Protein AF-0000000074148651 (afdb_homodimer)

pLDDT: mean 92.94, std 10.71, range [29.89, 98.75]

Foldseek 3Di:
DPPPPFDFFKWWFQFWADDPRRTQAGGETDTFTWLFEEEEDEDPSLCLVVVLCCQVVVDPTPDTDMDGDPPAFEFEQAPDQDFDQQDFLLVRLVVLCVVLVHDQDPVVLCVLCVLLPCNVRRRDGNVVDDPQSSLSSSVSSRPRVVGQEYEYEASCPPPDPSSLVSVLVVLVVSSVVTHTYYYYHPDQVSCLSRGQWYWYGGSNYTDDTGGSVVVCVPPVGVVRVRCVRPVVD/DPPPPFDFFKWWFQFWADDPRRTQAGGETDTFTWLFEEEEDEDPSLCLVVVLCCQVVVDPTPDTDMDGDPPAFEFEQAPDQDFDQQDFLLVRLVVLCVVVVHDQDPVVLCVLCVLLPCNVRRRDGNVVDDPQSSLSSSVSSRPRVVGQEYEYEASCPPPDPSSLVSVLVVLVVSSVVTHTYYYYHPDQVSCLSRGQWYWYGGSNYTDDTGGSVVVCVPPVGVVRVRCVRPVVD

Nearest PDB structures (foldseek):
  6xji-assembly1_D  TM=9.523E-01  e=3.679E-20  Staphylococcus aureus
  7dd0-assembly2_D  TM=8.534E-01  e=1.599E-22  Bacillus subtilis subsp. subtilis str. 168
  7dd0-assembly1_C  TM=8.605E-01  e=1.066E-21  Bacillus subtilis subsp. subtilis str. 168
  7dd0-assembly1_A  TM=8.524E-01  e=2.006E-21  Bacillus subtilis subsp. subtilis str. 168
  7dd0-assembly2_B  TM=8.381E-01  e=1.338E-20  Bacillus subtilis subsp. subtilis str. 168

Solvent-accessible surface area (backbone atoms only — not comparable to full-atom values): 24996 Å² total; per-residue (Å²): 132,78,77,75,76,74,51,64,43,30,42,35,42,45,30,21,30,63,57,97,86,40,75,40,31,55,53,33,66,53,70,43,43,59,46,36,33,35,32,50,37,56,52,85,85,15,32,64,68,57,49,54,31,41,75,71,58,77,34,80,71,68,41,61,45,77,48,64,47,86,87,66,40,73,26,64,31,61,71,65,77,87,70,59,39,89,34,23,41,53,51,45,49,50,53,52,30,59,74,66,71,41,85,52,62,63,70,57,52,53,52,52,28,49,58,60,68,42,54,86,49,26,80,37,44,39,69,76,47,52,73,46,53,45,40,52,48,44,52,53,58,33,48,52,73,65,36,50,30,41,37,30,34,39,70,56,66,81,31,33,62,64,54,37,51,36,48,52,50,49,52,51,51,44,29,73,72,51,27,15,34,39,35,34,58,63,49,48,71,60,44,64,75,62,35,50,28,39,34,33,28,47,80,15,30,74,77,43,77,45,45,39,70,63,48,52,70,76,24,93,41,61,61,54,46,47,45,56,68,61,64,73,104,132,78,77,77,74,73,52,64,44,29,43,36,40,44,29,22,32,63,56,96,87,40,74,41,32,56,55,33,66,54,70,43,43,59,50,34,32,34,31,49,38,57,52,84,84,15,31,65,70,58,50,55,30,40,75,71,57,80,35,79,71,67,40,60,46,78,46,65,47,85,87,67,40,73,27,64,32,59,70,66,75,87,70,60,40,89,34,22,41,53,52,43,48,50,50,51,30,62,74,68,71,38,85,50,61,65,69,58,50,53,54,50,28,49,61,61,70,42,53,86,49,27,80,36,46,40,67,76,46,54,72,45,53,44,40,51,48,44,52,53,57,33,48,48,72,66,36,51,32,40,38,31,34,38,70,57,64,83,32,32,62,65,54,37,49,35,47,50,49,48,53,51,52,44,31,75,72,52,26,16,34,40,35,33,59,61,50,48,71,60,46,63,75,64,35,49,28,39,34,33,28,48,81,13,30,73,78,44,78,44,44,39,70,63,49,52,72,78,26,94,42,61,59,55,45,46,44,55,68,63,62,73,105

Organism: Dictyoglomus thermophilum (strain ATCC 35947 / DSM 3960 / H-6-12) (NCBI:txid309799)

Radius of gyration: 23.56 Å; Cα contacts (8 Å, |Δi|>4): 870; chains: 2; bounding box: 52×73×62 Å

Sequence (466 aa):
MEKRISEKLISIRNLSKEINGKKILKNISFDIVRGEITALLGPNGAGKTTILRCLTGIFNVTSGNIEKVNNLIISVMLEKDLLWEKYSGWENIKIYAELLGRGVEKNDIEVYAEKLGILDFLSQKVYTYSKGTKRKLSFLLALLKNPDLLVLDEPMSGLDPISRKNMRELILDLNQKGKSVILTSHDLGELEKLAHRVILIKEGKILVDDMKSEILGKYRDLEELFLDVIGGGMEKRISEKLISIRNLSKEINGKKILKNISFDIVRGEITALLGPNGAGKTTILRCLTGIFNVTSGNIEKVNNLIISVMLEKDLLWEKYSGWENIKIYAELLGRGVEKNDIEVYAEKLGILDFLSQKVYTYSKGTKRKLSFLLALLKNPDLLVLDEPMSGLDPISRKNMRELILDLNQKGKSVILTSHDLGELEKLAHRVILIKEGKILVDDMKSEILGKYRDLEELFLDVIGGG

InterPro domains:
  IPR003439 ABC transporter-like, ATP-binding domain [PF00005] (25-156)
  IPR003439 ABC transporter-like, ATP-binding domain [PS50893] (10-228)
  IPR003593 AAA+ ATPase domain [SM00382] (34-212)
  IPR027417 P-loop containing nucleoside triphosphate hydrolase [G3DSA:3.40.50.300] (2-228)
  IPR027417 P-loop containing nucleoside triphosphate hydrolase [SSF52540] (9-219)
  IPR050763 ABC transporter ATP-binding component [PTHR42711] (7-223)

Secondary structure (DSSP, 8-state):
-------EEEEEEEEEEEETTEEEEEEEEEEEETT-EEEEE--TTSSHHHHHHHHHTSS--SEEEEEE-TT--EEEE-SS----TTSBHHHHHHHHHHHHT----HHHHHHHHHHHT-GGGTTSBGGGS-HHHHHHHHHHHHHTT--SEEEEESTTTT--HHHHHHHHHHHHHHHHTT-EEEEE-S-HHHHHHH-SEEEEEETTEEEEEEEHHHHHTTSSSHHHHHIIIIIT-/-------EEEEEEEEEEEETTEEEEEEEEEEEETT-EEEEE--TTSSHHHHHHHHHTSS--SEEEEEE-TT--EEEE-SS----TTSBHHHHHHHHHHHHT----HHHHHHHHHHHT-GGGTTSBGGGS-HHHHHHHHHHHHHTT--SEEEEESTTTT--HHHHHHHHHHHHHHHHTT-EEEEE-S-HHHHHHH-SEEEEEETTEEEEEEEHHHHHTTSSSHHHHHIIIIIT-

Structure (mmCIF, N/CA/C/O backbone):
data_AF-0000000074148651-model_v1
#
loop_
_entity.id
_entity.type
_entity.pdbx_description
1 polymer 'ABC transporter ATP-binding protein'
#
loop_
_atom_site.group_PDB
_atom_site.id
_atom_site.type_symbol
_atom_site.label_atom_id
_atom_site.label_alt_id
_atom_site.label_comp_id
_atom_site.label_asym_id
_atom_site.label_entity_id
_atom_site.label_seq_id
_atom_site.pdbx_P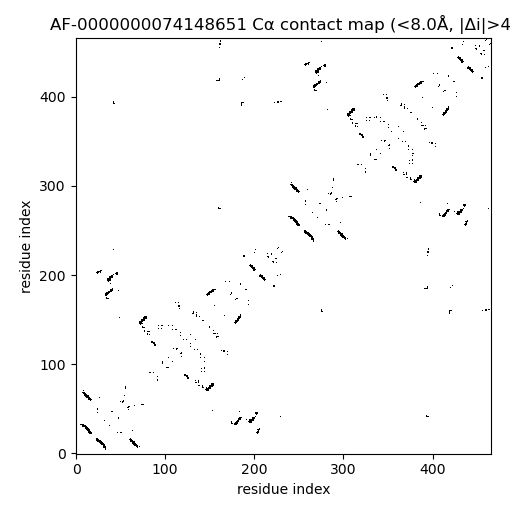DB_ins_code
_atom_site.Cartn_x
_atom_site.Cartn_y
_atom_site.Cartn_z
_atom_site.occupancy
_atom_site.B_iso_or_equiv
_atom_site.auth_seq_id
_atom_site.auth_comp_id
_atom_site.auth_asym_id
_atom_site.auth_atom_id
_atom_site.pdbx_PDB_model_num
ATOM 1 N N . MET A 1 1 ? 2.977 18.156 39.125 1 30.31 1 MET A N 1
ATOM 2 C CA . MET A 1 1 ? 3.229 17.734 37.75 1 30.31 1 MET A CA 1
ATOM 3 C C . MET A 1 1 ? 2.143 18.25 36.812 1 30.31 1 MET A C 1
ATOM 5 O O . MET A 1 1 ? 0.977 17.875 36.938 1 30.31 1 MET A O 1
ATOM 9 N N . GLU A 1 2 ? 2.117 19.531 36.469 1 29.89 2 GLU A N 1
ATOM 10 C CA . GLU A 1 2 ? 1.084 20.297 35.781 1 29.89 2 GLU A CA 1
ATOM 11 C C . GLU A 1 2 ? 0.628 19.594 34.5 1 29.89 2 GLU A C 1
ATOM 13 O O . GLU A 1 2 ? 1.453 19.109 33.719 1 29.89 2 GLU A O 1
ATOM 18 N N . LYS A 1 3 ? -0.386 19.031 34.531 1 42.91 3 LYS A N 1
ATOM 19 C CA . LYS A 1 3 ? -1.073 18.438 33.375 1 42.91 3 LYS A CA 1
ATOM 20 C C . LYS A 1 3 ? -0.932 19.297 32.125 1 42.91 3 LYS A C 1
ATOM 22 O O . LYS A 1 3 ? -1.469 20.406 32.062 1 42.91 3 LYS A O 1
ATOM 27 N N . ARG A 1 4 ? 0.252 19.531 31.469 1 44.66 4 ARG A N 1
ATOM 28 C CA . ARG A 1 4 ? 0.469 20.359 30.281 1 44.66 4 ARG A CA 1
ATOM 29 C C . ARG A 1 4 ? -0.736 20.312 29.359 1 44.66 4 ARG A C 1
ATOM 31 O O . ARG A 1 4 ? -1.099 19.25 28.844 1 44.66 4 ARG A O 1
ATOM 38 N N . ILE A 1 5 ? -1.668 21.109 29.516 1 55.66 5 ILE A N 1
ATOM 39 C CA . ILE A 1 5 ? -2.861 21.281 28.703 1 55.66 5 ILE A CA 1
ATOM 40 C C . ILE A 1 5 ? -2.469 21.344 27.234 1 55.66 5 ILE A C 1
ATOM 42 O O . ILE A 1 5 ? -1.741 22.25 26.812 1 55.66 5 ILE A O 1
ATOM 46 N N . SER A 1 6 ? -2.49 20.203 26.438 1 76.88 6 SER A N 1
ATOM 47 C CA . SER A 1 6 ? -2.098 20.141 25.031 1 76.88 6 SER A CA 1
ATOM 48 C C . SER A 1 6 ? -2.893 21.125 24.188 1 76.88 6 SER A C 1
ATOM 50 O O . SER A 1 6 ? -4.109 21.25 24.344 1 76.88 6 SER A O 1
ATOM 52 N N . GLU A 1 7 ? -2.344 22.188 23.656 1 92.06 7 GLU A N 1
ATOM 53 C CA . GLU A 1 7 ? -2.932 23.203 22.781 1 92.06 7 GLU A CA 1
ATOM 54 C C . GLU A 1 7 ? -3.643 22.578 21.594 1 92.06 7 GLU A C 1
ATOM 56 O O . GLU A 1 7 ? -3.086 21.703 20.922 1 92.06 7 GLU A O 1
ATOM 61 N N . LYS A 1 8 ? -4.918 22.984 21.484 1 96.5 8 LYS A N 1
ATOM 62 C CA . LYS A 1 8 ? -5.68 22.547 20.328 1 96.5 8 LYS A CA 1
ATOM 63 C C . LYS A 1 8 ? -5.402 23.438 19.125 1 96.5 8 LYS A C 1
ATOM 65 O O . LYS A 1 8 ? -5.637 24.656 19.172 1 96.5 8 LYS A O 1
ATOM 70 N N . LEU A 1 9 ? -4.914 22.844 18.078 1 97.5 9 LEU A N 1
ATOM 71 C CA . LEU A 1 9 ? -4.676 23.594 16.844 1 97.5 9 LEU A CA 1
ATOM 72 C C . LEU A 1 9 ? -5.973 23.797 16.078 1 97.5 9 LEU A C 1
ATOM 74 O O . LEU A 1 9 ? -6.191 24.859 15.492 1 97.5 9 LEU A O 1
ATOM 78 N N . ILE A 1 10 ? -6.734 22.797 16.031 1 97.62 10 ILE A N 1
ATOM 79 C CA . ILE A 1 10 ? -8.016 22.812 15.328 1 97.62 10 ILE A CA 1
ATOM 80 C C . ILE A 1 10 ? -9.078 22.125 16.172 1 97.62 10 ILE A C 1
ATOM 82 O O . ILE A 1 10 ? -8.828 21.062 16.75 1 97.62 10 ILE A O 1
ATOM 86 N N . SER A 1 11 ? -10.219 22.75 16.266 1 97.88 11 SER A N 1
ATOM 87 C CA . SER A 1 11 ? -11.391 22.156 16.922 1 97.88 11 SER A CA 1
ATOM 88 C C . SER A 1 11 ? -12.523 21.953 15.922 1 97.88 11 SER A C 1
ATOM 90 O O . SER A 1 11 ? -12.992 22.906 15.297 1 97.88 11 SER A O 1
ATOM 92 N N . ILE A 1 12 ? -12.867 20.703 15.719 1 97.44 12 ILE A N 1
ATOM 93 C CA . ILE A 1 12 ? -13.977 20.344 14.844 1 97.44 12 ILE A CA 1
ATOM 94 C C . ILE A 1 12 ? -15.203 20 15.688 1 97.44 12 ILE A C 1
ATOM 96 O O . ILE A 1 12 ? -15.133 19.141 16.562 1 97.44 12 ILE A O 1
ATOM 100 N N . ARG A 1 13 ? -16.297 20.688 15.391 1 97.81 13 ARG A N 1
ATOM 101 C CA . ARG A 1 13 ? -17.516 20.484 16.188 1 97.81 13 ARG A CA 1
ATOM 102 C C . ARG A 1 13 ? -18.719 20.219 15.289 1 97.81 13 ARG A C 1
ATOM 104 O O . ARG A 1 13 ? -19.094 21.062 14.477 1 97.81 13 ARG A O 1
ATOM 111 N N . ASN A 1 14 ? -19.281 19 15.477 1 97.88 14 ASN A N 1
ATOM 112 C CA . ASN A 1 14 ? -20.516 18.578 14.82 1 97.88 14 ASN A CA 1
ATOM 113 C C . ASN A 1 14 ? -20.453 18.797 13.305 1 97.88 14 ASN A C 1
ATOM 115 O O . ASN A 1 14 ? -21.375 19.344 12.703 1 97.88 14 ASN A O 1
ATOM 119 N N . LEU A 1 15 ? -19.391 18.406 12.766 1 97.25 15 LEU A N 1
ATOM 120 C CA . LEU A 1 15 ? -19.125 18.625 11.344 1 97.25 15 LEU A CA 1
ATOM 121 C C . LEU A 1 15 ? -19.922 17.625 10.492 1 97.25 15 LEU A C 1
ATOM 123 O O . LEU A 1 15 ? -19.859 16.422 10.734 1 97.25 15 LEU A O 1
ATOM 127 N N . SER A 1 16 ? -20.625 18.156 9.594 1 97.69 16 SER A N 1
ATOM 128 C CA . SER A 1 16 ? -21.328 17.344 8.602 1 97.69 16 SER A CA 1
ATOM 129 C C . SER A 1 16 ? -21 17.797 7.18 1 97.69 16 SER A C 1
ATOM 131 O O . SER A 1 16 ? -20.797 18.984 6.938 1 97.69 16 SER A O 1
ATOM 133 N N . LYS A 1 17 ? -20.844 16.922 6.316 1 97 17 LYS A N 1
ATOM 134 C CA . LYS A 1 17 ? -20.578 17.219 4.91 1 97 17 LYS A CA 1
ATOM 135 C C . LYS A 1 17 ? -21.438 16.344 3.996 1 97 17 LYS A C 1
ATOM 137 O O . LYS A 1 17 ? -21.438 15.109 4.137 1 97 17 LYS A O 1
ATOM 142 N N . GLU A 1 18 ? -22.156 16.938 3.166 1 95.94 18 GLU A N 1
ATOM 143 C CA . GLU A 1 18 ? -22.953 16.266 2.143 1 95.94 18 GLU A CA 1
ATOM 144 C C . GLU A 1 18 ? -22.406 16.547 0.745 1 95.94 18 GLU A C 1
ATOM 146 O O . GLU A 1 18 ? -22.047 17.688 0.437 1 95.94 18 GLU A O 1
ATOM 151 N N . ILE A 1 19 ? -22.281 15.531 -0.058 1 92 19 ILE A N 1
ATOM 152 C CA . ILE A 1 19 ? -21.859 15.68 -1.447 1 92 19 ILE A CA 1
ATOM 153 C C . ILE A 1 19 ? -22.875 15.008 -2.367 1 92 19 ILE A C 1
ATOM 155 O O . ILE A 1 19 ? -23.125 13.805 -2.26 1 92 19 ILE A O 1
ATOM 159 N N . ASN A 1 20 ? -23.391 15.742 -3.297 1 91.56 20 ASN A N 1
ATOM 160 C CA . ASN A 1 20 ? -24.391 15.242 -4.242 1 91.56 20 ASN A CA 1
ATOM 161 C C . ASN A 1 20 ? -25.516 14.5 -3.535 1 91.56 20 ASN A C 1
ATOM 163 O O . ASN A 1 20 ? -25.875 13.383 -3.92 1 91.56 20 ASN A O 1
ATOM 167 N N . GLY A 1 21 ? -25.906 15 -2.41 1 91.12 21 GLY A N 1
ATOM 168 C CA . GLY A 1 21 ? -27.062 14.477 -1.694 1 91.12 21 GLY A CA 1
ATOM 169 C C . GLY A 1 21 ? -26.703 13.344 -0.746 1 91.12 21 GLY A C 1
ATOM 170 O O . GLY A 1 21 ? -27.547 12.859 -0 1 91.12 21 GLY A O 1
ATOM 171 N N . LYS A 1 22 ? -25.562 12.914 -0.734 1 93.06 22 LYS A N 1
ATOM 172 C CA . LYS A 1 22 ? -25.125 11.836 0.145 1 93.06 22 LYS A CA 1
ATOM 173 C C . LYS A 1 22 ? -24.359 12.375 1.342 1 93.06 22 LYS A C 1
ATOM 175 O O . LYS A 1 22 ? -23.422 13.164 1.179 1 93.06 22 LYS A O 1
ATOM 180 N N . LYS A 1 23 ? -24.797 12.016 2.502 1 95.75 23 LYS A N 1
ATOM 181 C CA . LYS A 1 23 ? -24.094 12.438 3.717 1 95.75 23 LYS A CA 1
ATOM 182 C C . LYS A 1 23 ? -22.812 11.648 3.912 1 95.75 23 LYS A C 1
ATOM 184 O O . LYS A 1 23 ? -22.844 10.469 4.254 1 95.75 23 LYS A O 1
ATOM 189 N N . ILE A 1 24 ? -21.703 12.328 3.787 1 96.62 24 ILE A N 1
ATOM 190 C CA . ILE A 1 24 ? -20.406 11.688 3.854 1 96.62 24 ILE A CA 1
ATOM 191 C C . ILE A 1 24 ? -19.859 11.758 5.281 1 96.62 24 ILE A C 1
ATOM 193 O O . ILE A 1 24 ? -19.312 10.789 5.793 1 96.62 24 ILE A O 1
ATOM 197 N N . LEU A 1 25 ? -19.953 12.875 5.867 1 98.06 25 LEU A N 1
ATOM 198 C CA . LEU A 1 25 ? -19.609 13.07 7.27 1 98.06 25 LEU A CA 1
ATOM 199 C C . LEU A 1 25 ? -20.859 13.375 8.094 1 98.06 25 LEU A C 1
ATOM 201 O O . LEU A 1 25 ? -21.703 14.164 7.676 1 98.06 25 LEU A O 1
ATOM 205 N N . LYS A 1 26 ? -21 12.719 9.18 1 98.06 26 LYS A N 1
ATOM 206 C CA . LYS A 1 26 ? -22.219 12.789 9.977 1 98.06 26 LYS A CA 1
ATOM 207 C C . LYS A 1 26 ? -21.922 13.266 11.398 1 98.06 26 LYS A C 1
ATOM 209 O O . LYS A 1 26 ? -21.812 12.461 12.32 1 98.06 26 LYS A O 1
ATOM 214 N N . ASN A 1 27 ? -21.875 14.555 11.586 1 97.44 27 ASN A N 1
ATOM 215 C CA . ASN A 1 27 ? -21.828 15.188 12.898 1 97.44 27 ASN A CA 1
ATOM 216 C C . ASN A 1 27 ? -20.594 14.75 13.68 1 97.44 27 ASN A C 1
ATOM 218 O O . ASN A 1 27 ? -20.703 14.328 14.836 1 97.44 27 ASN A O 1
ATOM 222 N N . ILE A 1 28 ? -19.484 14.844 13.047 1 97.88 28 ILE A N 1
ATOM 223 C CA . ILE A 1 28 ? -18.281 14.367 13.719 1 97.88 28 ILE A CA 1
ATOM 224 C C . ILE A 1 28 ? -17.609 15.516 14.477 1 97.88 28 ILE A C 1
ATOM 226 O O . ILE A 1 28 ? -17.703 16.672 14.062 1 97.88 28 ILE A O 1
ATOM 230 N N . SER A 1 29 ? -17.016 15.172 15.633 1 98.38 29 SER A N 1
ATOM 231 C CA . SER A 1 29 ? -16.312 16.141 16.469 1 98.38 29 SER A CA 1
ATOM 232 C C . SER A 1 29 ? -14.992 15.555 16.984 1 98.38 29 SER A C 1
ATOM 234 O O . SER A 1 29 ? -14.945 14.422 17.453 1 98.38 29 SER A O 1
ATOM 236 N N . PHE A 1 30 ? -13.93 16.25 16.828 1 97.88 30 PHE A N 1
ATOM 237 C CA . PHE A 1 30 ? -12.633 15.922 17.422 1 97.88 30 PHE A CA 1
ATOM 238 C C . PHE A 1 30 ? -11.68 17.109 17.312 1 97.88 30 PHE A C 1
ATOM 240 O O . PHE A 1 30 ? -11.992 18.109 16.672 1 97.88 30 PHE A O 1
ATOM 247 N N . ASP A 1 31 ? -10.562 17 17.969 1 98 31 ASP A N 1
ATOM 248 C CA . ASP A 1 31 ? -9.555 18.062 17.969 1 98 31 ASP A CA 1
ATOM 249 C C . ASP A 1 31 ? -8.25 17.578 17.344 1 98 31 ASP A C 1
ATOM 251 O O . ASP A 1 31 ? -7.969 16.375 17.344 1 98 31 ASP A O 1
ATOM 255 N N . ILE A 1 32 ? -7.574 18.469 16.766 1 98 32 ILE A N 1
ATOM 256 C CA . ILE A 1 32 ? -6.172 18.266 16.422 1 98 32 ILE A CA 1
ATOM 257 C C . ILE A 1 32 ? -5.289 19 17.438 1 98 32 ILE A C 1
ATOM 259 O O . ILE A 1 32 ? -5.395 20.219 17.578 1 98 32 ILE A O 1
ATOM 263 N N . VAL A 1 33 ? -4.422 18.281 18.031 1 97.69 33 VAL A N 1
ATOM 264 C CA . VAL A 1 33 ? -3.646 18.812 19.141 1 97.69 33 VAL A CA 1
ATOM 265 C C . VAL A 1 33 ? -2.213 19.078 18.688 1 97.69 33 VAL A C 1
ATOM 267 O O . VAL A 1 33 ? -1.64 18.297 17.922 1 97.69 33 VAL A O 1
ATOM 270 N N . ARG A 1 34 ? -1.642 20.172 19.172 1 97.56 34 ARG A N 1
ATOM 271 C CA . ARG A 1 34 ? -0.277 20.547 18.828 1 97.56 34 ARG A CA 1
ATOM 272 C C . ARG A 1 34 ? 0.717 19.469 19.234 1 97.56 34 ARG A C 1
ATOM 274 O O . ARG A 1 34 ? 0.649 18.938 20.344 1 97.56 34 ARG A O 1
ATOM 281 N N . GLY A 1 35 ? 1.565 19.156 18.297 1 97.75 35 GLY A N 1
ATOM 282 C CA . GLY A 1 35 ? 2.658 18.234 18.594 1 97.75 35 GLY A CA 1
ATOM 283 C C . GLY A 1 35 ? 2.234 16.781 18.578 1 97.75 35 GLY A C 1
ATOM 284 O O . GLY A 1 35 ? 3.004 15.898 18.969 1 97.75 35 GLY A O 1
ATOM 285 N N . GLU A 1 36 ? 1.075 16.516 18.109 1 98.12 36 GLU A N 1
ATOM 286 C CA . GLU A 1 36 ? 0.545 15.148 18.094 1 98.12 36 GLU A CA 1
ATOM 287 C C . GLU A 1 36 ? 0.505 14.586 16.672 1 98.12 36 GLU A C 1
ATOM 289 O O . GLU A 1 36 ? 0.212 15.312 15.719 1 98.12 36 GLU A O 1
ATOM 294 N N . ILE A 1 37 ? 0.885 13.352 16.562 1 98.75 37 ILE A N 1
ATOM 295 C CA . ILE A 1 37 ? 0.645 12.625 15.32 1 98.75 37 ILE A CA 1
ATOM 296 C C . ILE A 1 37 ? -0.642 11.805 15.445 1 98.75 37 ILE A C 1
ATOM 298 O O . ILE A 1 37 ? -0.703 10.844 16.219 1 98.75 37 ILE A O 1
ATOM 302 N N . THR A 1 38 ? -1.627 12.203 14.672 1 98.69 38 THR A N 1
ATOM 303 C CA . THR A 1 38 ? -2.936 11.562 14.703 1 98.69 38 THR A CA 1
ATOM 304 C C . THR A 1 38 ? -3.162 10.742 13.438 1 98.69 38 THR A C 1
ATOM 306 O O . THR A 1 38 ? -3.01 11.25 12.328 1 98.69 38 THR A O 1
ATOM 309 N N . ALA A 1 39 ? -3.492 9.461 13.602 1 98.56 39 ALA A N 1
ATOM 310 C CA . ALA A 1 39 ? -3.861 8.602 12.484 1 98.56 39 ALA A CA 1
ATOM 311 C C . ALA A 1 39 ? -5.375 8.562 12.289 1 98.56 39 ALA A C 1
ATOM 313 O O . ALA A 1 39 ? -6.117 8.32 13.242 1 98.56 39 ALA A O 1
ATOM 314 N N . LEU A 1 40 ? -5.773 8.883 11.148 1 97.88 40 LEU A N 1
ATOM 315 C CA . LEU A 1 40 ? -7.172 8.742 10.758 1 97.88 40 LEU A CA 1
ATOM 316 C C . LEU A 1 40 ? -7.387 7.449 9.969 1 97.88 40 LEU A C 1
ATOM 318 O O . LEU A 1 40 ? -6.922 7.324 8.836 1 97.88 40 LEU A O 1
ATOM 322 N N . LEU A 1 41 ? -8.141 6.531 10.609 1 96.56 41 LEU A N 1
ATOM 323 C CA . LEU A 1 41 ? -8.344 5.199 10.055 1 96.56 41 LEU A CA 1
ATOM 324 C C . LEU A 1 41 ? -9.797 5.004 9.641 1 96.56 41 LEU A C 1
ATOM 326 O O . LEU A 1 41 ? -10.695 5.668 10.164 1 96.56 41 LEU A O 1
ATOM 330 N N . GLY A 1 42 ? -10 4.059 8.812 1 95.56 42 GLY A N 1
ATOM 331 C CA . GLY A 1 42 ? -11.328 3.689 8.352 1 95.56 42 GLY A CA 1
ATOM 332 C C . GLY A 1 42 ? -11.32 2.975 7.016 1 95.56 42 GLY A C 1
ATOM 333 O O . GLY A 1 42 ? -10.328 3.027 6.281 1 95.56 42 GLY A O 1
ATOM 334 N N . PRO A 1 43 ? -12.398 2.305 6.715 1 94 43 PRO A N 1
ATOM 335 C CA . PRO A 1 43 ? -12.484 1.657 5.402 1 94 43 PRO A CA 1
ATOM 336 C C . PRO A 1 43 ? -12.562 2.66 4.254 1 94 43 PRO A C 1
ATOM 338 O O . PRO A 1 43 ? -12.648 3.867 4.488 1 94 43 PRO A O 1
ATOM 341 N N . ASN A 1 44 ? -12.414 2.113 3.068 1 89.19 44 ASN A N 1
ATOM 342 C CA . ASN A 1 44 ? -12.602 2.965 1.898 1 89.19 44 ASN A CA 1
ATOM 343 C C . ASN A 1 44 ? -13.984 3.598 1.879 1 89.19 44 ASN A C 1
ATOM 345 O O . ASN A 1 44 ? -14.984 2.932 2.164 1 89.19 44 ASN A O 1
ATOM 349 N N . GLY A 1 45 ? -14.016 4.848 1.666 1 89.81 45 GLY A N 1
ATOM 350 C CA . GLY A 1 45 ? -15.289 5.547 1.587 1 89.81 45 GLY A CA 1
ATOM 351 C C . GLY A 1 45 ? -15.805 6.008 2.938 1 89.81 45 GLY A C 1
ATOM 352 O O . GLY A 1 45 ? -16.891 6.57 3.035 1 89.81 45 GLY A O 1
ATOM 353 N N . ALA A 1 46 ? -14.992 5.906 3.924 1 94.19 46 ALA A N 1
ATOM 354 C CA . ALA A 1 46 ? -15.453 6.203 5.277 1 94.19 46 ALA A CA 1
ATOM 355 C C . ALA A 1 46 ? -15.523 7.707 5.516 1 94.19 46 ALA A C 1
ATOM 357 O O . ALA A 1 46 ? -16.125 8.156 6.492 1 94.19 46 ALA A O 1
ATOM 358 N N . GLY A 1 47 ? -14.867 8.484 4.68 1 94.88 47 GLY A N 1
ATOM 359 C CA . GLY A 1 47 ? -14.883 9.93 4.828 1 94.88 47 GLY A CA 1
ATOM 360 C C . GLY A 1 47 ? -13.523 10.508 5.184 1 94.88 47 GLY A C 1
ATOM 361 O O . GLY A 1 47 ? -13.398 11.703 5.449 1 94.88 47 GLY A O 1
ATOM 362 N N . LYS A 1 48 ? -12.492 9.727 5.203 1 95.69 48 LYS A N 1
ATOM 363 C CA . LYS A 1 48 ? -11.156 10.164 5.613 1 95.69 48 LYS A CA 1
ATOM 364 C C . LYS A 1 48 ? -10.68 11.344 4.773 1 95.69 48 LYS A C 1
ATOM 366 O O . LYS A 1 48 ? -10.336 12.391 5.312 1 95.69 48 LYS A O 1
ATOM 371 N N . THR A 1 49 ? -10.703 11.164 3.436 1 93.31 49 THR A N 1
ATOM 372 C CA . THR A 1 49 ? -10.258 12.203 2.508 1 93.31 49 THR A CA 1
ATOM 373 C C . THR A 1 49 ? -11.133 13.445 2.623 1 93.31 49 THR A C 1
ATOM 375 O O . THR A 1 49 ? -10.633 14.5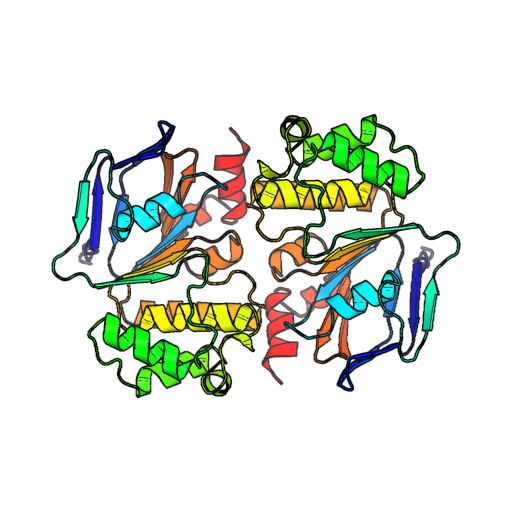7 2.547 1 93.31 49 THR A O 1
ATOM 378 N N . THR A 1 50 ? -12.406 13.227 2.836 1 94.88 50 THR A N 1
ATOM 379 C CA . THR A 1 50 ? -13.336 14.344 2.994 1 94.88 50 THR A CA 1
ATOM 380 C C . THR A 1 50 ? -12.992 15.156 4.238 1 94.88 50 THR A C 1
ATOM 382 O O . THR A 1 50 ? -13 16.391 4.203 1 94.88 50 THR A O 1
ATOM 385 N N . ILE A 1 51 ? -12.672 14.453 5.293 1 96.62 51 ILE A N 1
ATOM 386 C CA . ILE A 1 51 ? -12.273 15.133 6.516 1 96.62 51 ILE A CA 1
ATOM 387 C C . ILE A 1 51 ? -11.031 15.992 6.246 1 96.62 51 ILE A C 1
ATOM 389 O O . ILE A 1 51 ? -11 17.172 6.594 1 96.62 51 ILE A O 1
ATOM 393 N N . LEU A 1 52 ? -10.039 15.391 5.594 1 95.81 52 LEU A N 1
ATOM 394 C CA . LEU A 1 52 ? -8.781 16.094 5.336 1 95.81 52 LEU A CA 1
ATOM 395 C C . LEU A 1 52 ? -9.008 17.312 4.449 1 95.81 52 LEU A C 1
ATOM 397 O O . LEU A 1 52 ? -8.422 18.375 4.68 1 95.81 52 LEU A O 1
ATOM 401 N N . ARG A 1 53 ? -9.898 17.188 3.566 1 93.44 53 ARG A N 1
ATOM 402 C CA . ARG A 1 53 ? -10.18 18.297 2.652 1 93.44 53 ARG A CA 1
ATOM 403 C C . ARG A 1 53 ? -10.969 19.391 3.352 1 93.44 53 ARG A C 1
ATOM 405 O O . ARG A 1 53 ? -10.781 20.578 3.062 1 93.44 53 ARG A O 1
ATOM 412 N N . CYS A 1 54 ? -11.812 19.047 4.242 1 94.5 54 CYS A N 1
ATOM 413 C CA . CYS A 1 54 ? -12.516 20.047 5.035 1 94.5 54 CYS A CA 1
ATOM 414 C C . CYS A 1 54 ? -11.555 20.797 5.949 1 94.5 54 CYS A C 1
ATOM 416 O O . CYS A 1 54 ? -11.633 22.016 6.066 1 94.5 54 CYS A O 1
ATOM 418 N N . LEU A 1 55 ? -10.625 20.047 6.52 1 93.69 55 LEU A N 1
ATOM 419 C CA . LEU A 1 55 ? -9.648 20.609 7.438 1 93.69 55 LEU A CA 1
ATOM 420 C C . LEU A 1 55 ? -8.789 21.656 6.73 1 93.69 55 LEU A C 1
ATOM 422 O O . LEU A 1 55 ? -8.391 22.656 7.34 1 93.69 55 LEU A O 1
ATOM 426 N N . THR A 1 56 ? -8.57 21.422 5.477 1 90.81 56 THR A N 1
ATOM 427 C CA . THR A 1 56 ? -7.645 22.281 4.738 1 90.81 56 THR A CA 1
ATOM 428 C C . THR A 1 56 ? -8.398 23.391 4.012 1 90.81 56 THR A C 1
ATOM 430 O O . THR A 1 56 ? -7.781 24.281 3.418 1 90.81 56 THR A O 1
ATOM 433 N N . GLY A 1 57 ? -9.711 23.297 4.012 1 89.56 57 GLY A N 1
ATOM 434 C CA . GLY A 1 57 ? -10.539 24.297 3.363 1 89.56 57 GLY A CA 1
ATOM 435 C C . GLY A 1 57 ? -10.781 24.016 1.893 1 89.56 57 GLY A C 1
ATOM 436 O O . GLY A 1 57 ? -11.414 24.812 1.197 1 89.56 57 GLY A O 1
ATOM 437 N N . ILE A 1 58 ? -10.297 22.969 1.423 1 86.62 58 ILE A N 1
ATOM 438 C CA . ILE A 1 58 ? -10.547 22.562 0.043 1 86.62 58 ILE A CA 1
ATOM 439 C C . ILE A 1 58 ? -12.039 22.297 -0.155 1 86.62 58 ILE A C 1
ATOM 441 O O . ILE A 1 58 ? -12.609 22.656 -1.188 1 86.62 58 ILE A O 1
ATOM 445 N N . PHE A 1 59 ? -12.672 21.719 0.839 1 89.38 59 PHE A N 1
ATOM 446 C CA . PHE A 1 59 ? -14.117 21.531 0.848 1 89.38 59 PHE A CA 1
ATOM 447 C C . PHE A 1 59 ? -14.773 22.438 1.877 1 89.38 59 PHE A C 1
ATOM 449 O O . PHE A 1 59 ? -14.273 22.594 2.992 1 89.38 59 PHE A O 1
ATOM 456 N N . ASN A 1 60 ? -15.891 22.969 1.466 1 90.5 60 ASN A N 1
ATOM 457 C CA . ASN A 1 60 ? -16.75 23.641 2.443 1 90.5 60 ASN A CA 1
ATOM 458 C C . ASN A 1 60 ? -17.516 22.641 3.289 1 90.5 60 ASN A C 1
ATOM 460 O O . ASN A 1 60 ? -17.844 21.547 2.82 1 90.5 60 ASN A O 1
ATOM 464 N N . VAL A 1 61 ? -17.781 23.047 4.43 1 92.44 61 VAL A N 1
ATOM 465 C CA . VAL A 1 61 ? -18.578 22.203 5.312 1 92.44 61 VAL A CA 1
ATOM 466 C C . VAL A 1 61 ? -20.062 22.469 5.074 1 92.44 61 VAL A C 1
ATOM 468 O O . VAL A 1 61 ? -20.453 23.562 4.688 1 92.44 61 VAL A O 1
ATOM 471 N N . THR A 1 62 ? -20.828 21.422 5.23 1 94.5 62 THR A N 1
ATOM 472 C CA . THR A 1 62 ? -22.266 21.594 5.117 1 94.5 62 THR A CA 1
ATOM 473 C C . THR A 1 62 ? -22.859 22.156 6.41 1 94.5 62 THR A C 1
ATOM 475 O O . THR A 1 62 ? -23.656 23.094 6.379 1 94.5 62 THR A O 1
ATOM 478 N N . SER A 1 63 ? -22.5 21.578 7.508 1 95.81 63 SER A N 1
ATOM 479 C CA . SER A 1 63 ? -22.859 22.094 8.82 1 95.81 63 SER A CA 1
ATOM 480 C C . SER A 1 63 ? -21.781 21.766 9.859 1 95.81 63 SER A C 1
ATOM 482 O O . SER A 1 63 ? -20.906 20.938 9.617 1 95.81 63 SER A O 1
ATOM 484 N N . GLY A 1 64 ? -21.844 22.469 10.93 1 96.56 64 GLY A N 1
ATOM 485 C CA . GLY A 1 64 ? -20.812 22.344 11.945 1 96.56 64 GLY A CA 1
ATOM 486 C C . GLY A 1 64 ? -19.75 23.422 11.844 1 96.56 64 GLY A C 1
ATOM 487 O O . GLY A 1 64 ? -19.922 24.422 11.133 1 96.56 64 GLY A O 1
ATOM 488 N N . ASN A 1 65 ? -18.703 23.266 12.688 1 96 65 ASN A N 1
ATOM 489 C CA . ASN A 1 65 ? -17.703 24.328 12.758 1 96 65 ASN A CA 1
ATOM 490 C C . ASN A 1 65 ? -16.297 23.766 12.859 1 96 65 ASN A C 1
ATOM 492 O O . ASN A 1 65 ? -16.078 22.734 13.508 1 96 65 ASN A O 1
ATOM 496 N N . ILE A 1 66 ? -15.43 24.391 12.172 1 96.75 66 ILE A N 1
ATOM 497 C CA . ILE A 1 66 ? -14 24.141 12.297 1 96.75 66 ILE A CA 1
ATOM 498 C C . ILE A 1 66 ? -13.289 25.406 12.773 1 96.75 66 ILE A C 1
ATOM 500 O O . ILE A 1 66 ? -13.273 26.406 12.062 1 96.75 66 ILE A O 1
ATOM 504 N N . GLU A 1 67 ? -12.766 25.344 13.969 1 96.88 67 GLU A N 1
ATOM 505 C CA . GLU A 1 67 ? -12.023 26.453 14.531 1 96.88 67 GLU A CA 1
ATOM 506 C C . GLU A 1 67 ? -10.516 26.188 14.508 1 96.88 67 GLU A C 1
ATOM 508 O O . GLU A 1 67 ? -10.055 25.172 15.008 1 96.88 67 GLU A O 1
ATOM 513 N N . LYS A 1 68 ? -9.812 27.109 13.992 1 96.88 68 LYS A N 1
ATOM 514 C CA . LYS A 1 68 ? -8.359 27 13.914 1 96.88 68 LYS A CA 1
ATOM 515 C C . LYS A 1 68 ? -7.68 28.094 14.727 1 96.88 68 LYS A C 1
ATOM 517 O O . LYS A 1 68 ? -8.211 29.203 14.836 1 96.88 68 LYS A O 1
ATOM 522 N N . VAL A 1 69 ? -6.578 27.766 15.25 1 96.19 69 VAL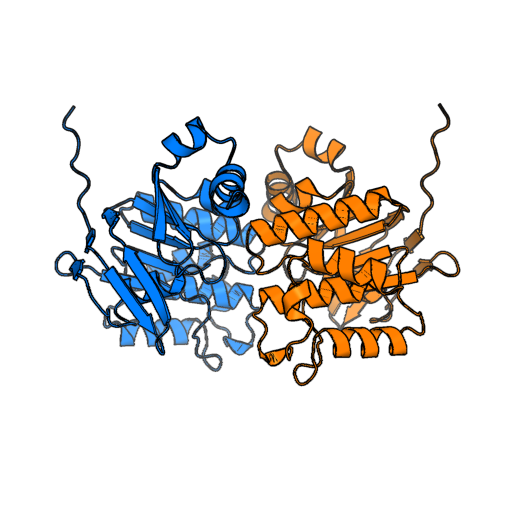 A N 1
ATOM 523 C CA . VAL A 1 69 ? -5.801 28.812 15.906 1 96.19 69 VAL A CA 1
ATOM 524 C C . VAL A 1 69 ? -5.363 29.859 14.883 1 96.19 69 VAL A C 1
ATOM 526 O O . VAL A 1 69 ? -5.227 29.547 13.695 1 96.19 69 VAL A O 1
ATOM 529 N N . ASN A 1 70 ? -5.113 31.047 15.344 1 94.88 70 ASN A N 1
ATOM 530 C CA . ASN A 1 70 ? -4.711 32.125 14.461 1 94.88 70 ASN A CA 1
ATOM 531 C C . ASN A 1 70 ? -3.367 31.859 13.797 1 94.88 70 ASN A C 1
ATOM 533 O O . ASN A 1 70 ? -2.455 31.328 14.438 1 94.88 70 ASN A O 1
ATOM 537 N N . ASN A 1 71 ? -3.273 32.125 12.578 1 93.38 71 ASN A N 1
ATOM 538 C CA . ASN A 1 71 ? -2.045 32.062 11.789 1 93.38 71 ASN A CA 1
ATOM 539 C C . ASN A 1 71 ? -1.515 30.656 11.68 1 93.38 71 ASN A C 1
ATOM 541 O O . ASN A 1 71 ? -0.308 30.438 11.539 1 93.38 71 ASN A O 1
ATOM 545 N N . LEU A 1 72 ? -2.412 29.734 11.867 1 95.25 72 LEU A N 1
ATOM 546 C CA . LEU A 1 72 ? -2.014 28.344 11.711 1 95.25 72 LEU A CA 1
ATOM 547 C C . LEU A 1 72 ? -1.577 28.062 10.281 1 95.25 72 LEU A C 1
ATOM 549 O O . LEU A 1 72 ? -2.33 28.312 9.336 1 95.25 72 LEU A O 1
ATOM 553 N N . ILE A 1 73 ? -0.356 27.578 10.102 1 92.94 73 ILE A N 1
ATOM 554 C CA . ILE A 1 73 ? 0.13 27.188 8.781 1 92.94 73 ILE A CA 1
ATOM 555 C C . ILE A 1 73 ? -0.091 25.688 8.57 1 92.94 73 ILE A C 1
ATOM 557 O O . ILE A 1 73 ? 0.484 24.859 9.289 1 92.94 73 ILE A O 1
ATOM 561 N N . ILE A 1 74 ? -0.942 25.391 7.574 1 95 74 ILE A N 1
ATOM 562 C CA . ILE A 1 74 ? -1.272 24 7.262 1 95 74 ILE A CA 1
ATOM 563 C C . ILE A 1 74 ? -0.721 23.641 5.887 1 95 74 ILE A C 1
ATOM 565 O O . ILE A 1 74 ? -0.806 24.438 4.945 1 95 74 ILE A O 1
ATOM 569 N N . SER A 1 75 ? -0.093 22.5 5.789 1 94.38 75 SER A N 1
ATOM 570 C CA . SER A 1 75 ? 0.285 21.938 4.496 1 94.38 75 SER A CA 1
ATOM 571 C C . SER A 1 75 ? -0.389 20.578 4.262 1 94.38 75 SER A C 1
ATOM 573 O O . SER A 1 75 ? -0.645 19.844 5.207 1 94.38 75 SER A O 1
ATOM 575 N N . VAL A 1 76 ? -0.6 20.359 2.943 1 94.75 76 VAL A N 1
ATOM 576 C CA . VAL A 1 76 ? -1.354 19.156 2.592 1 94.75 76 VAL A CA 1
ATOM 577 C C . VAL A 1 76 ? -0.602 18.375 1.521 1 94.75 76 VAL A C 1
ATOM 579 O O . VAL A 1 76 ? -0.034 18.953 0.595 1 94.75 76 VAL A O 1
ATOM 582 N N . MET A 1 77 ? -0.526 17.109 1.77 1 96.06 77 MET A N 1
ATOM 583 C CA . MET A 1 77 ? -0.14 16.172 0.731 1 96.06 77 MET A CA 1
ATOM 584 C C . MET A 1 77 ? -1.303 15.242 0.375 1 96.06 77 MET A C 1
ATOM 586 O O . MET A 1 77 ? -1.756 14.461 1.209 1 96.06 77 MET A O 1
ATOM 590 N N . LEU A 1 78 ? -1.717 15.305 -0.849 1 94.12 78 LEU A N 1
ATOM 591 C CA . LEU A 1 78 ? -2.854 14.516 -1.313 1 94.12 78 LEU A CA 1
ATOM 592 C C . LEU A 1 78 ? -2.41 13.125 -1.749 1 94.12 78 LEU A C 1
ATOM 594 O O . LEU A 1 78 ? -1.213 12.867 -1.907 1 94.12 78 LEU A O 1
ATOM 598 N N . GLU A 1 79 ? -3.369 12.32 -1.869 1 92.25 79 GLU A N 1
ATOM 599 C CA . GLU A 1 79 ? -3.066 10.992 -2.391 1 92.25 79 GLU A CA 1
ATOM 600 C C . GLU A 1 79 ? -2.508 11.07 -3.809 1 92.25 79 GLU A C 1
ATOM 602 O O . GLU A 1 79 ? -1.578 10.336 -4.156 1 92.25 79 GLU A O 1
ATOM 607 N N . LYS A 1 80 ? -3.072 11.938 -4.559 1 91.25 80 LYS A N 1
ATOM 608 C CA . LYS A 1 80 ? -2.568 12.148 -5.914 1 91.25 80 LYS A CA 1
ATOM 609 C C . LYS A 1 80 ? -1.41 13.141 -5.918 1 91.25 80 LYS A C 1
ATOM 611 O O . LYS A 1 80 ? -1.479 14.188 -5.266 1 91.25 80 LYS A O 1
ATOM 616 N N . ASP A 1 81 ? -0.44 12.797 -6.66 1 95.12 81 ASP A N 1
ATOM 617 C CA . ASP A 1 81 ? 0.693 13.711 -6.805 1 95.12 81 ASP A CA 1
ATOM 618 C C . ASP A 1 81 ? 0.404 14.789 -7.848 1 95.12 81 ASP A C 1
ATOM 620 O O . ASP A 1 81 ? 0.114 14.477 -9 1 95.12 81 ASP A O 1
ATOM 624 N N . LEU A 1 82 ? 0.425 16 -7.422 1 93.69 82 LEU A N 1
ATOM 625 C CA . LEU A 1 82 ? 0.218 17.125 -8.32 1 93.69 82 LEU A CA 1
ATOM 626 C C . LEU A 1 82 ? 1.538 17.828 -8.633 1 93.69 82 LEU A C 1
ATOM 628 O O . LEU A 1 82 ? 1.95 18.734 -7.91 1 93.69 82 LEU A O 1
ATOM 632 N N . LEU A 1 83 ? 2.145 17.422 -9.672 1 97.62 83 LEU A N 1
ATOM 633 C CA . LEU A 1 83 ? 3.482 17.891 -10.023 1 97.62 83 LEU A CA 1
ATOM 634 C C . LEU A 1 83 ? 3.525 18.391 -11.461 1 97.62 83 LEU A C 1
ATOM 636 O O . LEU A 1 83 ? 2.777 17.906 -12.312 1 97.62 83 LEU A O 1
ATOM 640 N N . TRP A 1 84 ? 4.34 19.359 -11.711 1 97.44 84 TRP A N 1
ATOM 641 C CA . TRP A 1 84 ? 4.637 19.797 -13.07 1 97.44 84 TRP A CA 1
ATOM 642 C C . TRP A 1 84 ? 5.656 18.875 -13.727 1 97.44 84 TRP A C 1
ATOM 644 O O . TRP A 1 84 ? 6.863 19.078 -13.602 1 97.44 84 TRP A O 1
ATOM 654 N N . GLU A 1 85 ? 5.199 18.031 -14.492 1 97.5 85 GLU A N 1
ATOM 655 C CA . GLU A 1 85 ? 6 16.906 -14.945 1 97.5 85 GLU A CA 1
ATOM 656 C C . GLU A 1 85 ? 7.059 17.344 -15.953 1 97.5 85 GLU A C 1
ATOM 658 O O . GLU A 1 85 ? 8.102 16.703 -16.078 1 97.5 85 GLU A O 1
ATOM 663 N N . LYS A 1 86 ? 6.824 18.406 -16.656 1 97.81 86 LYS A N 1
ATOM 664 C CA . LYS A 1 86 ? 7.766 18.891 -17.672 1 97.81 86 LYS A CA 1
ATOM 665 C C . LYS A 1 86 ? 8.898 19.672 -17.016 1 97.81 86 LYS A C 1
ATOM 667 O O . LYS A 1 86 ? 9.883 20.016 -17.688 1 97.81 86 LYS A O 1
ATOM 672 N N . TYR A 1 87 ? 8.742 20.016 -15.75 1 98.19 87 TYR A N 1
ATOM 673 C CA . TYR A 1 87 ? 9.75 20.75 -15 1 98.19 87 TYR A CA 1
ATOM 674 C C . TYR A 1 87 ? 10.547 19.812 -14.094 1 98.19 87 TYR A C 1
ATOM 676 O O . TYR A 1 87 ? 10.094 18.719 -13.781 1 98.19 87 TYR A O 1
ATOM 684 N N . SER A 1 88 ? 11.703 20.25 -13.711 1 98.38 88 SER A N 1
ATOM 685 C CA . SER A 1 88 ? 12.531 19.484 -12.789 1 98.38 88 SER A CA 1
ATOM 686 C C . SER A 1 88 ? 11.984 19.562 -11.359 1 98.38 88 SER A C 1
ATOM 688 O O . SER A 1 88 ? 11.078 20.344 -11.078 1 98.38 88 SER A O 1
ATOM 690 N N . GLY A 1 89 ? 12.57 18.703 -10.516 1 97.56 89 GLY A N 1
ATOM 691 C CA . GLY A 1 89 ? 12.234 18.781 -9.102 1 97.56 89 GLY A CA 1
ATOM 692 C C . GLY A 1 89 ? 12.5 20.156 -8.516 1 97.56 89 GLY A C 1
ATOM 693 O O . GLY A 1 89 ? 11.656 20.719 -7.816 1 97.56 89 GLY A O 1
ATOM 694 N N . TRP A 1 90 ? 13.648 20.703 -8.859 1 96.31 90 TRP A N 1
ATOM 695 C CA . TRP A 1 90 ? 14.008 22.031 -8.375 1 96.31 90 TRP A CA 1
ATOM 696 C C . TRP A 1 90 ? 13.016 23.078 -8.875 1 96.31 90 TRP A C 1
ATOM 698 O O . TRP A 1 90 ? 12.648 23.984 -8.141 1 96.31 90 TRP A O 1
ATOM 708 N N . GLU A 1 91 ? 12.617 22.922 -10.086 1 96.94 91 GLU A N 1
ATOM 709 C CA . GLU A 1 91 ? 11.656 23.875 -10.648 1 96.94 91 GLU A CA 1
ATOM 710 C C . GLU A 1 91 ? 10.297 23.734 -9.961 1 96.94 91 GLU A C 1
ATOM 712 O O . GLU A 1 91 ? 9.633 24.75 -9.703 1 96.94 91 GLU A O 1
ATOM 717 N N . ASN A 1 92 ? 9.898 22.547 -9.711 1 97 92 ASN A N 1
ATOM 718 C CA . ASN A 1 92 ? 8.68 22.344 -8.93 1 97 92 ASN A CA 1
ATOM 719 C C . ASN A 1 92 ? 8.766 23.016 -7.562 1 97 92 ASN A C 1
ATOM 721 O O . ASN A 1 92 ? 7.832 23.688 -7.137 1 97 92 ASN A O 1
ATOM 725 N N . ILE A 1 93 ? 9.875 22.797 -6.922 1 95 93 ILE A N 1
ATOM 726 C CA . ILE A 1 93 ? 10.109 23.375 -5.602 1 95 93 ILE A CA 1
ATOM 727 C C . ILE A 1 93 ? 10.016 24.906 -5.688 1 95 93 ILE A C 1
ATOM 729 O O . ILE A 1 93 ? 9.367 25.531 -4.852 1 95 93 ILE A O 1
ATOM 733 N N . LYS A 1 94 ? 10.609 25.438 -6.664 1 92.62 94 LYS A N 1
ATOM 734 C CA . LYS A 1 94 ? 10.586 26.891 -6.852 1 92.62 94 LYS A CA 1
ATOM 735 C C . LYS A 1 94 ? 9.164 27.391 -7.078 1 92.62 94 LYS A C 1
ATOM 737 O O . LYS A 1 94 ? 8.75 28.375 -6.473 1 92.62 94 LYS A O 1
ATOM 742 N N . ILE A 1 95 ? 8.477 26.719 -7.93 1 93.25 95 ILE A N 1
ATOM 743 C CA . ILE A 1 95 ? 7.105 27.109 -8.25 1 93.25 95 ILE A CA 1
ATOM 744 C C . ILE A 1 95 ? 6.25 27.078 -6.984 1 93.25 95 ILE A C 1
ATOM 746 O O . ILE A 1 95 ? 5.539 28.031 -6.676 1 93.25 95 ILE A O 1
ATOM 750 N N . TYR A 1 96 ? 6.367 26.031 -6.246 1 91.06 96 TYR A N 1
ATOM 751 C CA . TYR A 1 96 ? 5.598 25.891 -5.016 1 91.06 96 TYR A CA 1
ATOM 752 C C . TYR A 1 96 ? 5.988 26.953 -3.998 1 91.06 96 TYR A C 1
ATOM 754 O O . TYR A 1 96 ? 5.121 27.531 -3.34 1 91.06 96 TYR A O 1
ATOM 762 N N . ALA A 1 97 ? 7.258 27.156 -3.871 1 88.44 97 ALA A N 1
ATOM 763 C CA . ALA A 1 97 ? 7.734 28.172 -2.934 1 88.44 97 ALA A CA 1
ATOM 764 C C . ALA A 1 97 ? 7.176 29.547 -3.279 1 88.44 97 ALA A C 1
ATOM 766 O O . ALA A 1 97 ? 6.777 30.297 -2.391 1 88.44 97 ALA A O 1
ATOM 767 N N . GLU A 1 98 ? 7.176 29.859 -4.492 1 87.31 98 GLU A N 1
ATOM 768 C CA . GLU A 1 98 ? 6.652 31.141 -4.949 1 87.31 98 GLU A CA 1
ATOM 769 C C . GLU A 1 98 ? 5.156 31.25 -4.672 1 87.31 98 GLU A C 1
ATOM 771 O O . GLU A 1 98 ? 4.688 32.312 -4.215 1 87.31 98 GLU A O 1
ATOM 776 N N . LEU A 1 99 ? 4.48 30.203 -4.945 1 84.88 99 LEU A N 1
ATOM 777 C CA . LEU A 1 99 ? 3.037 30.188 -4.734 1 84.88 99 LEU A CA 1
ATOM 778 C C . LEU A 1 99 ? 2.701 30.359 -3.256 1 84.88 99 LEU A C 1
ATOM 780 O O . LEU A 1 99 ? 1.686 30.953 -2.908 1 84.88 99 LEU A O 1
ATOM 784 N N . LEU A 1 100 ? 3.561 29.859 -2.467 1 81.25 100 LEU A N 1
ATOM 785 C CA . LEU A 1 100 ? 3.305 29.844 -1.03 1 81.25 100 LEU A CA 1
ATOM 786 C C . LEU A 1 100 ? 3.82 31.125 -0.381 1 81.25 100 LEU A C 1
ATOM 788 O O . LEU A 1 100 ? 3.473 31.438 0.763 1 81.25 100 LEU A O 1
ATOM 792 N N . GLY A 1 101 ? 4.551 31.984 -1.127 1 72.62 101 GLY A N 1
ATOM 793 C CA . GLY A 1 101 ? 5.055 33.25 -0.631 1 72.62 101 GLY A CA 1
ATOM 794 C C . GLY A 1 101 ? 6.18 33.094 0.374 1 72.62 101 GLY A C 1
ATOM 795 O O . GLY A 1 101 ? 6.379 33.969 1.227 1 72.62 101 GLY A O 1
ATOM 796 N N . ARG A 1 102 ? 6.59 32.031 0.708 1 64.88 102 ARG A N 1
ATOM 797 C CA . ARG A 1 102 ? 7.676 31.891 1.675 1 64.88 102 ARG A CA 1
ATOM 798 C C . ARG A 1 102 ? 8.93 31.344 1.013 1 64.88 102 ARG A C 1
ATOM 800 O O . ARG A 1 102 ? 8.852 30.516 0.099 1 64.88 102 ARG A O 1
ATOM 807 N N . GLY A 1 103 ? 10.055 32.125 1.253 1 57.78 103 GLY A N 1
ATOM 808 C CA . GLY A 1 103 ? 11.367 31.672 0.808 1 57.78 103 GLY A CA 1
ATOM 809 C C . GLY A 1 103 ? 11.859 30.438 1.539 1 57.78 103 GLY A C 1
ATOM 810 O O . GLY A 1 103 ? 11.68 30.312 2.754 1 57.78 103 GLY A O 1
ATOM 811 N N . VAL A 1 104 ? 11.602 29.266 0.995 1 58.44 104 VAL A N 1
ATOM 812 C CA . VAL A 1 104 ? 12.148 28.078 1.643 1 58.44 104 VAL A CA 1
ATOM 813 C C . VAL A 1 104 ? 13.672 28.203 1.742 1 58.44 104 VAL A C 1
ATOM 815 O O . VAL A 1 104 ? 14.328 28.625 0.79 1 58.44 104 VAL A O 1
ATOM 818 N N . GLU A 1 105 ? 14.141 28.125 3.074 1 66 105 GLU A N 1
ATOM 819 C CA . GLU A 1 105 ? 15.594 28.062 3.174 1 66 105 GLU A CA 1
ATOM 820 C C . GLU A 1 105 ? 16.141 26.859 2.426 1 66 105 GLU A C 1
ATOM 822 O O . GLU A 1 105 ? 15.75 25.719 2.695 1 66 105 GLU A O 1
ATOM 827 N N . LYS A 1 106 ? 16.906 27.078 1.452 1 66.06 106 LYS A N 1
ATOM 828 C CA . LYS A 1 106 ? 17.5 26.062 0.593 1 66.06 106 LYS A CA 1
ATOM 829 C C . LYS A 1 106 ? 18.141 24.953 1.421 1 66.06 106 LYS A C 1
ATOM 831 O O . LYS A 1 106 ? 18 23.766 1.086 1 66.06 106 LYS A O 1
ATOM 836 N N . ASN A 1 107 ? 18.734 25.281 2.5 1 73.19 107 ASN A N 1
ATOM 837 C CA . ASN A 1 107 ? 19.469 24.297 3.295 1 73.19 107 ASN A CA 1
ATOM 838 C C . ASN A 1 107 ? 18.516 23.25 3.881 1 73.19 107 ASN A C 1
ATOM 840 O O . ASN A 1 107 ? 18.828 22.062 3.871 1 73.19 107 ASN A O 1
ATOM 844 N N . ASP A 1 108 ? 17.359 23.547 4.168 1 86.12 108 ASP A N 1
ATOM 845 C CA . ASP A 1 108 ? 16.422 22.594 4.746 1 86.12 108 ASP A CA 1
ATOM 846 C C . ASP A 1 108 ? 15.875 21.656 3.678 1 86.12 108 ASP A C 1
ATOM 848 O O . ASP A 1 108 ? 15.727 20.453 3.922 1 86.12 108 ASP A O 1
ATOM 852 N N . ILE A 1 109 ? 15.812 22.219 2.506 1 89 109 ILE A N 1
ATOM 853 C CA . ILE A 1 109 ? 15.258 21.422 1.409 1 89 109 ILE A CA 1
ATOM 854 C C . ILE A 1 109 ? 16.234 20.312 1.043 1 89 109 ILE A C 1
ATOM 856 O O . ILE A 1 109 ? 15.82 19.156 0.838 1 89 109 ILE A O 1
ATOM 860 N N . GLU A 1 110 ? 17.469 20.656 0.976 1 93.12 110 GLU A N 1
ATOM 861 C CA . GLU A 1 110 ? 18.484 19.656 0.622 1 93.1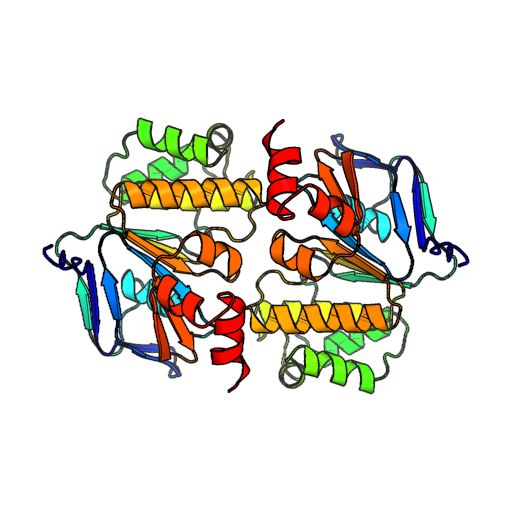2 110 GLU A CA 1
ATOM 862 C C . GLU A 1 110 ? 18.578 18.578 1.688 1 93.12 110 GLU A C 1
ATOM 864 O O . GLU A 1 110 ? 18.734 17.391 1.365 1 93.12 110 GLU A O 1
ATOM 869 N N . VAL A 1 111 ? 18.484 18.984 2.873 1 93.94 111 VAL A N 1
ATOM 870 C CA . VAL A 1 111 ? 18.547 18.031 3.979 1 93.94 111 VAL A CA 1
ATOM 871 C C . VAL A 1 111 ? 17.375 17.047 3.881 1 93.94 111 VAL A C 1
ATOM 873 O O . VAL A 1 111 ? 17.562 15.836 3.975 1 93.94 111 VAL A O 1
ATOM 876 N N . TYR A 1 112 ? 16.188 17.578 3.662 1 94.81 112 TYR A N 1
ATOM 877 C CA . TYR A 1 112 ? 15.008 16.719 3.541 1 94.81 112 TYR A CA 1
ATOM 878 C C . TYR A 1 112 ? 15.109 15.836 2.311 1 94.81 112 TYR A C 1
ATOM 880 O O . TYR A 1 112 ? 14.781 14.648 2.367 1 94.81 112 TYR A O 1
ATOM 888 N N . ALA A 1 113 ? 15.578 16.438 1.211 1 96.75 113 ALA A N 1
ATOM 889 C CA . ALA A 1 113 ? 15.727 15.68 -0.029 1 96.75 113 ALA A CA 1
ATOM 890 C C . ALA A 1 113 ? 16.719 14.531 0.143 1 96.75 113 ALA A C 1
ATOM 892 O O . ALA A 1 113 ? 16.516 13.445 -0.394 1 96.75 113 ALA A O 1
ATOM 893 N N . GLU A 1 114 ? 17.734 14.805 0.83 1 96.62 114 GLU A N 1
ATOM 894 C CA . GLU A 1 114 ? 18.734 13.773 1.105 1 96.62 114 GLU A CA 1
ATOM 895 C C . GLU A 1 114 ? 18.141 12.648 1.958 1 96.62 114 GLU A C 1
ATOM 897 O O . GLU A 1 114 ? 18.359 11.469 1.672 1 96.62 114 GLU A O 1
ATOM 902 N N . LYS A 1 115 ? 17.438 13 2.965 1 95.81 115 LYS A N 1
ATOM 903 C CA . LYS A 1 115 ? 16.812 12.008 3.834 1 95.81 115 LYS A CA 1
ATOM 904 C C . LYS A 1 115 ? 15.82 11.148 3.055 1 95.81 115 LYS A C 1
ATOM 906 O O . LYS A 1 115 ? 15.695 9.945 3.312 1 95.81 115 LYS A O 1
ATOM 911 N N . LEU A 1 116 ? 15.195 11.789 2.104 1 96.94 116 LEU A N 1
ATOM 912 C CA . LEU A 1 116 ? 14.203 11.086 1.301 1 96.94 116 LEU A CA 1
ATOM 913 C C . LEU A 1 116 ? 14.867 10.336 0.15 1 96.94 116 LEU A C 1
ATOM 915 O O . LEU A 1 116 ? 14.211 9.578 -0.564 1 96.94 116 LEU A O 1
ATOM 919 N N . GLY A 1 117 ? 16.109 10.594 -0.13 1 95.19 117 GLY A N 1
ATOM 920 C CA . GLY A 1 117 ? 16.875 9.906 -1.17 1 95.19 117 GLY A CA 1
ATOM 921 C C . GLY A 1 117 ? 16.547 10.414 -2.564 1 95.19 117 GLY A C 1
ATOM 922 O O . GLY A 1 117 ? 16.562 9.641 -3.527 1 95.19 117 GLY A O 1
ATOM 923 N N . ILE A 1 118 ? 16.219 11.703 -2.668 1 96.94 118 ILE A N 1
ATOM 924 C CA . ILE A 1 118 ? 15.82 12.148 -4 1 96.94 118 ILE A CA 1
ATOM 925 C C . ILE A 1 118 ? 16.641 13.375 -4.402 1 96.94 118 ILE A C 1
ATOM 927 O O . ILE A 1 118 ? 16.344 14.016 -5.414 1 96.94 118 ILE A O 1
ATOM 931 N N . LEU A 1 119 ? 17.672 13.695 -3.641 1 96.69 119 LEU A N 1
ATOM 932 C CA . LEU A 1 119 ? 18.469 14.883 -3.914 1 96.69 119 LEU A CA 1
ATOM 933 C C . LEU A 1 119 ? 19.016 14.859 -5.336 1 96.69 119 LEU A C 1
ATOM 935 O O . LEU A 1 119 ? 18.891 15.844 -6.074 1 96.69 119 LEU A O 1
ATOM 939 N N . ASP A 1 120 ? 19.5 13.727 -5.77 1 95.94 120 ASP A N 1
ATOM 940 C CA . ASP A 1 120 ? 20.141 13.594 -7.078 1 95.94 120 ASP A CA 1
ATOM 941 C C . ASP A 1 120 ? 19.094 13.672 -8.195 1 95.94 120 ASP A C 1
ATOM 943 O O . ASP A 1 120 ? 19.453 13.891 -9.359 1 95.94 120 ASP A O 1
ATOM 947 N N . PHE A 1 121 ? 17.875 13.531 -7.836 1 96.88 121 PHE A N 1
ATOM 948 C CA . PHE A 1 121 ? 16.828 13.508 -8.844 1 96.88 121 PHE A CA 1
ATOM 949 C C . PHE A 1 121 ? 16.266 14.914 -9.078 1 96.88 121 PHE A C 1
ATOM 951 O O . PHE A 1 121 ? 15.602 15.156 -10.078 1 96.88 121 PHE A O 1
ATOM 958 N N . LEU A 1 122 ? 16.562 15.797 -8.234 1 97.31 122 LEU A N 1
ATOM 959 C CA . LEU A 1 122 ? 15.883 17.094 -8.234 1 97.31 122 LEU A CA 1
ATOM 960 C C . LEU A 1 122 ? 16.25 17.906 -9.477 1 97.31 122 LEU A C 1
ATOM 962 O O . LEU A 1 122 ? 15.539 18.828 -9.852 1 97.31 122 LEU A O 1
ATOM 966 N N . SER A 1 123 ? 17.312 17.547 -10.133 1 97.81 123 SER A N 1
ATOM 967 C CA . SER A 1 123 ? 17.734 18.266 -11.328 1 97.81 123 SER A CA 1
ATOM 968 C C . SER A 1 123 ? 17.094 17.688 -12.586 1 97.81 123 SER A C 1
ATOM 970 O O . SER A 1 123 ? 17.188 18.266 -13.664 1 97.81 123 SER A O 1
ATOM 972 N N . GLN A 1 124 ? 16.453 16.562 -12.477 1 98.12 124 GLN A N 1
ATOM 973 C CA . GLN A 1 124 ? 15.844 15.883 -13.609 1 98.12 124 GLN A CA 1
ATOM 974 C C . GLN A 1 124 ? 14.375 16.281 -13.773 1 98.12 124 GLN A C 1
ATOM 976 O O . GLN A 1 124 ? 13.75 16.75 -12.82 1 98.12 124 GLN A O 1
ATOM 981 N N . LYS A 1 125 ? 13.922 16.109 -14.992 1 98.5 125 LYS A N 1
ATOM 982 C CA . LYS A 1 125 ? 12.516 16.375 -15.242 1 98.5 125 LYS A CA 1
ATOM 983 C C . LYS A 1 125 ? 11.625 15.352 -14.547 1 98.5 125 LYS A C 1
ATOM 985 O O . LYS A 1 125 ? 11.945 14.164 -14.523 1 98.5 125 LYS A O 1
ATOM 990 N N . VAL A 1 126 ? 10.523 15.766 -14.016 1 98.31 126 VAL A N 1
ATOM 991 C CA . VAL A 1 126 ? 9.68 14.961 -13.133 1 98.31 126 VAL A CA 1
ATOM 992 C C . VAL A 1 126 ? 9.07 13.805 -13.922 1 98.31 126 VAL A C 1
ATOM 994 O O . VAL A 1 126 ? 8.852 12.719 -13.375 1 98.31 126 VAL A O 1
ATOM 997 N N . TYR A 1 127 ? 8.844 14.008 -15.195 1 97.31 127 TYR A N 1
ATOM 998 C CA . TYR A 1 127 ? 8.234 12.938 -15.969 1 97.31 127 TYR A CA 1
ATOM 999 C C . TYR A 1 127 ? 9.141 11.711 -16.016 1 97.31 127 TYR A C 1
ATOM 1001 O O . TYR A 1 127 ? 8.703 10.617 -16.359 1 97.31 127 TYR A O 1
ATOM 1009 N N . THR A 1 128 ? 10.414 11.883 -15.711 1 96.25 128 THR A N 1
ATOM 1010 C CA . THR A 1 128 ? 11.367 10.773 -15.719 1 96.25 128 THR A CA 1
ATOM 1011 C C . THR A 1 128 ? 11.352 10.047 -14.375 1 96.25 128 THR A C 1
ATOM 1013 O O . THR A 1 128 ? 11.977 9 -14.227 1 96.25 128 THR A O 1
ATOM 1016 N N . TYR A 1 129 ? 10.641 10.609 -13.359 1 96.62 129 TYR A N 1
ATOM 1017 C CA . TYR A 1 129 ? 10.617 10.047 -12.016 1 96.62 129 TYR A CA 1
ATOM 1018 C C . TYR A 1 129 ? 9.797 8.766 -11.977 1 96.62 129 TYR A C 1
ATOM 1020 O O . TYR A 1 129 ? 8.797 8.633 -12.68 1 96.62 129 TYR A O 1
ATOM 1028 N N . SER A 1 130 ? 10.266 7.852 -11.195 1 91.06 130 SER A N 1
ATOM 1029 C CA . SER A 1 130 ? 9.391 6.75 -10.82 1 91.06 130 SER A CA 1
ATOM 1030 C C . SER A 1 130 ? 8.211 7.246 -9.984 1 91.06 130 SER A C 1
ATOM 1032 O O . SER A 1 130 ? 8.211 8.383 -9.516 1 91.06 130 SER A O 1
ATOM 1034 N N . LYS A 1 131 ? 7.211 6.418 -9.789 1 90.5 131 LYS A N 1
ATOM 1035 C CA . LYS A 1 131 ? 6.07 6.738 -8.938 1 90.5 131 LYS A CA 1
ATOM 1036 C C . LYS A 1 131 ? 6.52 7.051 -7.512 1 90.5 131 LYS A C 1
ATOM 1038 O O . LYS A 1 131 ? 6.023 7.996 -6.895 1 90.5 131 LYS A O 1
ATOM 1043 N N . GLY A 1 132 ? 7.477 6.281 -7.016 1 94.62 132 GLY A N 1
ATOM 1044 C CA . GLY A 1 132 ? 7.988 6.508 -5.672 1 94.62 132 GLY A CA 1
ATOM 1045 C C . GLY A 1 132 ? 8.711 7.832 -5.527 1 94.62 132 GLY A C 1
ATOM 1046 O O . GLY A 1 132 ? 8.562 8.523 -4.516 1 94.62 132 GLY A O 1
ATOM 1047 N N . THR A 1 133 ? 9.453 8.156 -6.52 1 96.25 133 THR A N 1
ATOM 1048 C CA . THR A 1 133 ? 10.18 9.422 -6.492 1 96.25 133 THR A CA 1
ATOM 1049 C C . THR A 1 133 ? 9.219 10.602 -6.539 1 96.25 133 THR A C 1
ATOM 1051 O O . THR A 1 133 ? 9.414 11.602 -5.848 1 96.25 133 THR A O 1
ATOM 1054 N N . LYS A 1 134 ? 8.219 10.461 -7.359 1 97.62 134 LYS A N 1
ATOM 1055 C CA . LYS A 1 134 ? 7.191 11.5 -7.406 1 97.62 134 LYS A CA 1
ATOM 1056 C C . LYS A 1 134 ? 6.52 11.664 -6.047 1 97.62 134 LYS A C 1
ATOM 1058 O O . LYS A 1 134 ? 6.289 12.789 -5.594 1 97.62 134 LYS A O 1
ATOM 1063 N N . ARG A 1 135 ? 6.254 10.57 -5.426 1 97.69 135 ARG A N 1
ATOM 1064 C CA . ARG A 1 135 ? 5.633 10.586 -4.105 1 97.69 135 ARG A CA 1
ATOM 1065 C C . ARG A 1 135 ? 6.512 11.32 -3.096 1 97.69 135 ARG A C 1
ATOM 1067 O O . ARG A 1 135 ? 6.023 12.148 -2.326 1 97.69 135 ARG A O 1
ATOM 1074 N N . LYS A 1 136 ? 7.75 11.023 -3.109 1 98.12 136 LYS A N 1
ATOM 1075 C CA . LYS A 1 136 ? 8.711 11.656 -2.205 1 98.12 136 LYS A CA 1
ATOM 1076 C C . LYS A 1 136 ? 8.82 13.148 -2.48 1 98.12 136 LYS A C 1
ATOM 1078 O O . LYS A 1 136 ? 8.93 13.953 -1.55 1 98.12 136 LYS A O 1
ATOM 1083 N N . LEU A 1 137 ? 8.781 13.531 -3.73 1 98 137 LEU A N 1
ATOM 1084 C CA . LEU A 1 137 ? 8.797 14.945 -4.074 1 98 137 LEU A CA 1
ATOM 1085 C C . LEU A 1 137 ? 7.543 15.641 -3.547 1 98 137 LEU A C 1
ATOM 1087 O O . LEU A 1 137 ? 7.625 16.734 -2.988 1 98 137 LEU A O 1
ATOM 1091 N N . SER A 1 138 ? 6.438 15.031 -3.705 1 97.75 138 SER A N 1
ATOM 1092 C CA . SER A 1 138 ? 5.191 15.594 -3.191 1 97.75 138 SER A CA 1
ATOM 1093 C C . SER A 1 138 ? 5.281 15.852 -1.691 1 97.75 138 SER A C 1
ATOM 1095 O O . SER A 1 138 ? 4.824 16.891 -1.208 1 97.75 138 SER A O 1
ATOM 1097 N N . PHE A 1 139 ? 5.867 14.93 -1.013 1 97.88 139 PHE A N 1
ATOM 1098 C CA . PHE A 1 139 ? 6.059 15.086 0.425 1 97.88 139 PHE A CA 1
ATOM 1099 C C . PHE A 1 139 ? 6.988 16.266 0.722 1 97.88 139 PHE A C 1
ATOM 1101 O O . PHE A 1 139 ? 6.715 17.062 1.611 1 97.88 139 PHE A O 1
ATOM 1108 N N . LEU A 1 140 ? 8.047 16.281 -0.004 1 96.62 140 LEU A N 1
ATOM 1109 C CA . LEU A 1 140 ? 9 17.375 0.148 1 96.62 140 LEU A CA 1
ATOM 1110 C C . LEU A 1 140 ? 8.32 18.719 -0.044 1 96.62 140 LEU A C 1
ATOM 1112 O O . LEU A 1 140 ? 8.555 19.656 0.73 1 96.62 140 LEU A O 1
ATOM 1116 N N . LEU A 1 141 ? 7.496 18.828 -1.022 1 95.12 141 LEU A N 1
ATOM 1117 C CA . LEU A 1 141 ? 6.797 20.078 -1.323 1 95.12 141 LEU A CA 1
ATOM 1118 C C . LEU A 1 141 ? 5.891 20.484 -0.167 1 95.12 141 LEU A C 1
ATOM 1120 O O . LEU A 1 141 ? 5.723 21.672 0.109 1 95.12 141 LEU A O 1
ATOM 1124 N N . ALA A 1 142 ? 5.34 19.5 0.501 1 94.19 142 ALA A N 1
ATOM 1125 C CA . ALA A 1 142 ? 4.461 19.766 1.637 1 94.19 142 ALA A CA 1
ATOM 1126 C C . ALA A 1 142 ? 5.238 20.375 2.797 1 94.19 142 ALA A C 1
ATOM 1128 O O . ALA A 1 142 ? 4.648 20.984 3.697 1 94.19 142 ALA A O 1
ATOM 1129 N N . LEU A 1 143 ? 6.52 20.266 2.756 1 94 143 LEU A N 1
ATOM 1130 C CA . LEU A 1 143 ? 7.336 20.734 3.873 1 94 143 LEU A CA 1
ATOM 1131 C C . LEU A 1 143 ? 7.816 22.156 3.637 1 94 143 LEU A C 1
ATOM 1133 O O . LEU A 1 143 ? 8.328 22.812 4.555 1 94 143 LEU A O 1
ATOM 1137 N N . LEU A 1 144 ? 7.68 22.656 2.521 1 91.06 144 LEU A N 1
ATOM 1138 C CA . LEU A 1 144 ? 8.312 23.906 2.088 1 91.06 144 LEU A CA 1
ATOM 1139 C C . LEU A 1 144 ? 7.84 25.078 2.93 1 91.06 144 LEU A C 1
ATOM 1141 O O . LEU A 1 144 ? 8.602 26.016 3.191 1 91.06 144 LEU A O 1
ATOM 1145 N N . LYS A 1 145 ? 6.668 25.031 3.475 1 86.19 145 LYS A N 1
ATOM 1146 C CA . LYS A 1 145 ? 6.125 26.188 4.184 1 86.19 145 LYS A CA 1
ATOM 1147 C C . LYS A 1 145 ? 6.371 26.094 5.684 1 86.19 145 LYS A C 1
ATOM 1149 O O . LYS A 1 145 ? 5.828 26.875 6.465 1 86.19 145 LYS A O 1
ATOM 1154 N N . ASN A 1 146 ? 7.133 25.078 6 1 89.5 146 ASN A N 1
ATOM 1155 C CA . ASN A 1 146 ? 7.391 24.844 7.418 1 89.5 146 ASN A CA 1
ATOM 1156 C C . ASN A 1 146 ? 6.102 24.859 8.234 1 89.5 146 ASN A C 1
ATOM 1158 O O . ASN A 1 146 ? 5.953 25.641 9.172 1 89.5 146 ASN A O 1
ATOM 1162 N N . PRO A 1 147 ? 5.238 24.031 7.922 1 93.06 147 PRO A N 1
ATOM 1163 C CA . PRO A 1 147 ? 3.891 24.062 8.492 1 93.06 147 PRO A CA 1
ATOM 1164 C C . PRO A 1 147 ? 3.873 23.703 9.977 1 93.06 147 PRO A C 1
ATOM 1166 O O . PRO A 1 147 ? 4.77 23.016 10.469 1 93.06 147 PRO A O 1
ATOM 1169 N N . ASP A 1 148 ? 2.797 24.266 10.641 1 95.69 148 ASP A N 1
ATOM 1170 C CA . ASP A 1 148 ? 2.508 23.844 12.008 1 95.69 148 ASP A CA 1
ATOM 1171 C C . ASP A 1 148 ? 1.844 22.469 12.023 1 95.69 148 ASP A C 1
ATOM 1173 O O . ASP A 1 148 ? 2.066 21.672 12.945 1 95.69 148 ASP A O 1
ATOM 1177 N N . LEU A 1 149 ? 1.046 22.25 10.992 1 97.5 149 LEU A N 1
ATOM 1178 C CA . LEU A 1 149 ? 0.283 21.016 10.844 1 97.5 149 LEU A CA 1
ATOM 1179 C C . LEU A 1 149 ? 0.464 20.438 9.445 1 97.5 149 LEU A C 1
ATOM 1181 O O . LEU A 1 149 ? 0.217 21.109 8.445 1 97.5 149 LEU A O 1
ATOM 1185 N N . LEU A 1 150 ? 0.94 19.219 9.422 1 97.44 150 LEU A N 1
ATOM 1186 C CA . LEU A 1 150 ? 1.03 18.453 8.188 1 97.44 150 LEU A CA 1
ATOM 1187 C C . LEU A 1 150 ? -0.165 17.516 8.039 1 97.44 150 LEU A C 1
ATOM 1189 O O . LEU A 1 150 ? -0.425 16.688 8.922 1 97.44 150 LEU A O 1
ATOM 1193 N N . VAL A 1 151 ? -0.919 17.688 6.977 1 98.06 151 VAL A N 1
ATOM 1194 C CA . VAL A 1 151 ? -2.029 16.812 6.613 1 98.06 151 VAL A CA 1
ATOM 1195 C C . VAL A 1 151 ? -1.607 15.883 5.473 1 98.06 151 VAL A C 1
ATOM 1197 O O . VAL A 1 151 ? -1.402 16.328 4.344 1 98.06 151 VAL A O 1
ATOM 1200 N N . LEU A 1 152 ? -1.516 14.594 5.777 1 98.12 152 LEU A N 1
ATOM 1201 C CA . LEU A 1 152 ? -0.936 13.656 4.824 1 98.12 152 LEU A CA 1
ATOM 1202 C C . LEU A 1 152 ? -1.942 12.57 4.449 1 98.12 152 LEU A C 1
ATOM 1204 O O . LEU A 1 152 ? -2.344 11.773 5.297 1 98.12 152 LEU A O 1
ATOM 1208 N N . ASP A 1 153 ? -2.297 12.562 3.242 1 96.69 153 ASP A N 1
ATOM 1209 C CA . ASP A 1 153 ? -3.203 11.539 2.729 1 96.69 153 ASP A CA 1
ATOM 1210 C C . ASP A 1 153 ? -2.434 10.422 2.027 1 96.69 153 ASP A C 1
ATOM 1212 O O . ASP A 1 153 ? -2.025 10.578 0.873 1 96.69 153 ASP A O 1
ATOM 1216 N N . GLU A 1 154 ? -2.221 9.289 2.744 1 96.12 154 GLU A N 1
ATOM 1217 C CA . GLU A 1 154 ? -1.492 8.125 2.248 1 96.12 154 GLU A CA 1
ATOM 1218 C C . GLU A 1 154 ? -0.102 8.516 1.751 1 96.12 154 GLU A C 1
ATOM 1220 O O . GLU A 1 154 ? 0.272 8.195 0.622 1 96.12 154 GLU A O 1
ATOM 1225 N N . PRO A 1 155 ? 0.718 9.031 2.562 1 97.38 155 PRO A N 1
ATOM 1226 C CA . PRO A 1 155 ? 1.984 9.609 2.113 1 97.38 155 PRO A CA 1
ATOM 1227 C C . PRO A 1 155 ? 2.98 8.555 1.635 1 97.38 155 PRO A C 1
ATOM 1229 O O . PRO A 1 155 ? 3.871 8.859 0.835 1 97.38 155 PRO A O 1
ATOM 1232 N N . MET A 1 156 ? 2.797 7.359 2.088 1 95.88 156 MET A N 1
ATOM 1233 C CA . MET A 1 156 ? 3.84 6.379 1.807 1 95.88 156 MET A CA 1
ATOM 1234 C C . MET A 1 156 ? 3.35 5.336 0.805 1 95.88 156 MET A C 1
ATOM 1236 O O . MET A 1 156 ? 3.984 4.297 0.625 1 95.88 156 MET A O 1
ATOM 1240 N N . SER A 1 157 ? 2.275 5.617 0.228 1 91.94 157 SER A N 1
ATOM 1241 C CA . SER A 1 157 ? 1.717 4.703 -0.761 1 91.94 157 SER A CA 1
ATOM 1242 C C . SER A 1 157 ? 2.699 4.453 -1.899 1 91.94 157 SER A C 1
ATOM 1244 O O . SER A 1 157 ? 3.279 5.395 -2.445 1 91.94 157 SER A O 1
ATOM 1246 N N . GLY A 1 158 ? 2.943 3.146 -2.164 1 89.31 158 GLY A N 1
ATOM 1247 C CA . GLY A 1 158 ? 3.758 2.785 -3.312 1 89.31 158 GLY A CA 1
ATOM 1248 C C . GLY A 1 158 ? 5.246 2.811 -3.02 1 89.31 158 GLY A C 1
ATOM 1249 O O . GLY A 1 158 ? 6.059 2.471 -3.881 1 89.31 158 GLY A O 1
ATOM 1250 N N . LEU A 1 159 ? 5.602 3.182 -1.839 1 94.62 159 LEU A N 1
ATOM 1251 C CA . LEU A 1 159 ? 7.016 3.246 -1.494 1 94.62 159 LEU A CA 1
ATOM 1252 C C . LEU A 1 159 ? 7.535 1.876 -1.065 1 94.62 159 LEU A C 1
ATOM 1254 O O . LEU A 1 159 ? 6.832 1.131 -0.376 1 94.62 159 LEU A O 1
ATOM 1258 N N . ASP A 1 160 ? 8.805 1.628 -1.449 1 93.81 160 ASP A N 1
ATOM 1259 C CA . ASP A 1 160 ? 9.445 0.42 -0.944 1 93.81 160 ASP A CA 1
ATOM 1260 C C . ASP A 1 160 ? 9.805 0.565 0.534 1 93.81 160 ASP A C 1
ATOM 1262 O O . ASP A 1 160 ? 9.648 1.643 1.112 1 93.81 160 ASP A O 1
ATOM 1266 N N . PRO A 1 161 ? 10.273 -0.47 1.138 1 94 161 PRO A N 1
ATOM 1267 C CA . PRO A 1 161 ? 10.461 -0.478 2.59 1 94 161 PRO A CA 1
ATOM 1268 C C . PRO A 1 161 ? 11.508 0.53 3.059 1 94 161 PRO A C 1
ATOM 1270 O O . PRO A 1 161 ? 11.336 1.16 4.105 1 94 161 PRO A O 1
ATOM 1273 N N . ILE A 1 162 ? 12.523 0.697 2.311 1 94.38 162 ILE A N 1
ATOM 1274 C CA . ILE A 1 162 ? 13.562 1.648 2.697 1 94.38 162 ILE A CA 1
ATOM 1275 C C . ILE A 1 162 ? 13 3.068 2.643 1 94.38 162 ILE A C 1
ATOM 1277 O O . ILE A 1 162 ? 13.18 3.848 3.584 1 94.38 162 ILE A O 1
ATOM 1281 N N . SER A 1 163 ? 12.375 3.379 1.566 1 95.44 163 SER A N 1
ATOM 1282 C CA . SER A 1 163 ? 11.766 4.695 1.401 1 95.44 163 SER A CA 1
ATOM 1283 C C . SER A 1 163 ? 10.727 4.965 2.48 1 95.44 163 SER A C 1
ATOM 1285 O O . SER A 1 163 ? 10.625 6.082 2.992 1 95.44 163 SER A O 1
ATOM 1287 N N . ARG A 1 164 ? 9.984 3.943 2.781 1 95.94 164 ARG A N 1
ATOM 1288 C CA . ARG A 1 164 ? 8.992 4.066 3.842 1 95.94 164 ARG A CA 1
ATOM 1289 C C . ARG A 1 164 ? 9.648 4.398 5.176 1 95.94 164 ARG A C 1
ATOM 1291 O O . ARG A 1 164 ? 9.195 5.297 5.891 1 95.94 164 ARG A O 1
ATOM 1298 N N . LYS A 1 165 ? 10.648 3.705 5.477 1 95.69 165 LYS A N 1
ATOM 1299 C CA . LYS A 1 165 ? 11.375 3.957 6.719 1 95.69 165 LYS A CA 1
ATOM 1300 C C . LYS A 1 165 ? 11.922 5.383 6.754 1 95.69 165 LYS A C 1
ATOM 1302 O O . LYS A 1 165 ? 11.797 6.074 7.77 1 95.69 165 LYS A O 1
ATOM 1307 N N . ASN A 1 166 ? 12.516 5.77 5.684 1 96.62 166 ASN A N 1
ATOM 1308 C CA . ASN A 1 166 ? 13.094 7.105 5.613 1 96.62 166 ASN A CA 1
ATOM 1309 C C . ASN A 1 166 ? 12.031 8.188 5.809 1 96.62 166 ASN A C 1
ATOM 1311 O O . ASN A 1 166 ? 12.258 9.156 6.539 1 96.62 166 ASN A O 1
ATOM 1315 N N . MET A 1 167 ? 10.953 8.062 5.176 1 97.88 167 MET A N 1
ATOM 1316 C CA . MET A 1 167 ? 9.883 9.047 5.32 1 97.88 167 MET A CA 1
ATOM 1317 C C . MET A 1 167 ? 9.305 9.016 6.73 1 97.88 167 MET A C 1
ATOM 1319 O O . MET A 1 167 ? 9.031 10.07 7.316 1 97.88 167 MET A O 1
ATOM 1323 N N . ARG A 1 168 ? 9.102 7.828 7.242 1 97.69 168 ARG A N 1
ATOM 1324 C CA . ARG A 1 168 ? 8.641 7.676 8.617 1 97.69 168 ARG A CA 1
ATOM 1325 C C . ARG A 1 168 ? 9.562 8.414 9.586 1 97.69 168 ARG A C 1
ATOM 1327 O O . ARG A 1 168 ? 9.102 9.164 10.445 1 97.69 168 ARG A O 1
ATOM 1334 N N . GLU A 1 169 ? 10.812 8.227 9.406 1 97.81 169 GLU A N 1
ATOM 1335 C CA . GLU A 1 169 ? 11.797 8.867 10.266 1 97.81 169 GLU A CA 1
ATOM 1336 C C . GLU A 1 169 ? 11.75 10.383 10.125 1 97.81 169 GLU A C 1
ATOM 1338 O O . GLU A 1 169 ? 11.898 11.109 11.117 1 97.81 169 GLU A O 1
ATOM 1343 N N . LEU A 1 170 ? 11.586 10.781 8.969 1 97.69 170 LEU A N 1
ATOM 1344 C CA . LEU A 1 170 ? 11.492 12.227 8.758 1 97.69 170 LEU A CA 1
ATOM 1345 C C . LEU A 1 170 ? 10.25 12.789 9.438 1 97.69 170 LEU A C 1
ATOM 1347 O O . LEU A 1 170 ? 10.312 13.852 10.062 1 97.69 170 LEU A O 1
ATOM 1351 N N . ILE A 1 171 ? 9.164 12.125 9.344 1 98.44 171 ILE A N 1
ATOM 1352 C CA . ILE A 1 171 ? 7.938 12.555 10.008 1 98.44 171 ILE A CA 1
ATOM 1353 C C . ILE A 1 171 ? 8.164 12.625 11.516 1 98.44 171 ILE A C 1
ATOM 1355 O O . ILE A 1 171 ? 7.781 13.602 12.164 1 98.44 171 ILE A O 1
ATOM 1359 N N . LEU A 1 172 ? 8.812 11.656 12.047 1 98.5 172 LEU A N 1
ATOM 1360 C CA . LEU A 1 172 ? 9.094 11.609 13.477 1 98.5 172 LEU A CA 1
ATOM 1361 C C . LEU A 1 172 ? 10.023 12.75 13.883 1 98.5 172 LEU A C 1
ATOM 1363 O O . LEU A 1 172 ? 9.82 13.383 14.922 1 98.5 172 LEU A O 1
ATOM 1367 N N . ASP A 1 173 ? 10.992 12.945 13.055 1 97.38 173 ASP A N 1
ATOM 1368 C CA . ASP A 1 173 ? 11.914 14.047 13.305 1 97.38 173 ASP A CA 1
ATOM 1369 C C . ASP A 1 173 ? 11.18 15.391 13.336 1 97.38 173 ASP A C 1
ATOM 1371 O O . ASP A 1 173 ? 11.422 16.219 14.211 1 97.38 173 ASP A O 1
ATOM 1375 N N . LEU A 1 174 ? 10.367 15.602 12.398 1 96.88 174 LEU A N 1
ATOM 1376 C CA . LEU A 1 174 ? 9.586 16.828 12.32 1 96.88 174 LEU A CA 1
ATOM 1377 C C . LEU A 1 174 ? 8.688 16.969 13.547 1 96.88 174 LEU A C 1
ATOM 1379 O O . LEU A 1 174 ? 8.562 18.078 14.102 1 96.88 174 LEU A O 1
ATOM 1383 N N . ASN A 1 175 ? 8.102 15.914 13.938 1 98.19 175 ASN A N 1
ATOM 1384 C CA . ASN A 1 175 ? 7.273 15.93 15.133 1 98.19 175 ASN A CA 1
ATOM 1385 C C . ASN A 1 175 ? 8.086 16.281 16.375 1 98.19 175 ASN A C 1
ATOM 1387 O O . ASN A 1 175 ? 7.625 17.047 17.234 1 98.19 175 ASN A O 1
ATOM 1391 N N . GLN A 1 176 ? 9.211 15.727 16.469 1 97.56 176 GLN A N 1
ATOM 1392 C CA . GLN A 1 176 ? 10.094 16.016 17.594 1 97.56 176 GLN A CA 1
ATOM 1393 C C . GLN A 1 176 ? 10.453 17.5 17.625 1 97.56 176 GLN A C 1
ATOM 1395 O O . GLN A 1 176 ? 10.68 18.062 18.703 1 97.56 176 GLN A O 1
ATOM 1400 N N . LYS A 1 177 ? 10.406 18.047 16.469 1 95.62 177 LYS A N 1
ATOM 1401 C CA . LYS A 1 177 ? 10.695 19.469 16.375 1 95.62 177 LYS A CA 1
ATOM 1402 C C . LYS A 1 177 ? 9.438 20.312 16.609 1 95.62 177 LYS A C 1
ATOM 1404 O O . LYS A 1 177 ? 9.445 21.516 16.406 1 95.62 177 LYS A O 1
ATOM 1409 N N . GLY A 1 178 ? 8.359 19.688 16.922 1 96.06 178 GLY A N 1
ATOM 1410 C CA . GLY A 1 178 ? 7.172 20.406 17.359 1 96.06 178 GLY A CA 1
ATOM 1411 C C . GLY A 1 178 ? 6.051 20.391 16.328 1 96.06 178 GLY A C 1
ATOM 1412 O O . GLY A 1 178 ? 4.969 20.922 16.578 1 96.06 178 GLY A O 1
ATOM 1413 N N . LYS A 1 179 ? 6.254 19.797 15.203 1 97.19 179 LYS A N 1
ATOM 1414 C CA . LYS A 1 179 ? 5.234 19.781 14.156 1 97.19 179 LYS A CA 1
ATOM 1415 C C . LYS A 1 179 ? 4.121 18.797 14.492 1 97.19 179 LYS A C 1
ATOM 1417 O O . LYS A 1 179 ? 4.375 17.734 15.078 1 97.19 179 LYS A O 1
ATOM 1422 N N . SER A 1 180 ? 2.895 19.219 14.141 1 98.38 180 SER A N 1
ATOM 1423 C CA . SER A 1 180 ? 1.743 18.328 14.25 1 98.38 180 SER A CA 1
ATOM 1424 C C . SER A 1 180 ? 1.457 17.625 12.93 1 98.38 180 SER A C 1
ATOM 1426 O O . SER A 1 180 ? 1.727 18.172 11.859 1 98.38 180 SER A O 1
ATOM 1428 N N . VAL A 1 181 ? 0.938 16.375 13.055 1 98.62 181 VAL A N 1
ATOM 1429 C CA . VAL A 1 181 ? 0.671 15.602 11.844 1 98.62 181 VAL A CA 1
ATOM 1430 C C . VAL A 1 181 ? -0.677 14.898 11.969 1 98.62 181 VAL A C 1
ATOM 1432 O O . VAL A 1 181 ? -1.008 14.359 13.031 1 98.62 181 VAL A O 1
ATOM 1435 N N . ILE A 1 182 ? -1.479 14.93 10.977 1 98.69 182 ILE A N 1
ATOM 1436 C CA . ILE A 1 182 ? -2.596 14.008 10.789 1 98.69 182 ILE A CA 1
ATOM 1437 C C . ILE A 1 182 ? -2.434 13.258 9.469 1 98.69 182 ILE A C 1
ATOM 1439 O O . ILE A 1 182 ? -2.141 13.867 8.438 1 98.69 182 ILE A O 1
ATOM 1443 N N . LEU A 1 183 ? -2.518 11.914 9.523 1 98.19 183 LEU A N 1
ATOM 1444 C CA . LEU A 1 183 ? -2.258 11.164 8.297 1 98.19 183 LEU A CA 1
ATOM 1445 C C . LEU A 1 183 ? -3.201 9.977 8.18 1 98.19 183 LEU A C 1
ATOM 1447 O O . LEU A 1 183 ? -3.748 9.508 9.18 1 98.19 183 LEU A O 1
ATOM 1451 N N . THR A 1 184 ? -3.43 9.555 6.992 1 97.38 184 THR A N 1
ATOM 1452 C CA . THR A 1 184 ? -4.176 8.344 6.668 1 97.38 184 THR A CA 1
ATOM 1453 C C . THR A 1 184 ? -3.268 7.316 6.004 1 97.38 184 THR A C 1
ATOM 1455 O O . THR A 1 184 ? -2.242 7.672 5.418 1 97.38 184 THR A O 1
ATOM 1458 N N . SER A 1 185 ? -3.6 6.062 6.188 1 94.56 185 SER A N 1
ATOM 1459 C CA . SER A 1 185 ? -2.922 4.965 5.504 1 94.56 185 SER A CA 1
ATOM 1460 C C . SER A 1 185 ? -3.754 3.688 5.543 1 94.56 185 SER A C 1
ATOM 1462 O O . SER A 1 185 ? -4.512 3.465 6.492 1 94.56 185 SER A O 1
ATOM 1464 N N . HIS A 1 186 ? -3.516 2.912 4.559 1 91.75 186 HIS A N 1
ATOM 1465 C CA . HIS A 1 186 ? -4.102 1.577 4.582 1 91.75 186 HIS A CA 1
ATOM 1466 C C . HIS A 1 186 ? -3.191 0.589 5.301 1 91.75 186 HIS A C 1
ATOM 1468 O O . HIS A 1 186 ? -3.611 -0.522 5.633 1 91.75 186 HIS A O 1
ATOM 1474 N N . ASP A 1 187 ? -2.039 0.969 5.52 1 92.31 187 ASP A N 1
ATOM 1475 C CA . ASP A 1 187 ? -1.078 0.138 6.238 1 92.31 187 ASP A CA 1
ATOM 1476 C C . ASP A 1 187 ? -1.112 0.428 7.738 1 92.31 187 ASP A C 1
ATOM 1478 O O . ASP A 1 187 ? -0.442 1.347 8.211 1 92.31 187 ASP A O 1
ATOM 1482 N N . LEU A 1 188 ? -1.706 -0.462 8.43 1 94.81 188 LEU A N 1
ATOM 1483 C CA . LEU A 1 188 ? -1.922 -0.217 9.852 1 94.81 188 LEU A CA 1
ATOM 1484 C C . LEU A 1 188 ? -0.625 -0.391 10.633 1 94.81 188 LEU A C 1
ATOM 1486 O O . LEU A 1 188 ? -0.436 0.24 11.68 1 94.81 188 LEU A O 1
ATOM 1490 N N . GLY A 1 189 ? 0.207 -1.286 10.148 1 92.81 189 GLY A N 1
ATOM 1491 C CA . GLY A 1 189 ? 1.505 -1.428 10.789 1 92.81 189 GLY A CA 1
ATOM 1492 C C . GLY A 1 189 ? 2.334 -0.159 10.742 1 92.81 189 GLY A C 1
ATOM 1493 O O . GLY A 1 189 ? 2.986 0.199 11.727 1 92.81 189 GLY A O 1
ATOM 1494 N N . GLU A 1 190 ? 2.268 0.471 9.656 1 93.5 190 GLU A N 1
ATOM 1495 C CA . GLU A 1 190 ? 2.982 1.734 9.508 1 93.5 190 GLU A CA 1
ATOM 1496 C C . GLU A 1 190 ? 2.418 2.805 10.438 1 93.5 190 GLU A C 1
ATOM 1498 O O . GLU A 1 190 ? 3.174 3.561 11.047 1 93.5 190 GLU A O 1
ATOM 1503 N N . LEU A 1 191 ? 1.136 2.867 10.539 1 96.25 191 LEU A N 1
ATOM 1504 C CA . LEU A 1 191 ? 0.489 3.842 11.406 1 96.25 191 LEU A CA 1
ATOM 1505 C C . LEU A 1 191 ? 0.862 3.602 12.867 1 96.25 191 LEU A C 1
ATOM 1507 O O . LEU A 1 191 ? 1.03 4.551 13.633 1 96.25 191 LEU A O 1
ATOM 1511 N N . GLU A 1 192 ? 0.957 2.395 13.148 1 96.06 192 GLU A N 1
ATOM 1512 C CA . GLU A 1 192 ? 1.303 2.037 14.523 1 96.06 192 GLU A CA 1
ATOM 1513 C C . GLU A 1 192 ? 2.686 2.562 14.891 1 96.06 192 GLU A C 1
ATOM 1515 O O . GLU A 1 192 ? 2.93 2.914 16.047 1 96.06 192 GLU A O 1
ATOM 1520 N N . LYS A 1 193 ? 3.529 2.598 13.961 1 95.81 193 LYS A N 1
ATOM 1521 C CA . LYS A 1 193 ? 4.895 3.061 14.203 1 95.81 193 LYS A CA 1
ATOM 1522 C C . LYS A 1 193 ? 4.945 4.578 14.328 1 95.81 193 LYS A C 1
ATOM 1524 O O . LYS A 1 193 ? 5.918 5.133 14.852 1 95.81 193 LYS A O 1
ATOM 1529 N N . LEU A 1 194 ? 3.9 5.246 13.906 1 97.81 194 LEU A N 1
ATOM 1530 C CA . LEU A 1 194 ? 3.961 6.695 13.781 1 97.81 194 LEU A CA 1
ATOM 1531 C C . LEU A 1 194 ? 3.035 7.371 14.789 1 97.81 194 LEU A C 1
ATOM 1533 O O . LEU A 1 194 ? 3.432 8.328 15.461 1 97.81 194 LEU A O 1
ATOM 1537 N N . ALA A 1 195 ? 1.891 6.879 14.938 1 98.31 195 ALA A N 1
ATOM 1538 C CA . ALA A 1 195 ? 0.789 7.645 15.516 1 98.31 195 ALA A CA 1
ATOM 1539 C C . ALA A 1 195 ? 0.869 7.656 17.031 1 98.31 195 ALA A C 1
ATOM 1541 O O . ALA A 1 195 ? 1.253 6.66 17.656 1 98.31 195 ALA A O 1
ATOM 1542 N N . HIS A 1 196 ? 0.525 8.75 17.625 1 98.5 196 HIS A N 1
ATOM 1543 C CA . HIS A 1 196 ? 0.256 8.844 19.062 1 98.5 196 HIS A CA 1
ATOM 1544 C C . HIS A 1 196 ? -1.202 8.516 19.359 1 98.5 196 HIS A C 1
ATOM 1546 O O . HIS A 1 196 ? -1.496 7.844 20.359 1 98.5 196 HIS A O 1
ATOM 1552 N N . ARG A 1 197 ? -2.049 9.062 18.516 1 98.56 197 ARG A N 1
ATOM 1553 C CA . ARG A 1 197 ? -3.498 8.984 18.672 1 98.56 197 ARG A CA 1
ATOM 1554 C C . ARG A 1 197 ? -4.148 8.414 17.422 1 98.56 197 ARG A C 1
ATOM 1556 O O . ARG A 1 197 ? -3.645 8.602 16.312 1 98.56 197 ARG A O 1
ATOM 1563 N N . VAL A 1 198 ? -5.277 7.699 17.609 1 98.44 198 VAL A N 1
ATOM 1564 C CA . VAL A 1 198 ? -5.969 7.035 16.516 1 98.44 198 VAL A CA 1
ATOM 1565 C C . VAL A 1 198 ? -7.441 7.426 16.516 1 98.44 198 VAL A C 1
ATOM 1567 O O . VAL A 1 198 ? -8.109 7.352 17.547 1 98.44 198 VAL A O 1
ATOM 1570 N N . ILE A 1 199 ? -7.875 7.859 15.398 1 98.44 199 ILE A N 1
ATOM 1571 C CA . ILE A 1 199 ? -9.297 8.109 15.156 1 98.44 199 ILE A CA 1
ATOM 1572 C C . ILE A 1 199 ? -9.82 7.145 14.102 1 98.44 199 ILE A C 1
ATOM 1574 O O . ILE A 1 199 ? -9.297 7.094 12.984 1 98.44 199 ILE A O 1
ATOM 1578 N N . LEU A 1 200 ? -10.781 6.383 14.461 1 98.19 200 LEU A N 1
ATOM 1579 C CA . LEU A 1 200 ? -11.391 5.426 13.547 1 98.19 200 LEU A CA 1
ATOM 1580 C C . LEU A 1 200 ? -12.766 5.906 13.102 1 98.19 200 LEU A C 1
ATOM 1582 O O . LEU A 1 200 ? -13.648 6.141 13.93 1 98.19 200 LEU A O 1
ATOM 1586 N N . ILE A 1 201 ? -12.906 5.996 11.82 1 97.44 201 ILE A N 1
ATOM 1587 C CA . ILE A 1 201 ? -14.148 6.496 11.25 1 97.44 201 ILE A CA 1
ATOM 1588 C C . ILE A 1 201 ? -14.797 5.414 10.383 1 97.44 201 ILE A C 1
ATOM 1590 O O . ILE A 1 201 ? -14.102 4.676 9.688 1 97.44 201 ILE A O 1
ATOM 1594 N N . LYS A 1 202 ? -16.047 5.355 10.453 1 96.31 202 LYS A N 1
ATOM 1595 C CA . LYS A 1 202 ? -16.859 4.465 9.625 1 96.31 202 LYS A CA 1
ATOM 1596 C C . LYS A 1 202 ? -18.156 5.133 9.219 1 96.31 202 LYS A C 1
ATOM 1598 O O . LYS A 1 202 ? -18.891 5.668 10.062 1 96.31 202 LYS A O 1
ATOM 1603 N N . GLU A 1 203 ? -18.438 5.078 7.977 1 95.12 203 GLU A N 1
ATOM 1604 C CA . GLU A 1 203 ? -19.672 5.609 7.438 1 95.12 203 GLU A CA 1
ATOM 1605 C C . GLU A 1 203 ? -19.938 7.023 7.949 1 95.12 203 GLU A C 1
ATOM 1607 O O . GLU A 1 203 ? -21.047 7.34 8.375 1 95.12 203 GLU A O 1
ATOM 1612 N N . GLY A 1 204 ? -18.875 7.746 8.039 1 96.75 204 GLY A N 1
ATOM 1613 C CA . GLY A 1 204 ? -18.984 9.164 8.344 1 96.75 204 GLY A CA 1
ATOM 1614 C C . GLY A 1 204 ? -19.078 9.445 9.836 1 96.75 204 GLY A C 1
ATOM 1615 O O . GLY A 1 204 ? -19.328 10.586 10.242 1 96.75 204 GLY A O 1
ATOM 1616 N N . LYS A 1 205 ? -18.906 8.398 10.625 1 97.69 205 LYS A N 1
ATOM 1617 C CA . LYS A 1 205 ? -18.969 8.555 12.078 1 97.69 205 LYS A CA 1
ATOM 1618 C C . LYS A 1 205 ? -17.672 8.117 12.742 1 97.69 205 LYS A C 1
ATOM 1620 O O . LYS A 1 205 ? -17.047 7.148 12.312 1 97.69 205 LYS A O 1
ATOM 1625 N N . ILE A 1 206 ? -17.328 8.836 13.789 1 98.06 206 ILE A N 1
ATOM 1626 C CA . ILE A 1 206 ? -16.141 8.453 14.57 1 98.06 206 ILE A CA 1
ATOM 1627 C C . ILE A 1 206 ? -16.516 7.367 15.578 1 98.06 206 ILE A C 1
ATOM 1629 O O . ILE A 1 206 ? -17.406 7.566 16.406 1 98.06 206 ILE A O 1
ATOM 1633 N N . LEU A 1 207 ? -15.82 6.316 15.523 1 97.81 207 LEU A N 1
ATOM 1634 C CA . LEU A 1 207 ? -16.125 5.184 16.391 1 97.81 207 LEU A CA 1
ATOM 1635 C C . LEU A 1 207 ? -15.102 5.078 17.516 1 97.81 207 LEU A C 1
ATOM 1637 O O . LEU A 1 207 ? -15.414 4.578 18.609 1 97.81 207 LEU A O 1
ATOM 1641 N N . VAL A 1 208 ? -13.953 5.395 17.25 1 98 208 VAL A N 1
ATOM 1642 C CA . VAL A 1 208 ? -12.852 5.348 18.219 1 98 208 VAL A CA 1
ATOM 1643 C C . VAL A 1 208 ? -12.031 6.633 18.125 1 98 208 VAL A C 1
ATOM 1645 O O . VAL A 1 208 ? -11.789 7.145 17.031 1 98 208 VAL A O 1
ATOM 1648 N N . ASP A 1 209 ? -11.695 7.195 19.203 1 98.38 209 ASP A N 1
ATOM 1649 C CA . ASP A 1 209 ? -10.781 8.32 19.359 1 98.38 209 ASP A CA 1
ATOM 1650 C C . ASP A 1 209 ? -9.977 8.188 20.656 1 98.38 209 ASP A C 1
ATOM 1652 O O . ASP A 1 209 ? -10.406 8.656 21.703 1 98.38 209 ASP A O 1
ATOM 1656 N N . ASP A 1 210 ? -8.836 7.551 20.5 1 98.25 210 ASP A N 1
ATOM 1657 C CA . ASP A 1 210 ? -8.078 7.223 21.703 1 98.25 210 ASP A CA 1
ATOM 1658 C C . ASP A 1 210 ? -6.574 7.266 21.422 1 98.25 210 ASP A C 1
ATOM 1660 O O . ASP A 1 210 ? -6.148 7.188 20.266 1 98.25 210 ASP A O 1
ATOM 1664 N N . MET A 1 211 ? -5.848 7.441 22.453 1 98.31 211 MET A N 1
ATOM 1665 C CA . MET A 1 211 ? -4.398 7.297 22.328 1 98.31 211 MET A CA 1
ATOM 1666 C C . MET A 1 211 ? -4.02 5.867 21.953 1 98.31 211 MET A C 1
ATOM 1668 O O . MET A 1 211 ? -4.66 4.914 22.406 1 98.31 211 MET A O 1
ATOM 1672 N N . LYS A 1 212 ? -3.016 5.773 21.125 1 98.06 212 LYS A N 1
ATOM 1673 C CA . LYS A 1 212 ? -2.566 4.453 20.688 1 98.06 212 LYS A CA 1
ATOM 1674 C C . LYS A 1 212 ? -2.24 3.561 21.875 1 98.06 212 LYS A C 1
ATOM 1676 O O . LYS A 1 212 ? -2.562 2.371 21.875 1 98.06 212 LYS A O 1
ATOM 1681 N N . SER A 1 213 ? -1.634 4.145 22.906 1 97.69 213 SER A N 1
ATOM 1682 C CA . SER A 1 213 ? -1.259 3.383 24.094 1 97.69 213 SER A CA 1
ATOM 1683 C C . SER A 1 213 ? -2.477 2.734 24.734 1 97.69 213 SER A C 1
ATOM 1685 O O . SER A 1 213 ? -2.414 1.584 25.172 1 97.69 213 SER A O 1
ATOM 1687 N N . GLU A 1 214 ? -3.523 3.449 24.766 1 97.94 214 GLU A N 1
ATOM 1688 C CA . GLU A 1 214 ? -4.762 2.924 25.328 1 97.94 214 GLU A CA 1
ATOM 1689 C C . GLU A 1 214 ? -5.348 1.823 24.453 1 97.94 214 GLU A C 1
ATOM 1691 O O . GLU A 1 214 ? -5.848 0.816 24.969 1 97.94 214 GLU A O 1
ATOM 1696 N N . ILE A 1 215 ? -5.254 2.008 23.219 1 97.69 215 ILE A N 1
ATOM 1697 C CA . ILE A 1 215 ? -5.773 1.038 22.266 1 97.69 215 ILE A CA 1
ATOM 1698 C C . ILE A 1 215 ? -4.992 -0.268 22.375 1 97.69 215 ILE A C 1
ATOM 1700 O O . ILE A 1 215 ? -5.582 -1.35 22.422 1 97.69 215 ILE A O 1
ATOM 1704 N N . LEU A 1 216 ? -3.711 -0.128 22.438 1 97.25 216 LEU A N 1
ATOM 1705 C CA . LEU A 1 216 ? -2.854 -1.307 22.453 1 97.25 216 LEU A CA 1
ATOM 1706 C C . LEU A 1 216 ? -2.885 -1.987 23.812 1 97.25 216 LEU A C 1
ATOM 1708 O O . LEU A 1 216 ? -2.34 -3.08 23.969 1 97.25 216 LEU A O 1
ATOM 1712 N N . GLY A 1 217 ? -3.465 -1.354 24.781 1 97.12 217 GLY A N 1
ATOM 1713 C CA . GLY A 1 217 ? -3.77 -2.021 26.031 1 97.12 217 GLY A CA 1
ATOM 1714 C C . GLY A 1 217 ? -4.918 -3.008 25.922 1 97.12 217 GLY A C 1
ATOM 1715 O O . GLY A 1 217 ? -5.043 -3.92 26.75 1 97.12 217 GLY A O 1
ATOM 1716 N N . LYS A 1 218 ? -5.684 -2.818 24.906 1 97.06 218 LYS A N 1
ATOM 1717 C CA . LYS A 1 218 ? -6.887 -3.627 24.734 1 97.06 218 LYS A CA 1
ATOM 1718 C C . LYS A 1 218 ? -6.758 -4.551 23.531 1 97.06 218 LYS A C 1
ATOM 1720 O O . LYS A 1 218 ? -7.387 -5.609 23.484 1 97.06 218 LYS A O 1
ATOM 1725 N N . TYR A 1 219 ? -6.012 -4.109 22.609 1 97.12 219 TYR A N 1
ATOM 1726 C CA . TYR A 1 219 ? -5.836 -4.855 21.375 1 97.12 219 TYR A CA 1
ATOM 1727 C C . TYR A 1 219 ? -4.363 -5.172 21.125 1 97.12 219 TYR A C 1
ATOM 1729 O O . TYR A 1 219 ? -3.484 -4.391 21.5 1 97.12 219 TYR A O 1
ATOM 1737 N N . ARG A 1 220 ? -4.105 -6.27 20.422 1 95.25 220 ARG A N 1
ATOM 1738 C CA . ARG A 1 220 ? -2.738 -6.664 20.094 1 95.25 220 ARG A CA 1
ATOM 1739 C C . ARG A 1 220 ? -2.094 -5.66 19.141 1 95.25 220 ARG A C 1
ATOM 1741 O O . ARG A 1 220 ? -0.896 -5.383 19.234 1 95.25 220 ARG A O 1
ATOM 1748 N N . ASP A 1 221 ? -2.842 -5.199 18.219 1 95.88 221 ASP A N 1
ATOM 1749 C CA . ASP A 1 221 ? -2.393 -4.23 17.234 1 95.88 221 ASP A CA 1
ATOM 1750 C C . ASP A 1 221 ? -3.574 -3.475 16.625 1 95.88 221 ASP A C 1
ATOM 1752 O O . ASP A 1 221 ? -4.727 -3.73 16.984 1 95.88 221 ASP A O 1
ATOM 1756 N N . LEU A 1 222 ? -3.318 -2.578 15.781 1 96.44 222 LEU A N 1
ATOM 1757 C CA . LEU A 1 222 ? -4.355 -1.745 15.18 1 96.44 222 LEU A CA 1
ATOM 1758 C C . LEU A 1 222 ? -5.23 -2.562 14.234 1 96.44 222 LEU A C 1
ATOM 1760 O O . LEU A 1 222 ? -6.395 -2.221 14.008 1 96.44 222 LEU A O 1
ATOM 1764 N N . GLU A 1 223 ? -4.609 -3.598 13.648 1 94.62 223 GLU A N 1
ATOM 1765 C CA . GLU A 1 223 ? -5.41 -4.453 12.781 1 94.62 223 GLU A CA 1
ATOM 1766 C C . GLU A 1 223 ? -6.543 -5.125 13.562 1 94.62 223 GLU A C 1
ATOM 1768 O O . GLU A 1 223 ? -7.676 -5.188 13.086 1 94.62 223 GLU A O 1
ATOM 1773 N N . GLU A 1 224 ? -6.191 -5.629 14.703 1 95.75 224 GLU A N 1
ATOM 1774 C CA . GLU A 1 224 ? -7.215 -6.246 15.539 1 95.75 224 GLU A CA 1
ATOM 1775 C C . GLU A 1 224 ? -8.312 -5.246 15.898 1 95.75 224 GLU A C 1
ATOM 1777 O O . GLU A 1 224 ? -9.5 -5.574 15.852 1 95.75 224 GLU A O 1
ATOM 1782 N N . LEU A 1 225 ? -7.922 -4.035 16.234 1 96.38 225 LEU A N 1
ATOM 1783 C CA . LEU A 1 225 ? -8.898 -2.984 16.5 1 96.38 225 LEU A CA 1
ATOM 1784 C C . LEU A 1 225 ? -9.805 -2.77 15.305 1 96.38 225 LEU A C 1
ATOM 1786 O O . LEU A 1 225 ? -11.031 -2.752 15.438 1 96.38 225 LEU A O 1
ATOM 1790 N N . PHE A 1 226 ? -9.18 -2.623 14.219 1 96.19 226 PHE A N 1
ATOM 1791 C CA . PHE A 1 226 ? -9.891 -2.316 12.984 1 96.19 226 PHE A CA 1
ATOM 1792 C C . PHE A 1 226 ? -10.906 -3.406 12.664 1 96.19 226 PHE A C 1
ATOM 1794 O O . PHE A 1 226 ? -12.07 -3.111 12.383 1 96.19 226 PHE A O 1
ATOM 1801 N N . LEU A 1 227 ? -10.438 -4.617 12.727 1 94.5 227 LEU A N 1
ATOM 1802 C CA . LEU A 1 227 ? -11.297 -5.75 12.398 1 94.5 227 LEU A CA 1
ATOM 1803 C C . LEU A 1 227 ? -12.43 -5.883 13.406 1 94.5 227 LEU A C 1
ATOM 1805 O O . LEU A 1 227 ? -13.562 -6.195 13.031 1 94.5 227 LEU A O 1
ATOM 1809 N N . ASP A 1 228 ? -12.117 -5.668 14.617 1 94.75 228 ASP A N 1
ATOM 1810 C CA . ASP A 1 228 ? -13.117 -5.777 15.672 1 94.75 228 ASP A CA 1
ATOM 1811 C C . ASP A 1 228 ? -14.203 -4.719 15.508 1 94.75 228 ASP A C 1
ATOM 1813 O O . ASP A 1 228 ? -15.398 -5.035 15.539 1 94.75 228 ASP A O 1
ATOM 1817 N N . VAL A 1 229 ? -13.766 -3.504 15.281 1 94.12 229 VAL A N 1
ATOM 1818 C CA . VAL A 1 229 ? -14.688 -2.373 15.289 1 94.12 229 VAL A CA 1
ATOM 1819 C C . VAL A 1 229 ? -15.398 -2.275 13.945 1 94.12 229 VAL A C 1
ATOM 1821 O O . VAL A 1 229 ? -16.594 -1.972 13.891 1 94.12 229 VAL A O 1
ATOM 1824 N N . ILE A 1 230 ? -14.695 -2.543 12.891 1 90.62 230 ILE A N 1
ATOM 1825 C CA . ILE A 1 230 ? -15.25 -2.365 11.555 1 90.62 230 ILE A CA 1
ATOM 1826 C C . ILE A 1 230 ? -15.898 -3.664 11.086 1 90.62 230 ILE A C 1
ATOM 1828 O O . ILE A 1 230 ? -16.953 -3.645 10.445 1 90.62 230 ILE A O 1
ATOM 1832 N N . GLY A 1 231 ? -15.211 -4.914 11.164 1 77.31 231 GLY A N 1
ATOM 1833 C CA . GLY A 1 231 ? -15.672 -6.215 10.703 1 77.31 231 GLY A CA 1
ATOM 1834 C C . GLY A 1 231 ? -16.922 -6.688 11.406 1 77.31 231 GLY A C 1
ATOM 1835 O O . GLY A 1 231 ? -17.703 -7.473 10.852 1 77.31 231 GLY A O 1
ATOM 1836 N N . GLY A 1 232 ? -17.109 -6.504 12.844 1 59.94 232 GLY A N 1
ATOM 1837 C CA . GLY A 1 232 ? -18.234 -6.961 13.633 1 59.94 232 GLY A CA 1
ATOM 1838 C C . GLY A 1 232 ? -19.547 -6.312 13.227 1 59.94 232 GLY A C 1
ATOM 1839 O O . GLY A 1 232 ? -20.594 -6.621 13.789 1 59.94 232 GLY A O 1
ATOM 1840 N N . GLY A 1 233 ? -19.609 -5.293 12.461 1 44.53 233 GLY A N 1
ATOM 1841 C CA . GLY A 1 233 ? -20.938 -4.781 12.117 1 44.53 233 GLY A CA 1
ATOM 1842 C C . GLY A 1 233 ? -21.5 -5.391 10.844 1 44.53 233 GLY A C 1
ATOM 1843 O O . GLY A 1 233 ? -20.75 -5.945 10.031 1 44.53 233 GLY A O 1
ATOM 1844 N N . MET B 1 1 ? 10.953 -40.844 8.961 1 31.23 1 MET B N 1
ATOM 1845 C CA . MET B 1 1 ? 10.172 -39.656 8.617 1 31.23 1 MET B CA 1
ATOM 1846 C C . MET B 1 1 ? 10.57 -39.125 7.246 1 31.23 1 MET B C 1
ATOM 1848 O O . MET B 1 1 ? 11.719 -38.719 7.043 1 31.23 1 MET B O 1
ATOM 1852 N N . GLU B 1 2 ? 10.141 -39.719 6.137 1 30.42 2 GLU B N 1
ATOM 1853 C CA . GLU B 1 2 ? 10.555 -39.531 4.75 1 30.42 2 GLU B CA 1
ATOM 1854 C C . GLU B 1 2 ? 10.555 -38.062 4.352 1 30.42 2 GLU B C 1
ATOM 1856 O O . GLU B 1 2 ? 9.602 -37.344 4.637 1 30.42 2 GLU B O 1
ATOM 1861 N N . LYS B 1 3 ? 11.586 -37.531 4.328 1 43.34 3 LYS B N 1
ATOM 1862 C CA . LYS B 1 3 ? 11.828 -36.188 3.836 1 43.34 3 LYS B CA 1
ATOM 1863 C C . LYS B 1 3 ? 10.984 -35.875 2.598 1 43.34 3 LYS B C 1
ATOM 1865 O O . LYS B 1 3 ? 11.234 -36.438 1.524 1 43.34 3 LYS B O 1
ATOM 1870 N N . ARG B 1 4 ? 9.602 -35.781 2.576 1 44.94 4 ARG B N 1
ATOM 1871 C CA . ARG B 1 4 ? 8.742 -35.5 1.429 1 44.94 4 ARG B CA 1
ATOM 1872 C C . ARG B 1 4 ? 9.414 -34.562 0.458 1 44.94 4 ARG B C 1
ATOM 1874 O O . ARG B 1 4 ? 9.734 -33.406 0.823 1 44.94 4 ARG B O 1
ATOM 1881 N N . ILE B 1 5 ? 10.133 -35 -0.436 1 55.38 5 ILE B N 1
ATOM 1882 C CA . ILE B 1 5 ? 10.812 -34.25 -1.5 1 55.38 5 ILE B CA 1
ATOM 1883 C C . ILE B 1 5 ? 9.828 -33.312 -2.166 1 55.38 5 ILE B C 1
ATOM 1885 O O . ILE B 1 5 ? 8.828 -33.719 -2.742 1 55.38 5 ILE B O 1
ATOM 1889 N N . SER B 1 6 ? 9.758 -31.969 -1.786 1 77.25 6 SER B N 1
ATOM 1890 C CA . SER B 1 6 ? 8.836 -30.969 -2.311 1 77.25 6 SER B CA 1
ATOM 1891 C C . SER B 1 6 ? 8.969 -30.828 -3.824 1 77.25 6 SER B C 1
ATOM 1893 O O . SER B 1 6 ? 10.078 -30.797 -4.355 1 77.25 6 SER B O 1
ATOM 1895 N N . GLU B 1 7 ? 8.039 -31.25 -4.641 1 92.06 7 GLU B N 1
ATOM 1896 C CA . GLU B 1 7 ? 7.98 -31.172 -6.094 1 92.06 7 GLU B CA 1
ATOM 1897 C C . GLU B 1 7 ? 8.219 -29.734 -6.578 1 92.06 7 GLU B C 1
ATOM 1899 O O . GLU B 1 7 ? 7.621 -28.797 -6.062 1 92.06 7 GLU B O 1
ATOM 1904 N N . LYS B 1 8 ? 9.211 -29.672 -7.484 1 96.5 8 LYS B N 1
ATOM 1905 C CA . LYS B 1 8 ? 9.469 -28.391 -8.109 1 96.5 8 LYS B CA 1
ATOM 1906 C C . LYS B 1 8 ? 8.531 -28.141 -9.289 1 96.5 8 LYS B C 1
ATOM 1908 O O . LYS B 1 8 ? 8.523 -28.922 -10.25 1 96.5 8 LYS B O 1
ATOM 1913 N N . LEU B 1 9 ? 7.777 -27.109 -9.203 1 97.5 9 LEU B N 1
ATOM 1914 C CA . LEU B 1 9 ? 6.891 -26.75 -10.305 1 97.5 9 LEU B CA 1
ATOM 1915 C C . LEU B 1 9 ? 7.668 -26.062 -11.422 1 97.5 9 LEU B C 1
ATOM 1917 O O . LEU B 1 9 ? 7.395 -26.281 -12.602 1 97.5 9 LEU B O 1
ATOM 1921 N N . ILE B 1 10 ? 8.523 -25.219 -11.047 1 97.62 10 ILE B N 1
ATOM 1922 C CA . ILE B 1 10 ? 9.352 -24.469 -11.977 1 97.62 10 ILE B CA 1
ATOM 1923 C C . ILE B 1 10 ? 10.789 -24.406 -11.477 1 97.62 10 ILE B C 1
ATOM 1925 O O . ILE B 1 10 ? 11.031 -24.188 -10.289 1 97.62 10 ILE B O 1
ATOM 1929 N N . SER B 1 11 ? 11.711 -24.656 -12.367 1 97.88 11 SER B N 1
ATOM 1930 C CA . SER B 1 11 ? 13.133 -24.5 -12.086 1 97.88 11 SER B CA 1
ATOM 1931 C C . SER B 1 11 ? 13.75 -23.406 -12.953 1 97.88 11 SER B C 1
ATOM 1933 O O . SER B 1 11 ? 13.695 -23.484 -14.188 1 97.88 11 SER B O 1
ATOM 1935 N N . ILE B 1 12 ? 14.219 -22.391 -12.305 1 97.44 12 ILE B N 1
ATOM 1936 C CA . ILE B 1 12 ? 14.898 -21.281 -12.977 1 97.44 12 ILE B CA 1
ATOM 1937 C C . ILE B 1 12 ? 16.406 -21.422 -12.805 1 97.44 12 ILE B C 1
ATOM 1939 O O . ILE B 1 12 ? 16.906 -21.516 -11.68 1 97.44 12 ILE B O 1
ATOM 1943 N N . ARG B 1 13 ? 17.109 -21.438 -13.93 1 97.81 13 ARG B N 1
ATOM 1944 C CA . ARG B 1 13 ? 18.547 -21.641 -13.875 1 97.81 13 ARG B CA 1
ATOM 1945 C C . ARG B 1 13 ? 19.281 -20.562 -14.672 1 97.81 13 ARG B C 1
ATOM 1947 O O . ARG B 1 13 ? 19.094 -20.453 -15.883 1 97.81 13 ARG B O 1
ATOM 1954 N N . ASN B 1 14 ? 20.109 -19.781 -13.93 1 97.88 14 ASN B N 1
ATOM 1955 C CA . ASN B 1 14 ? 21 -18.781 -14.508 1 97.88 14 ASN B CA 1
ATOM 1956 C C . ASN B 1 14 ? 20.25 -17.828 -15.438 1 97.88 14 ASN B C 1
ATOM 1958 O O . ASN B 1 14 ? 20.703 -17.562 -16.547 1 97.88 14 ASN B O 1
ATOM 1962 N N . LEU B 1 15 ? 19.156 -17.406 -14.992 1 97.25 15 LEU B N 1
ATOM 1963 C CA . LEU B 1 15 ? 18.281 -16.562 -15.797 1 97.25 15 LEU B CA 1
ATOM 1964 C C . LEU B 1 15 ? 18.812 -15.133 -15.867 1 97.25 15 LEU B C 1
ATOM 1966 O O . LEU B 1 15 ? 19.125 -14.531 -14.836 1 97.25 15 LEU B O 1
ATOM 1970 N N . SER B 1 16 ? 18.953 -14.672 -17.031 1 97.69 16 SER B N 1
ATOM 1971 C CA . SER B 1 16 ? 19.312 -13.281 -17.266 1 97.69 16 SER B CA 1
ATOM 1972 C C . SER B 1 16 ? 18.328 -12.609 -18.219 1 97.69 16 SER B C 1
ATOM 1974 O O . SER B 1 16 ? 17.797 -13.25 -19.125 1 97.69 16 SER B O 1
ATOM 1976 N N . LYS B 1 17 ? 18 -11.438 -17.984 1 97 17 LYS B N 1
ATOM 1977 C CA . LYS B 1 17 ? 17.109 -10.648 -18.844 1 97 17 LYS B CA 1
ATOM 1978 C C . LYS B 1 17 ? 17.641 -9.242 -19.047 1 97 17 LYS B C 1
ATOM 1980 O O . LYS B 1 17 ? 17.969 -8.539 -18.094 1 97 17 LYS B O 1
ATOM 1985 N N . GLU B 1 18 ? 17.797 -8.891 -20.234 1 95.88 18 GLU B N 1
ATOM 1986 C CA . GLU B 1 18 ? 18.203 -7.543 -20.641 1 95.88 18 GLU B CA 1
ATOM 1987 C C . GLU B 1 18 ? 17.078 -6.82 -21.359 1 95.88 18 GLU B C 1
ATOM 1989 O O . GLU B 1 18 ? 16.391 -7.414 -22.203 1 95.88 18 GLU B O 1
ATOM 1994 N N . ILE B 1 19 ? 16.828 -5.59 -21 1 92.06 19 ILE B N 1
ATOM 1995 C CA . ILE B 1 19 ? 15.836 -4.758 -21.672 1 92.06 19 ILE B CA 1
ATOM 1996 C C . ILE B 1 19 ? 16.484 -3.441 -22.109 1 92.06 19 ILE B C 1
ATOM 1998 O O . ILE B 1 19 ? 16.984 -2.684 -21.281 1 92.06 19 ILE B O 1
ATOM 2002 N N . ASN B 1 20 ? 16.391 -3.141 -23.359 1 91.5 20 ASN B N 1
ATOM 2003 C CA . ASN B 1 20 ? 16.969 -1.922 -23.922 1 91.5 20 ASN B CA 1
ATOM 2004 C C . ASN B 1 20 ? 18.406 -1.728 -23.484 1 91.5 20 ASN B C 1
ATOM 2006 O O . ASN B 1 20 ? 18.781 -0.646 -23.031 1 91.5 20 ASN B O 1
ATOM 2010 N N . GLY B 1 21 ? 19.125 -2.797 -23.422 1 91 21 GLY B N 1
ATOM 2011 C CA . GLY B 1 21 ? 20.547 -2.744 -23.141 1 91 21 GLY B CA 1
ATOM 2012 C C . GLY B 1 21 ? 20.875 -2.77 -21.656 1 91 21 GLY B C 1
ATOM 2013 O O . GLY B 1 21 ? 22.047 -2.83 -21.266 1 91 21 GLY B O 1
ATOM 2014 N N . LYS B 1 22 ? 19.969 -2.73 -20.844 1 92.94 22 LYS B N 1
A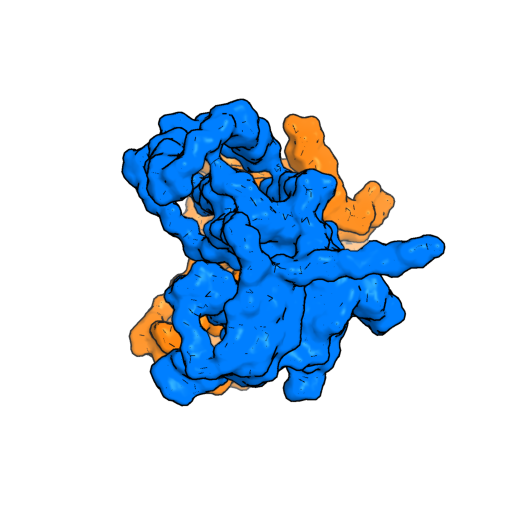TOM 2015 C CA . LYS B 1 22 ? 20.188 -2.752 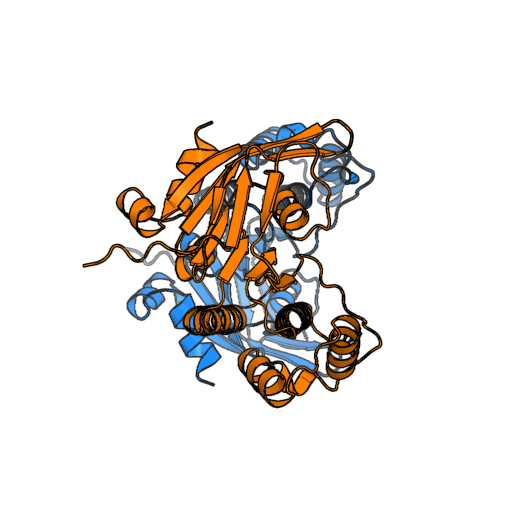-19.406 1 92.94 22 LYS B CA 1
ATOM 2016 C C . LYS B 1 22 ? 19.891 -4.137 -18.828 1 92.94 22 LYS B C 1
ATOM 2018 O O . LYS B 1 22 ? 18.844 -4.723 -19.094 1 92.94 22 LYS B O 1
ATOM 2023 N N . LYS B 1 23 ? 20.844 -4.656 -18.125 1 95.69 23 LYS B N 1
ATOM 2024 C CA . LYS B 1 23 ? 20.672 -5.957 -17.484 1 95.69 23 LYS B CA 1
ATOM 2025 C C . LYS B 1 23 ? 19.766 -5.848 -16.266 1 95.69 23 LYS B C 1
ATOM 2027 O O . LYS B 1 23 ? 20.188 -5.316 -15.227 1 95.69 23 LYS B O 1
ATOM 2032 N N . ILE B 1 24 ? 18.609 -6.422 -16.359 1 96.5 24 ILE B N 1
ATOM 2033 C CA . ILE B 1 24 ? 17.625 -6.312 -15.297 1 96.5 24 ILE B CA 1
ATOM 2034 C C . ILE B 1 24 ? 17.734 -7.508 -14.352 1 96.5 24 ILE B C 1
ATOM 2036 O O . ILE B 1 24 ? 17.672 -7.355 -13.133 1 96.5 24 ILE B O 1
ATOM 2040 N N . LEU B 1 25 ? 17.844 -8.633 -14.891 1 98 25 LEU B N 1
ATOM 2041 C CA . LEU B 1 25 ? 18.109 -9.859 -14.133 1 98 25 LEU B CA 1
ATOM 2042 C C . LEU B 1 25 ? 19.484 -10.406 -14.445 1 98 25 LEU B C 1
ATOM 2044 O O . LEU B 1 25 ? 19.906 -10.453 -15.609 1 98 25 LEU B O 1
ATOM 2048 N N . LYS B 1 26 ? 20.203 -10.742 -13.438 1 98.06 26 LYS B N 1
ATOM 2049 C CA . LYS B 1 26 ? 21.609 -11.117 -13.586 1 98.06 26 LYS B CA 1
ATOM 2050 C C . LYS B 1 26 ? 21.859 -12.523 -13.055 1 98.06 26 LYS B C 1
ATOM 2052 O O . LYS B 1 26 ? 22.312 -12.695 -11.914 1 98.06 26 LYS B O 1
ATOM 2057 N N . ASN B 1 27 ? 21.641 -13.516 -13.883 1 97.38 27 ASN B N 1
ATOM 2058 C CA . ASN B 1 27 ? 22.031 -14.898 -13.617 1 97.38 27 ASN B CA 1
ATOM 2059 C C . ASN B 1 27 ? 21.359 -15.438 -12.352 1 97.38 27 ASN B C 1
ATOM 2061 O O . ASN B 1 27 ? 22.047 -15.977 -11.477 1 97.38 27 ASN B O 1
ATOM 2065 N N . ILE B 1 28 ? 20.094 -15.266 -12.289 1 97.88 28 ILE B N 1
ATOM 2066 C CA . ILE B 1 28 ? 19.422 -15.68 -11.062 1 97.88 28 ILE B CA 1
ATOM 2067 C C . ILE B 1 28 ? 18.922 -17.125 -11.211 1 97.88 28 ILE B C 1
ATOM 2069 O O . ILE B 1 28 ? 18.594 -17.562 -12.312 1 97.88 28 ILE B O 1
ATOM 2073 N N . SER B 1 29 ? 18.969 -17.859 -10.086 1 98.38 29 SER B N 1
ATOM 2074 C CA . SER B 1 29 ? 18.5 -19.25 -10.031 1 98.38 29 SER B CA 1
ATOM 2075 C C . SER B 1 29 ? 17.672 -19.5 -8.781 1 98.38 29 SER B C 1
ATOM 2077 O O . SER B 1 29 ? 18.078 -19.109 -7.68 1 98.38 29 SER B O 1
ATOM 2079 N N . PHE B 1 30 ? 16.531 -20.062 -8.914 1 97.88 30 PHE B N 1
ATOM 2080 C CA . PHE B 1 30 ? 15.711 -20.531 -7.812 1 97.88 30 PHE B CA 1
ATOM 2081 C C . PHE B 1 30 ? 14.578 -21.422 -8.32 1 97.88 30 PHE B C 1
ATOM 2083 O O . PHE B 1 30 ? 14.383 -21.547 -9.531 1 97.88 30 PHE B O 1
ATOM 2090 N N . ASP B 1 31 ? 13.898 -22.062 -7.406 1 98 31 ASP B N 1
ATOM 2091 C CA . ASP B 1 31 ? 12.797 -22.953 -7.758 1 98 31 ASP B CA 1
ATOM 2092 C C . ASP B 1 31 ? 11.477 -22.438 -7.176 1 98 31 ASP B C 1
ATOM 2094 O O . ASP B 1 31 ? 11.469 -21.703 -6.188 1 98 31 ASP B O 1
ATOM 2098 N N . ILE B 1 32 ? 10.445 -22.75 -7.859 1 97.94 32 ILE B N 1
ATOM 2099 C CA . ILE B 1 32 ? 9.109 -22.656 -7.289 1 97.94 32 ILE B CA 1
ATOM 2100 C C . ILE B 1 32 ? 8.609 -24.047 -6.91 1 97.94 32 ILE B C 1
ATOM 2102 O O . ILE B 1 32 ? 8.516 -24.938 -7.766 1 97.94 32 ILE B O 1
ATOM 2106 N N . VAL B 1 33 ? 8.258 -24.188 -5.688 1 97.69 33 VAL B N 1
ATOM 2107 C CA . VAL B 1 33 ? 7.941 -25.5 -5.145 1 97.69 33 VAL B CA 1
ATOM 2108 C C . VAL B 1 33 ? 6.43 -25.641 -4.969 1 97.69 33 VAL B C 1
ATOM 2110 O O . VAL B 1 33 ? 5.758 -24.688 -4.566 1 97.69 33 VAL B O 1
ATOM 2113 N N . ARG B 1 34 ? 5.906 -26.812 -5.273 1 97.56 34 ARG B N 1
ATOM 2114 C CA . ARG B 1 34 ? 4.48 -27.094 -5.156 1 97.56 34 ARG B CA 1
ATOM 2115 C C . ARG B 1 34 ? 3.994 -26.891 -3.727 1 97.56 34 ARG B C 1
ATOM 2117 O O . ARG B 1 34 ? 4.637 -27.344 -2.775 1 97.56 34 ARG B O 1
ATOM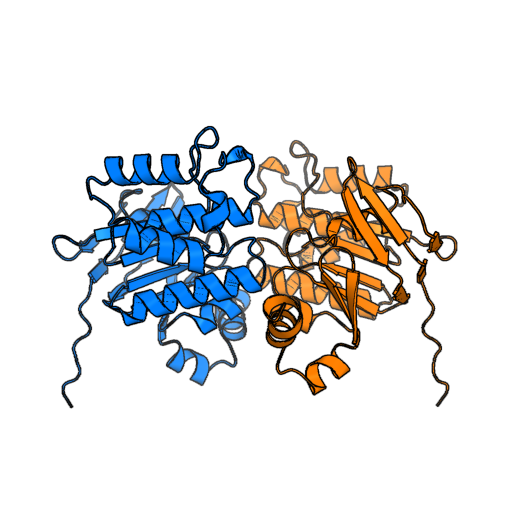 2124 N N . GLY B 1 35 ? 2.906 -26.156 -3.627 1 97.75 35 GLY B N 1
ATOM 2125 C CA . GLY B 1 35 ? 2.252 -26 -2.338 1 97.75 35 GLY B CA 1
ATOM 2126 C C . GLY B 1 35 ? 2.918 -24.953 -1.461 1 97.75 35 GLY B C 1
ATOM 2127 O O . GLY B 1 35 ? 2.588 -24.828 -0.28 1 97.75 35 GLY B O 1
ATOM 2128 N N . GLU B 1 36 ? 3.803 -24.203 -2.008 1 98.19 36 GLU B N 1
ATOM 2129 C CA . GLU B 1 36 ? 4.539 -23.188 -1.251 1 98.19 36 GLU B CA 1
ATOM 2130 C C . GLU B 1 36 ? 4.086 -21.781 -1.619 1 98.19 36 GLU B C 1
ATOM 2132 O O . GLU B 1 36 ? 3.791 -21.5 -2.783 1 98.19 36 GLU B O 1
ATOM 2137 N N . ILE B 1 37 ? 3.945 -20.969 -0.621 1 98.75 37 ILE B N 1
ATOM 2138 C CA . ILE B 1 37 ? 3.779 -19.547 -0.851 1 98.75 37 ILE B CA 1
ATOM 2139 C C . ILE B 1 37 ? 5.133 -18.844 -0.739 1 98.75 37 ILE B C 1
ATOM 2141 O O . ILE B 1 37 ? 5.707 -18.75 0.348 1 98.75 37 ILE B O 1
ATOM 2145 N N . THR B 1 38 ? 5.594 -18.328 -1.86 1 98.69 38 THR B N 1
ATOM 2146 C CA . THR B 1 38 ? 6.891 -17.672 -1.929 1 98.69 38 THR B CA 1
ATOM 2147 C C . THR B 1 38 ? 6.719 -16.156 -2.102 1 98.69 38 THR B C 1
ATOM 2149 O O . THR B 1 38 ? 6.008 -15.711 -3.002 1 98.69 38 THR B O 1
ATOM 2152 N N . ALA B 1 39 ? 7.336 -15.383 -1.229 1 98.56 39 ALA B N 1
ATOM 2153 C CA . ALA B 1 39 ? 7.355 -13.93 -1.359 1 98.56 39 ALA B CA 1
ATOM 2154 C C . ALA B 1 39 ? 8.617 -13.461 -2.08 1 98.56 39 ALA B C 1
ATOM 2156 O O . ALA B 1 39 ? 9.727 -13.852 -1.717 1 98.56 39 ALA B O 1
ATOM 2157 N N . LEU B 1 40 ? 8.422 -12.75 -3.098 1 97.88 40 LEU B N 1
ATOM 2158 C CA . LEU B 1 40 ? 9.516 -12.086 -3.805 1 97.88 40 LEU B CA 1
ATOM 2159 C C . LEU B 1 40 ? 9.633 -10.625 -3.375 1 97.88 40 LEU B C 1
ATOM 2161 O O . LEU B 1 40 ? 8.766 -9.812 -3.691 1 97.88 40 LEU B O 1
ATOM 2165 N N . LEU B 1 41 ? 10.75 -10.344 -2.676 1 96.56 41 LEU B N 1
ATOM 2166 C CA . LEU B 1 41 ? 10.969 -9.031 -2.092 1 96.56 41 LEU B CA 1
ATOM 2167 C C . LEU B 1 41 ? 12.109 -8.305 -2.793 1 96.56 41 LEU B C 1
ATOM 2169 O O . LEU B 1 41 ? 12.992 -8.945 -3.377 1 96.56 41 LEU B O 1
ATOM 2173 N N . GLY B 1 42 ? 12.125 -7.039 -2.637 1 95.38 42 GLY B N 1
ATOM 2174 C CA . GLY B 1 42 ? 13.18 -6.195 -3.182 1 95.38 42 GLY B CA 1
ATOM 2175 C C . GLY B 1 42 ? 12.75 -4.754 -3.375 1 95.38 42 GLY B C 1
ATOM 2176 O O . GLY B 1 42 ? 11.555 -4.453 -3.389 1 95.38 42 GLY B O 1
ATOM 2177 N N . PRO B 1 43 ? 13.703 -3.889 -3.498 1 93.88 43 PRO B N 1
ATOM 2178 C CA . PRO B 1 43 ? 13.352 -2.492 -3.766 1 93.88 43 PRO B CA 1
ATOM 2179 C C . PRO B 1 43 ? 12.727 -2.291 -5.145 1 93.88 43 PRO B C 1
ATOM 2181 O O . PRO B 1 43 ? 12.664 -3.232 -5.938 1 93.88 43 PRO B O 1
ATOM 2184 N N . ASN B 1 44 ? 12.211 -1.093 -5.316 1 88.94 44 ASN B N 1
ATOM 2185 C CA . ASN B 1 44 ? 11.703 -0.759 -6.641 1 88.94 44 ASN B CA 1
ATOM 2186 C C . ASN B 1 44 ? 12.789 -0.878 -7.707 1 88.94 44 ASN B C 1
ATOM 2188 O O . ASN B 1 44 ? 13.922 -0.451 -7.492 1 88.94 44 ASN B O 1
ATOM 2192 N N . GLY B 1 45 ? 12.469 -1.53 -8.742 1 89.5 45 GLY B N 1
ATOM 2193 C CA . GLY B 1 45 ? 13.414 -1.673 -9.844 1 89.5 45 GLY B CA 1
ATOM 2194 C C . GLY B 1 45 ? 14.344 -2.859 -9.68 1 89.5 45 GLY B C 1
ATOM 2195 O O . GLY B 1 45 ? 15.234 -3.08 -10.508 1 89.5 45 GLY B O 1
ATOM 2196 N N . ALA B 1 46 ? 14.07 -3.67 -8.727 1 94.06 46 ALA B N 1
ATOM 2197 C CA . ALA B 1 46 ? 15 -4.758 -8.422 1 94.06 46 ALA B CA 1
ATOM 2198 C C . ALA B 1 46 ? 14.852 -5.902 -9.422 1 94.06 46 ALA B C 1
ATOM 2200 O O . ALA B 1 46 ? 15.703 -6.793 -9.484 1 94.06 46 ALA B O 1
ATOM 2201 N N . GLY B 1 47 ? 13.758 -5.934 -10.156 1 94.81 47 GLY B N 1
ATOM 2202 C CA . GLY B 1 47 ? 13.539 -6.984 -11.133 1 94.81 47 GLY B CA 1
ATOM 2203 C C . GLY B 1 47 ? 12.375 -7.891 -10.781 1 94.81 47 GLY B C 1
ATOM 2204 O O . GLY B 1 47 ? 12.133 -8.891 -11.461 1 94.81 47 GLY B O 1
ATOM 2205 N N . LYS B 1 48 ? 11.625 -7.613 -9.758 1 95.69 48 LYS B N 1
ATOM 2206 C CA . LYS B 1 48 ? 10.539 -8.469 -9.289 1 95.69 48 LYS B CA 1
ATOM 2207 C C . LYS B 1 48 ? 9.523 -8.719 -10.398 1 95.69 48 LYS B C 1
ATOM 2209 O O . LYS B 1 48 ? 9.234 -9.867 -10.734 1 95.69 48 LYS B O 1
ATOM 2214 N N . THR B 1 49 ? 9 -7.621 -10.992 1 93.31 49 THR B N 1
ATOM 2215 C CA . THR B 1 49 ? 8 -7.707 -12.055 1 93.31 49 THR B CA 1
ATOM 2216 C C . THR B 1 49 ? 8.57 -8.43 -13.273 1 93.31 49 THR B C 1
ATOM 2218 O O . THR B 1 49 ? 7.871 -9.211 -13.922 1 93.31 49 THR B O 1
ATOM 2221 N N . THR B 1 50 ? 9.836 -8.18 -13.547 1 94.88 50 THR B N 1
ATOM 2222 C CA . THR B 1 50 ? 10.492 -8.844 -14.672 1 94.88 50 THR B CA 1
ATOM 2223 C C . THR B 1 50 ? 10.555 -10.352 -14.453 1 94.88 50 THR B C 1
ATOM 2225 O O . THR B 1 50 ? 10.289 -11.125 -15.367 1 94.88 50 THR B O 1
ATOM 2228 N N . ILE B 1 51 ? 10.859 -10.719 -13.234 1 96.56 51 ILE B N 1
ATOM 2229 C CA . ILE B 1 51 ? 10.891 -12.141 -12.906 1 96.56 51 ILE B CA 1
ATOM 2230 C C . ILE B 1 51 ? 9.508 -12.758 -13.141 1 96.56 51 ILE B C 1
ATOM 2232 O O . ILE B 1 51 ? 9.383 -13.789 -13.812 1 96.56 51 ILE B O 1
ATOM 2236 N N . LEU B 1 52 ? 8.477 -12.102 -12.633 1 95.81 52 LEU B N 1
ATOM 2237 C CA . LEU B 1 52 ? 7.117 -12.625 -12.742 1 95.81 52 LEU B CA 1
ATOM 2238 C C . LEU B 1 52 ? 6.695 -12.727 -14.203 1 95.81 52 LEU B C 1
ATOM 2240 O O . LEU B 1 52 ? 6.062 -13.703 -14.602 1 95.81 52 LEU B O 1
ATOM 2244 N N . ARG B 1 53 ? 7.121 -11.82 -14.969 1 93.44 53 ARG B N 1
ATOM 2245 C CA . ARG B 1 53 ? 6.762 -11.82 -16.391 1 93.44 53 ARG B CA 1
ATOM 2246 C C . ARG B 1 53 ? 7.531 -12.891 -17.141 1 93.44 53 ARG B C 1
ATOM 2248 O O . ARG B 1 53 ? 7 -13.492 -18.078 1 93.44 53 ARG B O 1
ATOM 2255 N N . CYS B 1 54 ? 8.727 -13.141 -16.781 1 94.44 54 CYS B N 1
ATOM 2256 C CA . CYS B 1 54 ? 9.484 -14.234 -17.391 1 94.44 54 CYS B CA 1
ATOM 2257 C C . CYS B 1 54 ? 8.875 -15.586 -17.031 1 94.44 54 CYS B C 1
ATOM 2259 O O . CYS B 1 54 ? 8.75 -16.453 -17.906 1 94.44 54 CYS B O 1
ATOM 2261 N N . LEU B 1 55 ? 8.445 -15.695 -15.781 1 93.69 55 LEU B N 1
ATOM 2262 C CA . LEU B 1 55 ? 7.855 -16.938 -15.289 1 93.69 55 LEU B CA 1
ATOM 2263 C C . LEU B 1 55 ? 6.586 -17.281 -16.062 1 93.69 55 LEU B C 1
ATOM 2265 O O . LEU B 1 55 ? 6.289 -18.453 -16.297 1 93.69 55 LEU B O 1
ATOM 2269 N N . THR B 1 56 ? 5.902 -16.25 -16.484 1 90.81 56 THR B N 1
ATOM 2270 C CA . THR B 1 56 ? 4.602 -16.453 -17.109 1 90.81 56 THR B CA 1
ATOM 2271 C C . THR B 1 56 ? 4.734 -16.5 -18.625 1 90.81 56 THR B C 1
ATOM 2273 O O . THR B 1 56 ? 3.76 -16.781 -19.328 1 90.81 56 THR B O 1
ATOM 2276 N N . GLY B 1 57 ? 5.922 -16.172 -19.109 1 89.56 57 GLY B N 1
ATOM 2277 C CA . GLY B 1 57 ? 6.164 -16.188 -20.547 1 89.56 57 GLY B CA 1
ATOM 2278 C C . GLY B 1 57 ? 5.812 -14.875 -21.219 1 89.56 57 GLY B C 1
ATOM 2279 O O . GLY B 1 57 ? 5.914 -14.758 -22.438 1 89.56 57 GLY B O 1
ATOM 2280 N N . ILE B 1 58 ? 5.398 -13.945 -20.516 1 86.69 58 ILE B N 1
ATOM 2281 C CA . ILE B 1 58 ? 5.117 -12.625 -21.062 1 86.69 58 ILE B CA 1
ATOM 2282 C C . ILE B 1 58 ? 6.402 -12.008 -21.609 1 86.69 58 ILE B C 1
ATOM 2284 O O . ILE B 1 58 ? 6.395 -11.383 -22.672 1 86.69 58 ILE B O 1
ATOM 2288 N N . PHE B 1 59 ? 7.496 -12.219 -20.906 1 89.5 59 PHE B N 1
ATOM 2289 C CA . PHE B 1 59 ? 8.812 -11.812 -21.375 1 89.5 59 PHE B CA 1
ATOM 2290 C C . PHE B 1 59 ? 9.648 -13.031 -21.781 1 89.5 59 PHE B C 1
ATOM 2292 O O . PHE B 1 59 ? 9.648 -14.047 -21.078 1 89.5 59 PHE B O 1
ATOM 2299 N N . ASN B 1 60 ? 10.352 -12.859 -22.859 1 90.5 60 ASN B N 1
ATOM 2300 C CA . ASN B 1 60 ? 11.383 -13.844 -23.188 1 90.5 60 ASN B CA 1
ATOM 2301 C C . ASN B 1 60 ? 12.633 -13.648 -22.344 1 90.5 60 ASN B C 1
ATOM 2303 O O . ASN B 1 60 ? 12.938 -12.523 -21.922 1 90.5 60 ASN B O 1
ATOM 2307 N N . VAL B 1 61 ? 13.258 -14.703 -22.156 1 92.31 61 VAL B N 1
ATOM 2308 C CA . VAL B 1 61 ? 14.508 -14.633 -21.406 1 92.31 61 VAL B CA 1
ATOM 2309 C C . VAL B 1 61 ? 15.664 -14.32 -22.359 1 92.31 61 VAL B C 1
ATOM 2311 O O . VAL B 1 61 ? 15.617 -14.68 -23.531 1 92.31 61 VAL B O 1
ATOM 2314 N N . THR B 1 62 ? 16.609 -13.594 -21.828 1 94.44 62 THR B N 1
ATOM 2315 C CA . THR B 1 62 ? 17.812 -13.328 -22.641 1 94.44 62 THR B CA 1
ATOM 2316 C C . THR B 1 62 ? 18.75 -14.523 -22.609 1 94.44 62 THR B C 1
ATOM 2318 O O . THR B 1 62 ? 19.266 -14.953 -23.641 1 94.44 62 THR B O 1
ATOM 2321 N N . SER B 1 63 ? 19.016 -15.008 -21.453 1 95.75 63 SER B N 1
ATOM 2322 C CA . SER B 1 63 ? 19.797 -16.234 -21.281 1 95.75 63 SER B CA 1
ATOM 2323 C C . SER B 1 63 ? 19.344 -17 -20.031 1 95.75 63 SER B C 1
ATOM 2325 O O . SER B 1 63 ? 18.641 -16.453 -19.188 1 95.75 63 SER B O 1
ATOM 2327 N N . GLY B 1 64 ? 19.719 -18.219 -19.984 1 96.56 64 GLY B N 1
ATOM 2328 C CA . GLY B 1 64 ? 19.266 -19.094 -18.906 1 96.56 64 GLY B CA 1
ATOM 2329 C C . GLY B 1 64 ? 18.062 -19.938 -19.297 1 96.56 64 GLY B C 1
ATOM 2330 O O . GLY B 1 64 ? 17.719 -20.031 -20.469 1 96.56 64 GLY B O 1
ATOM 2331 N N . ASN B 1 65 ? 17.547 -20.656 -18.297 1 96 65 ASN B N 1
ATOM 2332 C CA . ASN B 1 65 ? 16.484 -21.609 -18.594 1 96 65 ASN B CA 1
ATOM 2333 C C . ASN B 1 65 ? 15.406 -21.609 -17.531 1 96 65 ASN B C 1
ATOM 2335 O O . ASN B 1 65 ? 15.703 -21.453 -16.344 1 96 65 ASN B O 1
ATOM 2339 N N . ILE B 1 66 ? 14.219 -21.688 -17.984 1 96.75 66 ILE B N 1
ATOM 2340 C CA . ILE B 1 66 ? 13.062 -21.906 -17.125 1 96.75 66 ILE B CA 1
ATOM 2341 C C . ILE B 1 66 ? 12.383 -23.219 -17.484 1 96.75 66 ILE B C 1
ATOM 2343 O O . ILE B 1 66 ? 11.859 -23.375 -18.594 1 96.75 66 ILE B O 1
ATOM 2347 N N . GLU B 1 67 ? 12.445 -24.156 -16.578 1 96.88 67 GLU B N 1
ATOM 2348 C CA . GLU B 1 67 ? 11.797 -25.453 -16.781 1 96.88 67 GLU B CA 1
ATOM 2349 C C . GLU B 1 67 ? 10.516 -25.562 -15.953 1 96.88 67 GLU B C 1
ATOM 2351 O O . GLU B 1 67 ? 10.531 -25.344 -14.742 1 96.88 67 GLU B O 1
ATOM 2356 N N . LYS B 1 68 ? 9.484 -25.922 -16.594 1 96.94 68 LYS B N 1
ATOM 2357 C CA . LYS B 1 68 ? 8.195 -26.078 -15.938 1 96.94 68 LYS B CA 1
ATOM 2358 C C . LYS B 1 68 ? 7.715 -27.531 -16.016 1 96.94 68 LYS B C 1
ATOM 2360 O O . LYS B 1 68 ? 8 -28.234 -17 1 96.94 68 LYS B O 1
ATOM 2365 N N . VAL B 1 69 ? 7.031 -27.922 -15.031 1 96.19 69 VAL B N 1
ATOM 2366 C CA . VAL B 1 69 ? 6.414 -29.234 -15.109 1 96.19 69 VAL B CA 1
ATOM 2367 C C . VAL B 1 69 ? 5.379 -29.266 -16.234 1 96.19 69 VAL B C 1
ATOM 2369 O O . VAL B 1 69 ? 4.816 -28.219 -16.578 1 96.19 69 VAL B O 1
ATOM 2372 N N . ASN B 1 70 ? 5.117 -30.422 -16.75 1 94.81 70 ASN B N 1
ATOM 2373 C CA . ASN B 1 70 ? 4.164 -30.578 -17.844 1 94.81 70 ASN B CA 1
ATOM 2374 C C . ASN B 1 70 ? 2.756 -30.172 -17.422 1 94.81 70 ASN B C 1
ATOM 2376 O O . ASN B 1 70 ? 2.328 -30.484 -16.297 1 94.81 70 ASN B O 1
ATOM 2380 N N . ASN B 1 71 ? 2.1 -29.484 -18.234 1 93.25 71 ASN B N 1
ATOM 2381 C CA . ASN B 1 71 ? 0.694 -29.125 -18.094 1 93.25 71 ASN B CA 1
ATOM 2382 C C . ASN B 1 71 ? 0.469 -28.219 -16.875 1 93.25 71 ASN B C 1
ATOM 2384 O O . ASN B 1 71 ? -0.612 -28.219 -16.281 1 93.25 71 ASN B O 1
ATOM 2388 N N . LEU B 1 72 ? 1.525 -27.578 -16.5 1 95.19 72 LEU B N 1
ATOM 2389 C CA . LEU B 1 72 ? 1.391 -26.641 -15.398 1 95.19 72 LEU B CA 1
ATOM 2390 C C . LEU B 1 72 ? 0.453 -25.484 -15.773 1 95.19 72 LEU B C 1
ATOM 2392 O O . LEU B 1 72 ? 0.667 -24.812 -16.781 1 95.19 72 LEU B O 1
ATOM 2396 N N . ILE B 1 73 ? -0.604 -25.281 -14.984 1 92.81 73 ILE B N 1
ATOM 2397 C CA . ILE B 1 73 ? -1.515 -24.172 -15.195 1 92.81 73 ILE B CA 1
ATOM 2398 C C . ILE B 1 73 ? -1.106 -23 -14.312 1 92.81 73 ILE B C 1
ATOM 2400 O O . ILE B 1 73 ? -1.147 -23.094 -13.078 1 92.81 73 ILE B O 1
ATOM 2404 N N . ILE B 1 74 ? -0.707 -21.906 -14.992 1 94.94 74 ILE B N 1
ATOM 2405 C CA . ILE B 1 74 ? -0.268 -20.703 -14.281 1 94.94 74 ILE B CA 1
ATOM 2406 C C . ILE B 1 74 ? -1.265 -19.562 -14.523 1 94.94 74 ILE B C 1
ATOM 2408 O O . ILE B 1 74 ? -1.748 -19.391 -15.641 1 94.94 74 ILE B O 1
ATOM 2412 N N . SER B 1 75 ? -1.625 -18.875 -13.469 1 94.31 75 SER B N 1
ATOM 2413 C CA . SER B 1 75 ? -2.396 -17.641 -13.594 1 94.31 75 SER B CA 1
ATOM 2414 C C . SER B 1 75 ? -1.633 -16.453 -13.016 1 94.31 75 SER B C 1
ATOM 2416 O O . SER B 1 75 ? -0.858 -16.609 -12.07 1 94.31 75 SER B O 1
ATOM 2418 N N . VAL B 1 76 ? -1.956 -15.305 -13.641 1 94.69 76 VAL B N 1
ATOM 2419 C CA . VAL B 1 76 ? -1.2 -14.109 -13.281 1 94.69 76 VAL B CA 1
ATOM 2420 C C . VAL B 1 76 ? -2.162 -12.969 -12.953 1 94.69 76 VAL B C 1
ATOM 2422 O O . VAL B 1 76 ? -3.176 -12.789 -13.633 1 94.69 76 VAL B O 1
ATOM 2425 N N . MET B 1 77 ? -1.862 -12.344 -11.875 1 96.12 77 MET B N 1
ATOM 2426 C CA . MET B 1 77 ? -2.457 -11.039 -11.57 1 96.12 77 MET B CA 1
ATOM 2427 C C . MET B 1 77 ? -1.399 -9.945 -11.586 1 96.12 77 MET B C 1
ATOM 2429 O O . MET B 1 77 ? -0.485 -9.945 -10.766 1 96.12 77 MET B O 1
ATOM 2433 N N . LEU B 1 78 ? -1.57 -9.008 -12.461 1 94.06 78 LEU B N 1
ATOM 2434 C CA . LEU B 1 78 ? -0.611 -7.922 -12.625 1 94.06 78 LEU B CA 1
ATOM 2435 C C . LEU B 1 78 ? -0.906 -6.785 -11.648 1 94.06 78 LEU B C 1
ATOM 2437 O O . LEU B 1 78 ? -1.976 -6.75 -11.039 1 94.06 78 LEU B O 1
ATOM 2441 N N . GLU B 1 79 ? 0.042 -5.984 -11.539 1 92.31 79 GLU B N 1
ATOM 2442 C CA . GLU B 1 79 ? -0.177 -4.801 -10.711 1 92.31 79 GLU B CA 1
ATOM 2443 C C . GLU B 1 79 ? -1.293 -3.93 -11.281 1 92.31 79 GLU B C 1
ATOM 2445 O O . GLU B 1 79 ? -2.111 -3.391 -10.539 1 92.31 79 GLU B O 1
ATOM 2450 N N . LYS B 1 80 ? -1.284 -3.824 -12.562 1 91.31 80 LYS B N 1
ATOM 2451 C CA . LYS B 1 80 ? -2.354 -3.08 -13.227 1 91.31 80 LYS B CA 1
ATOM 2452 C C . LYS B 1 80 ? -3.572 -3.965 -13.469 1 91.31 80 LYS B C 1
ATOM 2454 O O . LYS B 1 80 ? -3.439 -5.105 -13.914 1 91.31 80 LYS B O 1
ATOM 2459 N N . ASP B 1 81 ? -4.672 -3.402 -13.188 1 95.19 81 ASP B N 1
ATOM 2460 C CA . ASP B 1 81 ? -5.914 -4.125 -13.453 1 95.19 81 ASP B CA 1
ATOM 2461 C C . ASP B 1 81 ? -6.324 -4.008 -14.914 1 95.19 81 ASP B C 1
ATOM 2463 O O . ASP B 1 81 ? -6.5 -2.9 -15.43 1 95.19 81 ASP B O 1
ATOM 2467 N N . LEU B 1 82 ? -6.395 -5.109 -15.57 1 93.75 82 LEU B N 1
ATOM 2468 C CA . LEU B 1 82 ? -6.828 -5.145 -16.969 1 93.75 82 LEU B CA 1
ATOM 2469 C C . LEU B 1 82 ? -8.266 -5.641 -17.078 1 93.75 82 LEU B C 1
ATOM 2471 O O . LEU B 1 82 ? -8.5 -6.848 -17.188 1 93.75 82 LEU B O 1
ATOM 2475 N N . LEU B 1 83 ? -9.164 -4.738 -17.062 1 97.69 83 LEU B N 1
ATOM 2476 C CA . LEU B 1 83 ? -10.586 -5.066 -17.016 1 97.69 83 LEU B CA 1
ATOM 2477 C C . LEU B 1 83 ? -11.336 -4.355 -18.141 1 97.69 83 LEU B C 1
ATOM 2479 O O . LEU B 1 83 ? -10.945 -3.264 -18.562 1 97.69 83 LEU B O 1
ATOM 2483 N N . TRP B 1 84 ? -12.359 -4.969 -18.641 1 97.5 84 TRP B N 1
ATOM 2484 C CA . TRP B 1 84 ? -13.289 -4.316 -19.562 1 97.5 84 TRP B CA 1
ATOM 2485 C C . TRP B 1 84 ? -14.281 -3.441 -18.797 1 97.5 84 TRP B C 1
ATOM 2487 O O . TRP B 1 84 ? -15.336 -3.916 -18.375 1 97.5 84 TRP B O 1
ATOM 2497 N N . GLU B 1 85 ? -14.039 -2.246 -18.797 1 97.56 85 GLU B N 1
ATOM 2498 C CA . GLU B 1 85 ? -14.711 -1.336 -17.875 1 97.56 85 GLU B CA 1
ATOM 2499 C C . GLU B 1 85 ? -16.156 -1.107 -18.281 1 97.56 85 GLU B C 1
ATOM 2501 O O . GLU B 1 85 ? -17 -0.798 -17.438 1 97.56 85 GLU B O 1
ATOM 2506 N N . LYS B 1 86 ? -16.484 -1.229 -19.531 1 97.81 86 LYS B N 1
ATOM 2507 C CA . LYS B 1 86 ? -17.844 -1.003 -20.016 1 97.81 86 LYS B CA 1
ATOM 2508 C C . LYS B 1 86 ? -18.719 -2.221 -19.766 1 97.81 86 LYS B C 1
ATOM 2510 O O . LYS B 1 86 ? -19.938 -2.158 -19.938 1 97.81 86 LYS B O 1
ATOM 2515 N N . TYR B 1 87 ? -18.109 -3.344 -19.391 1 98.19 87 TYR B N 1
ATOM 2516 C CA . TYR B 1 87 ? -18.828 -4.578 -19.094 1 98.19 87 TYR B CA 1
ATOM 2517 C C . TYR B 1 87 ? -18.953 -4.797 -17.594 1 98.19 87 TYR B C 1
ATOM 2519 O O . TYR B 1 87 ? -18.188 -4.211 -16.812 1 98.19 87 TYR B O 1
ATOM 2527 N N . SER B 1 88 ? -19.875 -5.59 -17.219 1 98.38 88 SER B N 1
ATOM 2528 C CA . SER B 1 88 ? -20.062 -5.934 -15.82 1 98.38 88 SER B CA 1
ATOM 2529 C C . SER B 1 88 ? -19 -6.906 -15.344 1 98.38 88 SER B C 1
ATOM 2531 O O . SER B 1 88 ? -18.234 -7.438 -16.141 1 98.38 88 SER B O 1
ATOM 2533 N N . GLY B 1 89 ? -18.969 -7.074 -14.016 1 97.56 89 GLY B N 1
ATOM 2534 C CA . GLY B 1 89 ? -18.094 -8.094 -13.461 1 97.56 89 GLY B CA 1
ATOM 2535 C C . GLY B 1 89 ? -18.359 -9.477 -14.031 1 97.56 89 GLY B C 1
ATOM 2536 O O . GLY B 1 89 ? -17.422 -10.172 -14.43 1 97.56 89 GLY B O 1
ATOM 2537 N N . TRP B 1 90 ? -19.609 -9.812 -14.117 1 96.38 90 TRP B N 1
ATOM 2538 C CA . TRP B 1 90 ? -19.984 -11.109 -14.672 1 96.38 90 TRP B CA 1
ATOM 2539 C C . TRP B 1 90 ? -19.547 -11.227 -16.125 1 96.38 90 TRP B C 1
ATOM 2541 O O . TRP B 1 90 ? -19.078 -12.289 -16.562 1 96.38 90 TRP B O 1
ATOM 2551 N N . GLU B 1 91 ? -19.672 -10.172 -16.844 1 96.94 91 GLU B N 1
ATOM 2552 C CA . GLU B 1 91 ? -19.25 -10.188 -18.234 1 96.94 91 GLU B CA 1
ATOM 2553 C C . GLU B 1 91 ? -17.734 -10.32 -18.359 1 96.94 91 GLU B C 1
ATOM 2555 O O . GLU B 1 91 ? -17.234 -11.031 -19.234 1 96.94 91 GLU B O 1
ATOM 2560 N N . ASN B 1 92 ? -17.031 -9.648 -17.516 1 96.94 92 ASN B N 1
ATOM 2561 C CA . ASN B 1 92 ? -15.594 -9.828 -17.469 1 96.94 92 ASN B CA 1
ATOM 2562 C C . ASN B 1 92 ? -15.219 -11.281 -17.203 1 96.94 92 ASN B C 1
ATOM 2564 O O . ASN B 1 92 ? -14.352 -11.844 -17.859 1 96.94 92 ASN B O 1
ATOM 2568 N N . ILE B 1 93 ? -15.875 -11.836 -16.219 1 95 93 ILE B N 1
ATOM 2569 C CA . ILE B 1 93 ? -15.633 -13.219 -15.844 1 95 93 ILE B CA 1
ATOM 2570 C C . ILE B 1 93 ? -15.891 -14.133 -17.047 1 95 93 ILE B C 1
ATOM 2572 O O . ILE B 1 93 ? -15.086 -15.016 -17.344 1 95 93 ILE B O 1
ATOM 2576 N N . LYS B 1 94 ? -16.938 -13.898 -17.703 1 92.5 94 LYS B N 1
ATOM 2577 C CA . LYS B 1 94 ? -17.297 -14.703 -18.875 1 92.5 94 LYS B CA 1
ATOM 2578 C C . LYS B 1 94 ? -16.25 -14.578 -19.969 1 92.5 94 LYS B C 1
ATOM 2580 O O . LYS B 1 94 ? -15.812 -15.578 -20.547 1 92.5 94 LYS B O 1
ATOM 2585 N N . ILE B 1 95 ? -15.867 -13.367 -20.234 1 93.06 95 ILE B N 1
ATOM 2586 C CA . ILE B 1 95 ? -14.883 -13.109 -21.266 1 93.06 95 ILE B CA 1
ATOM 2587 C C . ILE B 1 95 ? -13.578 -13.82 -20.938 1 93.06 95 ILE B C 1
ATOM 2589 O O . ILE B 1 95 ? -13.008 -14.523 -21.781 1 93.06 95 ILE B O 1
ATOM 2593 N N . TYR B 1 96 ? -13.156 -13.703 -19.719 1 91.12 96 TYR B N 1
ATOM 2594 C CA . TYR B 1 96 ? -11.914 -14.336 -19.281 1 91.12 96 TYR B CA 1
ATOM 2595 C C . TYR B 1 96 ? -12.031 -15.859 -19.359 1 91.12 96 TYR B C 1
ATOM 2597 O O . TYR B 1 96 ? -11.094 -16.531 -19.797 1 91.12 96 TYR B O 1
ATOM 2605 N N . ALA B 1 97 ? -13.117 -16.359 -18.906 1 88.44 97 ALA B N 1
ATOM 2606 C CA . ALA B 1 97 ? -13.336 -17.797 -18.938 1 88.44 97 ALA B CA 1
ATOM 2607 C C . ALA B 1 97 ? -13.266 -18.328 -20.359 1 88.44 97 ALA B C 1
ATOM 2609 O O . ALA B 1 97 ? -12.672 -19.391 -20.609 1 88.44 97 ALA B O 1
ATOM 2610 N N . GLU B 1 98 ? -13.859 -17.656 -21.234 1 87.12 98 GLU B N 1
ATOM 2611 C CA . GLU B 1 98 ? -13.859 -18.047 -22.641 1 87.12 98 GLU B CA 1
ATOM 2612 C C . GLU B 1 98 ? -12.445 -18.016 -23.219 1 87.12 98 GLU B C 1
ATOM 2614 O O . GLU B 1 98 ? -12.047 -18.938 -23.938 1 87.12 98 GLU B O 1
ATOM 2619 N N . LEU B 1 99 ? -11.766 -17 -22.859 1 84.75 99 LEU B N 1
ATOM 2620 C CA . LEU B 1 99 ? -10.398 -16.844 -23.359 1 84.75 99 LEU B CA 1
ATOM 2621 C C . LEU B 1 99 ? -9.492 -17.953 -22.828 1 84.75 99 LEU B C 1
ATOM 2623 O O . LEU B 1 99 ? -8.57 -18.391 -23.531 1 84.75 99 LEU B O 1
ATOM 2627 N N . LEU B 1 100 ? -9.805 -18.375 -21.672 1 81 100 LEU B N 1
ATOM 2628 C CA . LEU B 1 100 ? -8.953 -19.344 -21.016 1 81 100 LEU B CA 1
ATOM 2629 C C . LEU B 1 100 ? -9.383 -20.766 -21.344 1 81 100 LEU B C 1
ATOM 2631 O O . LEU B 1 100 ? -8.656 -21.734 -21.078 1 81 100 LEU B O 1
ATOM 2635 N N . GLY B 1 101 ? -10.516 -20.922 -22.062 1 72.81 101 GLY B N 1
ATOM 2636 C CA . GLY B 1 101 ? -11 -22.219 -22.5 1 72.81 101 GLY B CA 1
ATOM 2637 C C . GLY B 1 101 ? -11.516 -23.078 -21.359 1 72.81 101 GLY B C 1
ATOM 2638 O O . GLY B 1 101 ? -11.484 -24.312 -21.438 1 72.81 101 GLY B O 1
ATOM 2639 N N . ARG B 1 102 ? -11.539 -22.672 -20.219 1 65.12 102 ARG B N 1
ATOM 2640 C CA . ARG B 1 102 ? -12.023 -23.5 -19.109 1 65.12 102 ARG B CA 1
ATOM 2641 C C . ARG B 1 102 ? -13.289 -22.906 -18.5 1 65.12 102 ARG B C 1
ATOM 2643 O O . ARG B 1 102 ? -13.414 -21.672 -18.391 1 65.12 102 ARG B O 1
ATOM 2650 N N . GLY B 1 103 ? -14.312 -23.828 -18.453 1 57.53 103 GLY B N 1
ATOM 2651 C CA . GLY B 1 103 ? -15.539 -23.469 -17.75 1 57.53 103 GLY B CA 1
ATOM 2652 C C . GLY B 1 103 ? -15.359 -23.344 -16.25 1 57.53 103 GLY B C 1
ATOM 2653 O O . GLY B 1 103 ? -14.57 -24.078 -15.656 1 57.53 103 GLY B O 1
ATOM 2654 N N . VAL B 1 104 ? -15.141 -22.172 -15.734 1 58.41 104 VAL B N 1
ATOM 2655 C CA . VAL B 1 104 ? -15.148 -22.078 -14.281 1 58.41 104 VAL B CA 1
ATOM 2656 C C . VAL B 1 104 ? -16.531 -22.438 -13.742 1 58.41 104 VAL B C 1
ATOM 2658 O O . VAL B 1 104 ? -17.547 -22.047 -14.32 1 58.41 104 VAL B O 1
ATOM 2661 N N . GLU B 1 105 ? -16.469 -23.469 -12.82 1 66.19 105 GLU B N 1
ATOM 2662 C CA . GLU B 1 105 ? -17.766 -23.734 -12.211 1 66.19 105 GLU B CA 1
ATOM 2663 C C . GLU B 1 105 ? -18.312 -22.5 -11.508 1 66.19 105 GLU B C 1
ATOM 2665 O O . GLU B 1 105 ? -17.609 -21.875 -10.711 1 66.19 105 GLU B O 1
ATOM 2670 N N . LYS B 1 106 ? -19.422 -22.078 -11.859 1 67.06 106 LYS B N 1
ATOM 2671 C CA . LYS B 1 106 ? -20.109 -20.906 -11.32 1 67.06 106 LYS B CA 1
ATOM 2672 C C . LYS B 1 106 ? -20.094 -20.922 -9.797 1 67.06 106 LYS B C 1
ATOM 2674 O O . LYS B 1 106 ? -19.891 -19.891 -9.164 1 67.06 106 LYS B O 1
ATOM 2679 N N . ASN B 1 107 ? -20.219 -22.047 -9.227 1 73.12 107 ASN B N 1
ATOM 2680 C CA . ASN B 1 107 ? -20.312 -22.141 -7.773 1 73.12 107 ASN B CA 1
ATOM 2681 C C . ASN B 1 107 ? -19.016 -21.703 -7.098 1 73.12 107 ASN B C 1
ATOM 2683 O O . ASN B 1 107 ? -19.047 -20.984 -6.098 1 73.12 107 ASN B O 1
ATOM 2687 N N . ASP B 1 108 ? -17.938 -21.906 -7.684 1 85.38 108 ASP B N 1
ATOM 2688 C CA . ASP B 1 108 ? -16.672 -21.516 -7.082 1 85.38 108 ASP B CA 1
ATOM 2689 C C . ASP B 1 108 ? -16.438 -20.016 -7.18 1 85.38 108 ASP B C 1
ATOM 2691 O O . ASP B 1 108 ? -15.961 -19.391 -6.23 1 85.38 108 ASP B O 1
ATOM 2695 N N . ILE B 1 109 ? -17 -19.5 -8.234 1 89 109 ILE B N 1
ATOM 2696 C CA . ILE B 1 109 ? -16.812 -18.078 -8.469 1 89 109 ILE B CA 1
ATOM 2697 C C . ILE B 1 109 ? -17.609 -17.281 -7.426 1 89 109 ILE B C 1
ATOM 2699 O O . ILE B 1 109 ? -17.094 -16.297 -6.871 1 89 109 ILE B O 1
ATOM 2703 N N . GLU B 1 110 ? -18.797 -17.734 -7.199 1 93.12 110 GLU B N 1
ATOM 2704 C CA . GLU B 1 110 ? -19.641 -17.031 -6.23 1 93.12 110 GLU B CA 1
ATOM 2705 C C . GLU B 1 110 ? -19.047 -17.109 -4.824 1 93.12 110 GLU B C 1
ATOM 2707 O O . GLU B 1 110 ? -19.094 -16.141 -4.066 1 93.12 110 GLU B O 1
ATOM 2712 N N . VAL B 1 111 ? -18.531 -18.234 -4.535 1 93.94 111 VAL B N 1
ATOM 2713 C CA . VAL B 1 111 ? -17.906 -18.422 -3.225 1 93.94 111 VAL B CA 1
ATOM 2714 C C . VAL B 1 111 ? -16.734 -17.469 -3.057 1 93.94 111 VAL B C 1
ATOM 2716 O O . VAL B 1 111 ? -16.625 -16.781 -2.039 1 93.94 111 VAL B O 1
ATOM 2719 N N . TYR B 1 112 ? -15.883 -17.406 -4.07 1 94.81 112 TYR B N 1
ATOM 2720 C CA . TYR B 1 112 ? -14.727 -16.516 -4.008 1 94.81 112 TYR B CA 1
ATOM 2721 C C . TYR B 1 112 ? -15.164 -15.062 -3.975 1 94.81 112 TYR B C 1
ATOM 2723 O O . TYR B 1 112 ? -14.602 -14.258 -3.221 1 94.81 112 TYR B O 1
ATOM 2731 N N . ALA B 1 113 ? -16.172 -14.75 -4.801 1 96.81 113 ALA B N 1
ATOM 2732 C CA . ALA B 1 113 ? -16.672 -13.383 -4.852 1 96.81 113 ALA B CA 1
ATOM 2733 C C . ALA B 1 113 ? -17.25 -12.961 -3.5 1 96.81 113 ALA B C 1
ATOM 2735 O O . ALA B 1 113 ? -17.078 -11.812 -3.078 1 96.81 113 ALA B O 1
ATOM 2736 N N . GLU B 1 114 ? -17.906 -13.852 -2.891 1 96.69 114 GLU B N 1
ATOM 2737 C CA . GLU B 1 114 ? -18.453 -13.578 -1.566 1 96.69 114 GLU B CA 1
ATOM 2738 C C . GLU B 1 114 ? -17.344 -13.344 -0.542 1 96.69 114 GLU B C 1
ATOM 2740 O O . GLU B 1 114 ? -17.422 -12.406 0.254 1 96.69 114 GLU B O 1
ATOM 2745 N N . LYS B 1 115 ? -16.375 -14.164 -0.556 1 95.75 115 LYS B N 1
ATOM 2746 C CA . LYS B 1 115 ? -15.242 -14.023 0.359 1 95.75 115 LYS B CA 1
ATOM 2747 C C . LYS B 1 115 ? -14.523 -12.695 0.15 1 95.75 115 LYS B C 1
ATOM 2749 O O . LYS B 1 115 ? -14.062 -12.07 1.11 1 95.75 115 LYS B O 1
ATOM 2754 N N . LEU B 1 116 ? -14.516 -12.297 -1.103 1 97 116 LEU B N 1
ATOM 2755 C CA . LEU B 1 116 ? -13.844 -11.047 -1.438 1 97 116 LEU B CA 1
ATOM 2756 C C . LEU B 1 116 ? -14.766 -9.852 -1.228 1 97 116 LEU B C 1
ATOM 2758 O O . LEU B 1 116 ? -14.344 -8.703 -1.342 1 97 116 LEU B O 1
ATOM 2762 N N . GLY B 1 117 ? -16.031 -10.062 -1.02 1 95.31 117 GLY B N 1
ATOM 2763 C CA . GLY B 1 117 ? -17 -9.008 -0.758 1 95.31 117 GLY B CA 1
ATOM 2764 C C . GLY B 1 117 ? -17.422 -8.258 -2.008 1 95.31 117 GLY B C 1
ATOM 2765 O O . GLY B 1 117 ? -17.688 -7.051 -1.958 1 95.31 117 GLY B O 1
ATOM 2766 N N . ILE B 1 118 ? -17.438 -8.953 -3.146 1 97 118 ILE B N 1
ATOM 2767 C CA . ILE B 1 118 ? -17.75 -8.195 -4.352 1 97 118 ILE B CA 1
ATOM 2768 C C . ILE B 1 118 ? -18.875 -8.867 -5.109 1 97 118 ILE B C 1
ATOM 2770 O O . ILE B 1 118 ? -19.188 -8.492 -6.242 1 97 118 ILE B O 1
ATOM 2774 N N . LEU B 1 119 ? -19.516 -9.844 -4.5 1 96.75 119 LEU B N 1
ATOM 2775 C CA . LEU B 1 119 ? -20.578 -10.586 -5.176 1 96.75 119 LEU B CA 1
ATOM 2776 C C . LEU B 1 119 ? -21.672 -9.641 -5.684 1 96.75 119 LEU B C 1
ATOM 2778 O O . LEU B 1 119 ? -22.078 -9.719 -6.844 1 96.75 119 LEU B O 1
ATOM 2782 N N . ASP B 1 120 ? -22.047 -8.688 -4.879 1 96.06 120 ASP B N 1
ATOM 2783 C CA . ASP B 1 120 ? -23.141 -7.773 -5.211 1 96.06 120 ASP B CA 1
ATOM 2784 C C . ASP B 1 120 ? -22.719 -6.797 -6.305 1 96.06 120 ASP B C 1
ATOM 2786 O O . ASP B 1 120 ? -23.578 -6.16 -6.93 1 96.06 120 ASP B O 1
ATOM 2790 N N . PHE B 1 121 ? -21.469 -6.723 -6.539 1 96.94 121 PHE B N 1
ATOM 2791 C CA . PHE B 1 121 ? -20.969 -5.762 -7.508 1 96.94 121 PHE B CA 1
ATOM 2792 C C . PHE B 1 121 ? -20.859 -6.391 -8.891 1 96.94 121 PHE B C 1
ATOM 2794 O O . PHE B 1 121 ? -20.75 -5.684 -9.898 1 96.94 121 PHE B O 1
ATOM 2801 N N . LEU B 1 122 ? -20.938 -7.648 -8.969 1 97.31 122 LEU B N 1
ATOM 2802 C CA . LEU B 1 122 ? -20.609 -8.359 -10.203 1 97.31 122 LEU B CA 1
ATOM 2803 C C . LEU B 1 122 ? -21.625 -8.055 -11.297 1 97.31 122 LEU B C 1
ATOM 2805 O O . LEU B 1 122 ? -21.344 -8.234 -12.484 1 97.31 122 LEU B O 1
ATOM 2809 N N . SER B 1 123 ? -22.766 -7.559 -10.953 1 97.81 123 SER B N 1
ATOM 2810 C CA . SER B 1 123 ? -23.797 -7.246 -11.945 1 97.81 123 SER B CA 1
ATOM 2811 C C . SER B 1 123 ? -23.641 -5.816 -12.461 1 97.81 123 SER B C 1
ATOM 2813 O O . SER B 1 123 ? -24.297 -5.43 -13.43 1 97.81 123 SER B O 1
ATOM 2815 N N . GLN B 1 124 ? -22.812 -5.031 -11.859 1 98.12 124 GLN B N 1
ATOM 2816 C CA . GLN B 1 124 ? -22.609 -3.635 -12.227 1 98.12 124 GLN B CA 1
ATOM 2817 C C . GLN B 1 124 ? -21.469 -3.484 -13.227 1 98.12 124 GLN B C 1
ATOM 2819 O O . GLN B 1 124 ? -20.609 -4.352 -13.312 1 98.12 124 GLN B O 1
ATOM 2824 N N . LYS B 1 125 ? -21.562 -2.398 -13.945 1 98.56 125 LYS B N 1
ATOM 2825 C CA . LYS B 1 125 ? -20.469 -2.104 -14.883 1 98.56 125 LYS B CA 1
ATOM 2826 C C . LYS B 1 125 ? -19.188 -1.764 -14.133 1 98.56 125 LYS B C 1
ATOM 2828 O O . LYS B 1 125 ? -19.219 -1.064 -13.117 1 98.56 125 LYS B O 1
ATOM 2833 N N . VAL B 1 126 ? -18.062 -2.193 -14.617 1 98.38 126 VAL B N 1
ATOM 2834 C CA . VAL B 1 126 ? -16.797 -2.139 -13.914 1 98.38 126 VAL B CA 1
ATOM 2835 C C . VAL B 1 126 ? -16.359 -0.685 -13.758 1 98.38 126 VAL B C 1
ATOM 2837 O O . VAL B 1 126 ? -15.711 -0.33 -12.766 1 98.38 126 VAL B O 1
ATOM 2840 N N . TYR B 1 127 ? -16.734 0.148 -14.688 1 97.44 127 TYR B N 1
ATOM 2841 C CA . TYR B 1 127 ? -16.312 1.541 -14.578 1 97.44 127 TYR B CA 1
ATOM 2842 C C . TYR B 1 127 ? -16.875 2.188 -13.328 1 97.44 127 TYR B C 1
ATOM 2844 O O . TYR B 1 127 ? -16.422 3.25 -12.898 1 97.44 127 TYR B O 1
ATOM 2852 N N . THR B 1 128 ? -17.906 1.602 -12.742 1 96.38 128 THR B N 1
ATOM 2853 C CA . THR B 1 128 ? -18.516 2.139 -11.531 1 96.38 128 THR B CA 1
ATOM 2854 C C . THR B 1 128 ? -17.781 1.637 -10.289 1 96.38 128 THR B C 1
ATOM 2856 O O . THR B 1 128 ? -18.062 2.088 -9.172 1 96.38 128 THR B O 1
ATOM 2859 N N . TYR B 1 129 ? -16.844 0.679 -10.453 1 96.75 129 TYR B N 1
ATOM 2860 C CA . TYR B 1 129 ? -16.125 0.07 -9.336 1 96.75 129 TYR B CA 1
ATOM 2861 C C . TYR B 1 129 ? -15.125 1.047 -8.727 1 96.75 129 TYR B C 1
ATOM 2863 O O . TYR B 1 129 ? -14.516 1.846 -9.438 1 96.75 129 TYR B O 1
ATOM 2871 N N . SER B 1 130 ? -15.016 0.975 -7.449 1 91.44 130 SER B N 1
ATOM 2872 C CA . SER B 1 130 ? -13.859 1.603 -6.824 1 91.44 130 SER B CA 1
ATOM 2873 C C . SER B 1 130 ? -12.562 0.91 -7.238 1 91.44 130 SER B C 1
ATOM 2875 O O . SER B 1 130 ? -12.594 -0.18 -7.812 1 91.44 130 SER B O 1
ATOM 2877 N N . LYS B 1 131 ? -11.445 1.507 -6.957 1 90.69 131 LYS B N 1
ATOM 2878 C CA . LYS B 1 131 ? -10.141 0.904 -7.219 1 90.69 131 LYS B CA 1
ATOM 2879 C C . LYS B 1 131 ? -9.992 -0.431 -6.496 1 90.69 131 LYS B C 1
ATOM 2881 O O . LYS B 1 131 ? -9.484 -1.4 -7.062 1 90.69 131 LYS B O 1
ATOM 2886 N N . GLY B 1 132 ? -10.469 -0.484 -5.262 1 94.75 132 GLY B N 1
ATOM 2887 C CA . GLY B 1 132 ? -10.398 -1.714 -4.488 1 94.75 132 GLY B CA 1
ATOM 2888 C C . GLY B 1 132 ? -11.242 -2.832 -5.066 1 94.75 132 GLY B C 1
ATOM 2889 O O . GLY B 1 132 ? -10.812 -3.99 -5.09 1 94.75 132 GLY B O 1
ATOM 2890 N N . THR B 1 133 ? -12.375 -2.471 -5.512 1 96.38 133 THR B N 1
ATOM 2891 C CA . THR B 1 133 ? -13.266 -3.463 -6.105 1 96.38 133 THR B CA 1
ATOM 2892 C C . THR B 1 133 ? -12.672 -4.004 -7.406 1 96.38 133 THR B C 1
ATOM 2894 O O . THR B 1 133 ? -12.75 -5.203 -7.676 1 96.38 133 THR B O 1
ATOM 2897 N N . LYS B 1 134 ? -12.117 -3.109 -8.164 1 97.69 134 LYS B N 1
ATOM 2898 C CA . LYS B 1 134 ? -11.438 -3.547 -9.383 1 97.69 134 LYS B CA 1
ATOM 2899 C C . LYS B 1 134 ? -10.305 -4.512 -9.062 1 97.69 134 LYS B C 1
ATOM 2901 O O . LYS B 1 134 ? -10.133 -5.523 -9.742 1 97.69 134 LYS B O 1
ATOM 2906 N N . ARG B 1 135 ? -9.578 -4.199 -8.047 1 97.69 135 ARG B N 1
ATOM 2907 C CA . ARG B 1 135 ? -8.477 -5.047 -7.621 1 97.69 135 ARG B CA 1
ATOM 2908 C C . ARG B 1 135 ? -8.969 -6.438 -7.238 1 97.69 135 ARG B C 1
ATOM 2910 O O . ARG B 1 135 ? -8.375 -7.441 -7.645 1 97.69 135 ARG B O 1
ATOM 2917 N N . LYS B 1 136 ? -10.008 -6.484 -6.512 1 98.12 136 LYS B N 1
ATOM 2918 C CA . LYS B 1 136 ? -10.594 -7.75 -6.078 1 98.12 136 LYS B CA 1
ATOM 2919 C C . LYS B 1 136 ? -11.117 -8.547 -7.27 1 98.12 136 LYS B C 1
ATOM 2921 O O . LYS B 1 136 ? -10.977 -9.773 -7.312 1 98.12 136 LYS B O 1
ATOM 2926 N N . LEU B 1 137 ? -11.703 -7.879 -8.219 1 98.06 137 LEU B N 1
ATOM 2927 C CA . LEU B 1 137 ? -12.141 -8.562 -9.43 1 98.06 137 LEU B CA 1
ATOM 2928 C C . LEU B 1 137 ? -10.953 -9.141 -10.188 1 98.06 137 LEU B C 1
ATOM 2930 O O . LEU B 1 137 ? -11.008 -10.281 -10.656 1 98.06 137 LEU B O 1
ATOM 2934 N N . SER B 1 138 ? -9.922 -8.398 -10.305 1 97.75 138 SER B N 1
ATOM 2935 C CA . SER B 1 138 ? -8.719 -8.891 -10.969 1 97.75 138 SER B CA 1
ATOM 2936 C C . SER B 1 138 ? -8.211 -10.172 -10.32 1 97.75 138 SER B C 1
ATOM 2938 O O . SER B 1 138 ? -7.82 -11.117 -11.016 1 97.75 138 SER B O 1
ATOM 2940 N N . PHE B 1 139 ? -8.258 -10.188 -9.031 1 97.94 139 PHE B N 1
ATOM 2941 C CA . PHE B 1 139 ? -7.844 -11.383 -8.297 1 97.94 139 PHE B CA 1
ATOM 2942 C C . PHE B 1 139 ? -8.773 -12.547 -8.602 1 97.94 139 PHE B C 1
ATOM 2944 O O . PHE B 1 139 ? -8.32 -13.672 -8.828 1 97.94 139 PHE B O 1
ATOM 2951 N N . LEU B 1 140 ? -10.023 -12.242 -8.547 1 96.62 140 LEU B N 1
ATOM 2952 C CA . LEU B 1 140 ? -11.023 -13.258 -8.852 1 96.62 140 LEU B CA 1
ATOM 2953 C C . LEU B 1 140 ? -10.773 -13.867 -10.234 1 96.62 140 LEU B C 1
ATOM 2955 O O . LEU B 1 140 ? -10.836 -15.086 -10.398 1 96.62 140 LEU B O 1
ATOM 2959 N N . LEU B 1 141 ? -10.484 -13.055 -11.188 1 95.12 141 LEU B N 1
ATOM 2960 C CA . LEU B 1 141 ? -10.25 -13.508 -12.555 1 95.12 141 LEU B CA 1
ATOM 2961 C C . LEU B 1 141 ? -9.039 -14.438 -12.617 1 95.12 141 LEU B C 1
ATOM 2963 O O . LEU B 1 141 ? -9.016 -15.383 -13.414 1 95.12 141 LEU B O 1
ATOM 2967 N N . ALA B 1 142 ? -8.062 -14.172 -11.781 1 94.12 142 ALA B N 1
ATOM 2968 C CA . ALA B 1 142 ? -6.863 -15 -11.742 1 94.12 142 ALA B CA 1
ATOM 2969 C C . ALA B 1 142 ? -7.176 -16.406 -11.242 1 94.12 142 ALA B C 1
ATOM 2971 O O . ALA B 1 142 ? -6.391 -17.328 -11.438 1 94.12 142 ALA B O 1
ATOM 2972 N N . LEU B 1 143 ? -8.305 -16.562 -10.633 1 93.94 143 LEU B N 1
ATOM 2973 C CA . LEU B 1 143 ? -8.641 -17.844 -10.031 1 93.94 143 LEU B CA 1
ATOM 2974 C C . LEU B 1 143 ? -9.453 -18.703 -11 1 93.94 143 LEU B C 1
ATOM 2976 O O . LEU B 1 143 ? -9.641 -19.906 -10.766 1 93.94 143 LEU B O 1
ATOM 2980 N N . LEU B 1 144 ? -9.914 -18.188 -12.016 1 90.88 144 LEU B N 1
ATOM 2981 C CA . LEU B 1 144 ? -10.906 -18.812 -12.891 1 90.88 144 LEU B CA 1
ATOM 2982 C C . LEU B 1 144 ? -10.367 -20.109 -13.492 1 90.88 144 LEU B C 1
ATOM 2984 O O . LEU B 1 144 ? -11.117 -21.062 -13.695 1 90.88 144 LEU B O 1
ATOM 2988 N N . LYS B 1 145 ? -9.102 -20.25 -13.664 1 85.62 145 LYS B N 1
ATOM 2989 C CA . LYS B 1 145 ? -8.562 -21.406 -14.359 1 85.62 145 LYS B CA 1
ATOM 2990 C C . LYS B 1 145 ? -8.109 -22.484 -13.367 1 85.62 145 LYS B C 1
ATOM 2992 O O . LYS B 1 145 ? -7.453 -23.453 -13.75 1 85.62 145 LYS B O 1
ATOM 2997 N N . ASN B 1 146 ? -8.445 -22.188 -12.133 1 89.44 146 ASN B N 1
ATOM 2998 C CA . ASN B 1 146 ? -8.016 -23.125 -11.109 1 89.44 146 ASN B CA 1
ATOM 2999 C C . ASN B 1 146 ? -6.531 -23.469 -11.234 1 89.44 146 ASN B C 1
ATOM 3001 O O . ASN B 1 146 ? -6.16 -24.625 -11.367 1 89.44 146 ASN B O 1
ATOM 3005 N N . PRO B 1 147 ? -5.738 -22.531 -11.172 1 93 147 PRO B N 1
ATOM 3006 C CA . PRO B 1 147 ? -4.312 -22.688 -11.461 1 93 147 PRO B CA 1
ATOM 3007 C C . PRO B 1 147 ? -3.586 -23.531 -10.422 1 93 147 PRO B C 1
ATOM 3009 O O . PRO B 1 147 ? -4.02 -23.609 -9.266 1 93 147 PRO B O 1
ATOM 3012 N N . ASP B 1 148 ? -2.479 -24.156 -10.938 1 95.56 148 ASP B N 1
ATOM 3013 C CA . ASP B 1 148 ? -1.555 -24.828 -10.023 1 95.56 148 ASP B CA 1
ATOM 3014 C C . ASP B 1 148 ? -0.683 -23.812 -9.289 1 95.56 148 ASP B C 1
ATOM 3016 O O . ASP B 1 148 ? -0.318 -24.016 -8.133 1 95.56 148 ASP B O 1
ATOM 3020 N N . LEU B 1 149 ? -0.381 -22.75 -10.031 1 97.5 149 LEU B N 1
ATOM 3021 C CA . LEU B 1 149 ? 0.479 -21.688 -9.531 1 97.5 149 LEU B CA 1
ATOM 3022 C C . LEU B 1 149 ? -0.154 -20.312 -9.766 1 97.5 149 LEU B C 1
ATOM 3024 O O . LEU B 1 149 ? -0.505 -19.984 -10.898 1 97.5 149 LEU B O 1
ATOM 3028 N N . LEU B 1 150 ? -0.333 -19.594 -8.695 1 97.44 150 LEU B N 1
ATOM 3029 C CA . LEU B 1 150 ? -0.778 -18.203 -8.758 1 97.44 150 LEU B C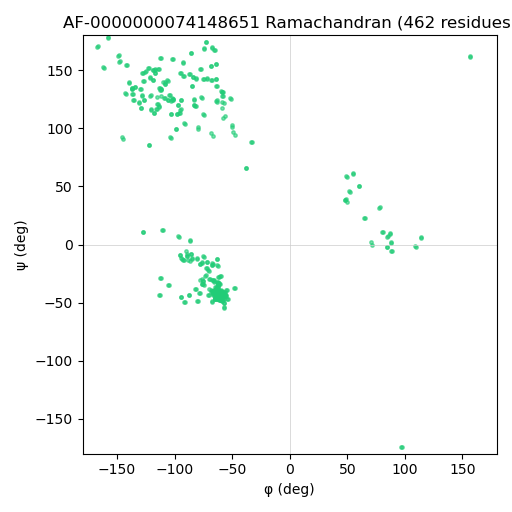A 1
ATOM 3030 C C . LEU B 1 150 ? 0.406 -17.25 -8.664 1 97.44 150 LEU B C 1
ATOM 3032 O O . LEU B 1 150 ? 1.184 -17.312 -7.707 1 97.44 150 LEU B O 1
ATOM 3036 N N . VAL B 1 151 ? 0.586 -16.438 -9.672 1 98 151 VAL B N 1
ATOM 3037 C CA . VAL B 1 151 ? 1.589 -15.383 -9.703 1 98 151 VAL B CA 1
ATOM 3038 C C . VAL B 1 151 ? 0.92 -14.031 -9.461 1 98 151 VAL B C 1
ATOM 3040 O O . VAL B 1 151 ? 0.17 -13.539 -10.305 1 98 151 VAL B O 1
ATOM 3043 N N . LEU B 1 152 ? 1.217 -13.43 -8.32 1 98.12 152 LEU B N 1
ATOM 3044 C CA . LEU B 1 152 ? 0.49 -12.234 -7.898 1 98.12 152 LEU B CA 1
ATOM 3045 C C . LEU B 1 152 ? 1.437 -11.055 -7.734 1 98.12 152 LEU B C 1
ATOM 3047 O O . LEU B 1 152 ? 2.32 -11.07 -6.875 1 98.12 152 LEU B O 1
ATOM 3051 N N . ASP B 1 153 ? 1.238 -10.086 -8.516 1 96.75 153 ASP B N 1
ATOM 3052 C CA . ASP B 1 153 ? 2.027 -8.867 -8.43 1 96.75 153 ASP B CA 1
ATOM 3053 C C . ASP B 1 153 ? 1.274 -7.777 -7.664 1 96.75 153 ASP B C 1
ATOM 3055 O O . ASP B 1 153 ? 0.395 -7.117 -8.219 1 96.75 153 ASP B O 1
ATOM 3059 N N . GLU B 1 154 ? 1.622 -7.617 -6.367 1 96.06 154 GLU B N 1
ATOM 3060 C CA . GLU B 1 154 ? 1.005 -6.641 -5.473 1 96.06 154 GLU B CA 1
ATOM 3061 C C . GLU B 1 154 ? -0.511 -6.812 -5.434 1 96.06 154 GLU B C 1
ATOM 3063 O O . GLU B 1 154 ? -1.256 -5.852 -5.641 1 96.06 154 GLU B O 1
ATOM 3068 N N . PRO B 1 155 ? -0.993 -7.906 -5.02 1 97.38 155 PRO B N 1
ATOM 3069 C CA . PRO B 1 155 ? -2.42 -8.211 -5.145 1 97.38 155 PRO B CA 1
ATOM 3070 C C . PRO B 1 155 ? -3.287 -7.379 -4.203 1 97.38 155 PRO B C 1
ATOM 3072 O O . PRO B 1 155 ? -4.473 -7.172 -4.473 1 97.38 155 PRO B O 1
ATOM 3075 N N . MET B 1 156 ? -2.691 -6.883 -3.168 1 95.88 156 MET B N 1
ATOM 3076 C CA . MET B 1 156 ? -3.531 -6.25 -2.156 1 95.88 156 MET B CA 1
ATOM 3077 C C . MET B 1 156 ? -3.314 -4.742 -2.135 1 95.88 156 MET B C 1
ATOM 3079 O O . MET B 1 156 ? -3.738 -4.062 -1.199 1 95.88 156 MET B O 1
ATOM 3083 N N . SER B 1 157 ? -2.678 -4.281 -3.111 1 91.94 157 SER B N 1
ATOM 3084 C CA . SER B 1 157 ? -2.424 -2.85 -3.205 1 91.94 157 SER B CA 1
ATOM 3085 C C . SER B 1 157 ? -3.725 -2.057 -3.213 1 91.94 157 SER B C 1
ATOM 3087 O O . SER B 1 157 ? -4.66 -2.391 -3.943 1 91.94 157 SER B O 1
ATOM 3089 N N . GLY B 1 158 ? -3.785 -1.062 -2.295 1 89.5 158 GLY B N 1
ATOM 3090 C CA . GLY B 1 158 ? -4.922 -0.155 -2.295 1 89.5 158 GLY B CA 1
ATOM 3091 C C . GLY B 1 158 ? -6.113 -0.691 -1.525 1 89.5 158 GLY B C 1
ATOM 3092 O O . GLY B 1 158 ? -7.133 -0.009 -1.392 1 89.5 158 GLY B O 1
ATOM 3093 N N . LEU B 1 159 ? -5.992 -1.865 -1.012 1 94.75 159 LEU B N 1
ATOM 3094 C CA . LEU B 1 159 ? -7.105 -2.447 -0.27 1 94.75 159 LEU B CA 1
ATOM 3095 C C . LEU B 1 159 ? -7.102 -1.973 1.18 1 94.75 159 LEU B C 1
ATOM 3097 O O . LEU B 1 159 ? -6.039 -1.851 1.793 1 94.75 159 LEU B O 1
ATOM 3101 N N . ASP B 1 160 ? -8.328 -1.782 1.69 1 93.94 160 ASP B N 1
ATOM 3102 C CA . ASP B 1 160 ? -8.43 -1.49 3.117 1 93.94 160 ASP B CA 1
ATOM 3103 C C . ASP B 1 160 ? -8.148 -2.734 3.955 1 93.94 160 ASP B C 1
ATOM 3105 O O . ASP B 1 160 ? -7.977 -3.828 3.414 1 93.94 160 ASP B O 1
ATOM 3109 N N . PRO B 1 161 ? -8.086 -2.6 5.238 1 94.19 161 PRO B N 1
ATOM 3110 C CA . PRO B 1 161 ? -7.625 -3.691 6.102 1 94.19 161 PRO B CA 1
ATOM 3111 C C . PRO B 1 161 ? -8.555 -4.902 6.059 1 94.19 161 PRO B C 1
ATOM 3113 O O . PRO B 1 161 ? -8.086 -6.047 6.09 1 94.19 161 PRO B O 1
ATOM 3116 N N . ILE B 1 162 ? -9.805 -4.668 5.969 1 94.56 162 ILE B N 1
ATOM 3117 C CA . ILE B 1 162 ? -10.742 -5.781 5.922 1 94.56 162 ILE B CA 1
ATOM 3118 C C . ILE B 1 162 ? -10.562 -6.555 4.617 1 94.56 162 ILE B C 1
ATOM 3120 O O . ILE B 1 162 ? -10.469 -7.785 4.625 1 94.56 162 ILE B O 1
ATOM 3124 N N . SER B 1 163 ? -10.531 -5.848 3.549 1 95.62 163 SER B N 1
ATOM 3125 C CA . SER B 1 163 ? -10.336 -6.465 2.24 1 95.62 163 SER B CA 1
ATOM 3126 C C . SER B 1 163 ? -9.008 -7.215 2.178 1 95.62 163 SER B C 1
ATOM 3128 O O . SER B 1 163 ? -8.93 -8.297 1.592 1 95.62 163 SER B O 1
ATOM 3130 N N . ARG B 1 164 ? -8.031 -6.617 2.758 1 96 164 ARG B N 1
ATOM 3131 C CA . ARG B 1 164 ? -6.723 -7.27 2.812 1 96 164 ARG B CA 1
ATOM 3132 C C . ARG B 1 164 ? -6.801 -8.594 3.561 1 96 164 ARG B C 1
ATOM 3134 O O . ARG B 1 164 ? -6.277 -9.609 3.096 1 96 164 ARG B O 1
ATOM 3141 N N . LYS B 1 165 ? -7.41 -8.562 4.664 1 95.81 165 LYS B N 1
ATOM 3142 C CA . LYS B 1 165 ? -7.57 -9.781 5.453 1 95.81 165 LYS B CA 1
ATOM 3143 C C . LYS B 1 165 ? -8.32 -10.852 4.664 1 95.81 165 LYS B C 1
ATOM 3145 O O . LYS B 1 165 ? -7.926 -12.016 4.652 1 95.81 165 LYS B O 1
ATOM 3150 N N . ASN B 1 166 ? -9.391 -10.438 4.07 1 96.69 166 ASN B N 1
ATOM 3151 C CA . ASN B 1 166 ? -10.203 -11.383 3.305 1 96.69 166 ASN B CA 1
ATOM 3152 C C . ASN B 1 166 ? -9.406 -12.016 2.166 1 96.69 166 ASN B C 1
ATOM 3154 O O . ASN B 1 166 ? -9.484 -13.227 1.946 1 96.69 166 ASN B O 1
ATOM 3158 N N . MET B 1 167 ? -8.695 -11.25 1.453 1 97.94 167 MET B N 1
ATOM 3159 C CA . MET B 1 167 ? -7.895 -11.781 0.356 1 97.94 167 MET B CA 1
ATOM 3160 C C . MET B 1 167 ? -6.777 -12.68 0.884 1 97.94 167 MET B C 1
ATOM 3162 O O . MET B 1 167 ? -6.5 -13.734 0.314 1 97.94 167 MET B O 1
ATOM 3166 N N . ARG B 1 168 ? -6.133 -12.227 1.935 1 97.69 168 ARG B N 1
ATOM 3167 C CA . ARG B 1 168 ? -5.113 -13.047 2.586 1 97.69 168 ARG B CA 1
ATOM 3168 C C . ARG B 1 168 ? -5.66 -14.414 2.955 1 97.69 168 ARG B C 1
ATOM 3170 O O . ARG B 1 168 ? -5.039 -15.438 2.664 1 97.69 168 ARG B O 1
ATOM 3177 N N . GLU B 1 169 ? -6.801 -14.414 3.533 1 97.81 169 GLU B N 1
ATOM 3178 C CA . GLU B 1 169 ? -7.43 -15.664 3.947 1 97.81 169 GLU B CA 1
ATOM 3179 C C . GLU B 1 169 ? -7.758 -16.547 2.744 1 97.81 169 GLU B C 1
ATOM 3181 O O . GLU B 1 169 ? -7.609 -17.766 2.803 1 97.81 169 GLU B O 1
ATOM 3186 N N . LEU B 1 170 ? -8.188 -15.922 1.772 1 97.62 170 LEU B N 1
ATOM 3187 C CA . LEU B 1 170 ? -8.492 -16.688 0.569 1 97.62 170 LEU B CA 1
ATOM 3188 C C . LEU B 1 170 ? -7.223 -17.312 -0.015 1 97.62 170 LEU B C 1
ATOM 3190 O O . LEU B 1 170 ? -7.227 -18.469 -0.43 1 97.62 170 LEU B O 1
ATOM 3194 N N . ILE B 1 171 ? -6.172 -16.578 -0.05 1 98.38 171 ILE B N 1
ATOM 3195 C CA . ILE B 1 171 ? -4.898 -17.094 -0.535 1 98.38 171 ILE B CA 1
ATOM 3196 C C . ILE B 1 171 ? -4.469 -18.297 0.318 1 98.38 171 ILE B C 1
ATOM 3198 O O . ILE B 1 171 ? -4.051 -19.328 -0.212 1 98.38 171 ILE B O 1
ATOM 3202 N N . LEU B 1 172 ? -4.613 -18.172 1.584 1 98.5 172 LEU B N 1
ATOM 3203 C CA . LEU B 1 172 ? -4.242 -19.25 2.5 1 98.5 172 LEU B CA 1
ATOM 3204 C C . LEU B 1 172 ? -5.117 -20.484 2.281 1 98.5 172 LEU B C 1
ATOM 3206 O O . LEU B 1 172 ? -4.625 -21.609 2.289 1 98.5 172 LEU B O 1
ATOM 3210 N N . ASP B 1 173 ? -6.371 -20.203 2.111 1 97.31 173 ASP B N 1
ATOM 3211 C CA . ASP B 1 173 ? -7.301 -21.297 1.834 1 97.31 173 ASP B CA 1
ATOM 3212 C C . ASP B 1 173 ? -6.906 -22.031 0.559 1 97.31 173 ASP B C 1
ATOM 3214 O O . ASP B 1 173 ? -6.918 -23.266 0.525 1 97.31 173 ASP B O 1
ATOM 3218 N N . LEU B 1 174 ? -6.637 -21.312 -0.447 1 96.88 174 LEU B N 1
ATOM 3219 C CA . LEU B 1 174 ? -6.227 -21.906 -1.717 1 96.88 174 LEU B CA 1
ATOM 3220 C C . LEU B 1 174 ? -4.945 -22.719 -1.551 1 96.88 174 LEU B C 1
ATOM 3222 O O . LEU B 1 174 ? -4.82 -23.797 -2.113 1 96.88 174 LEU B O 1
ATOM 3226 N N . ASN B 1 175 ? -4.051 -22.188 -0.814 1 98.12 175 ASN B N 1
ATOM 3227 C CA . ASN B 1 175 ? -2.811 -22.906 -0.546 1 98.12 175 ASN B CA 1
ATOM 3228 C C . ASN B 1 175 ? -3.07 -24.219 0.206 1 98.12 175 ASN B C 1
ATOM 3230 O O . ASN B 1 175 ? -2.455 -25.234 -0.09 1 98.12 175 ASN B O 1
ATOM 3234 N N . GLN B 1 176 ? -3.912 -24.141 1.147 1 97.56 176 GLN B N 1
ATOM 3235 C CA . GLN B 1 176 ? -4.27 -25.328 1.906 1 97.56 176 GLN B CA 1
ATOM 3236 C C . GLN B 1 176 ? -4.867 -26.391 0.999 1 97.56 176 GLN B C 1
ATOM 3238 O O . GLN B 1 176 ? -4.727 -27.594 1.262 1 97.56 176 GLN B O 1
ATOM 3243 N N . LYS B 1 177 ? -5.43 -25.906 -0.037 1 95.5 177 LYS B N 1
ATOM 3244 C CA . LYS B 1 177 ? -6.016 -26.828 -1.009 1 95.5 177 LYS B CA 1
ATOM 3245 C C . LYS B 1 177 ? -4.977 -27.281 -2.025 1 95.5 177 LYS B C 1
ATOM 3247 O O . LYS B 1 177 ? -5.32 -27.922 -3.021 1 95.5 177 LYS B O 1
ATOM 3252 N N . GLY B 1 178 ? -3.764 -26.875 -1.87 1 96.06 178 GLY B N 1
ATOM 3253 C CA . GLY B 1 178 ? -2.676 -27.422 -2.664 1 96.06 178 GLY B CA 1
ATOM 3254 C C . GLY B 1 178 ? -2.123 -26.438 -3.678 1 96.06 178 GLY B C 1
ATOM 3255 O O . GLY B 1 178 ? -1.171 -26.75 -4.398 1 96.06 178 GLY B O 1
ATOM 3256 N N . LYS B 1 179 ? -2.664 -25.281 -3.771 1 97.12 179 LYS B N 1
ATOM 3257 C CA . LYS B 1 179 ? -2.207 -24.297 -4.75 1 97.12 179 LYS B CA 1
ATOM 3258 C C . LYS B 1 179 ? -0.879 -23.672 -4.324 1 97.12 179 LYS B C 1
ATOM 3260 O O . LYS B 1 179 ? -0.641 -23.453 -3.133 1 97.12 179 LYS B O 1
ATOM 3265 N N . SER B 1 180 ? -0.044 -23.438 -5.34 1 98.38 180 SER B N 1
ATOM 3266 C CA . SER B 1 180 ? 1.199 -22.703 -5.121 1 98.38 180 SER B CA 1
ATOM 3267 C C . SER B 1 180 ? 1.032 -21.219 -5.434 1 98.38 180 SER B C 1
ATOM 3269 O O . SER B 1 180 ? 0.229 -20.859 -6.293 1 98.38 180 SER B O 1
ATOM 3271 N N . VAL B 1 181 ? 1.791 -20.391 -4.676 1 98.56 181 VAL B N 1
ATOM 3272 C CA . VAL B 1 181 ? 1.667 -18.953 -4.875 1 98.56 181 VAL B CA 1
ATOM 3273 C C . VAL B 1 181 ? 3.053 -18.312 -4.867 1 98.56 181 VAL B C 1
ATOM 3275 O O . VAL B 1 181 ? 3.904 -18.672 -4.051 1 98.56 181 VAL B O 1
ATOM 3278 N N . ILE B 1 182 ? 3.336 -17.453 -5.758 1 98.69 182 ILE B N 1
ATOM 3279 C CA . ILE B 1 182 ? 4.426 -16.484 -5.66 1 98.69 182 ILE B CA 1
ATOM 3280 C C . ILE B 1 182 ? 3.873 -15.07 -5.75 1 98.69 182 ILE B C 1
ATOM 3282 O O . ILE B 1 182 ? 3.049 -14.766 -6.617 1 98.69 182 ILE B O 1
ATOM 3286 N N . LEU B 1 183 ? 4.238 -14.211 -4.781 1 98.19 183 LEU B N 1
ATOM 3287 C CA . LEU B 1 183 ? 3.639 -12.875 -4.781 1 98.19 183 LEU B CA 1
ATOM 3288 C C . LEU B 1 183 ? 4.66 -11.82 -4.375 1 98.19 183 LEU B C 1
ATOM 3290 O O . LEU B 1 183 ? 5.664 -12.133 -3.732 1 98.19 183 LEU B O 1
ATOM 3294 N N . THR B 1 184 ? 4.449 -10.641 -4.805 1 97.31 184 THR B N 1
ATOM 3295 C CA . THR B 1 184 ? 5.211 -9.461 -4.41 1 97.31 184 THR B CA 1
ATOM 3296 C C . THR B 1 184 ? 4.336 -8.484 -3.629 1 97.31 184 THR B C 1
ATOM 3298 O O . THR B 1 184 ? 3.111 -8.5 -3.764 1 97.31 184 THR B O 1
ATOM 3301 N N . SER B 1 185 ? 4.961 -7.738 -2.744 1 94.56 185 SER B N 1
ATOM 3302 C CA . SER B 1 185 ? 4.293 -6.66 -2.021 1 94.56 185 SER B CA 1
ATOM 3303 C C . SER B 1 185 ? 5.305 -5.684 -1.423 1 94.56 185 SER B C 1
ATOM 3305 O O . SER B 1 185 ? 6.418 -6.078 -1.069 1 94.56 185 SER B O 1
ATOM 3307 N N . HIS B 1 186 ? 4.844 -4.504 -1.299 1 91.69 186 HIS B N 1
ATOM 3308 C CA . HIS B 1 186 ? 5.641 -3.531 -0.562 1 91.69 186 HIS B CA 1
ATOM 3309 C C . HIS B 1 186 ? 5.344 -3.594 0.933 1 91.69 186 HIS B C 1
ATOM 3311 O O . HIS B 1 186 ? 6.078 -3.023 1.741 1 91.69 186 HIS B O 1
ATOM 3317 N N . ASP B 1 187 ? 4.332 -4.227 1.262 1 92.19 187 ASP B N 1
ATOM 3318 C CA . ASP B 1 187 ? 3.961 -4.406 2.662 1 92.19 187 ASP B CA 1
ATOM 3319 C C . ASP B 1 187 ? 4.57 -5.684 3.236 1 92.19 187 ASP B C 1
ATOM 3321 O O . ASP B 1 187 ? 3.99 -6.762 3.107 1 92.19 187 ASP B O 1
ATOM 3325 N N . LEU B 1 188 ? 5.57 -5.484 3.996 1 94.81 188 LEU B N 1
ATOM 3326 C CA . LEU B 1 188 ? 6.316 -6.641 4.484 1 94.81 188 LEU B CA 1
ATOM 3327 C C . LEU B 1 188 ? 5.543 -7.363 5.582 1 94.81 188 LEU B C 1
ATOM 3329 O O . LEU B 1 188 ? 5.691 -8.57 5.758 1 94.81 188 LEU B O 1
ATOM 3333 N N . GLY B 1 189 ? 4.777 -6.594 6.332 1 92.81 189 GLY B N 1
ATOM 3334 C CA . GLY B 1 189 ? 3.934 -7.234 7.328 1 92.81 189 GLY B CA 1
ATOM 3335 C C . GLY B 1 189 ? 2.928 -8.195 6.73 1 92.81 189 GLY B C 1
ATOM 3336 O O . GLY B 1 189 ? 2.701 -9.281 7.27 1 92.81 189 GLY B O 1
ATOM 3337 N N . GLU B 1 190 ? 2.396 -7.809 5.664 1 93.5 190 GLU B N 1
ATOM 3338 C CA . GLU B 1 190 ? 1.446 -8.664 4.961 1 93.5 190 GLU B CA 1
ATOM 3339 C C . GLU B 1 190 ? 2.125 -9.93 4.438 1 93.5 190 GLU B C 1
ATOM 3341 O O . GLU B 1 190 ? 1.568 -11.023 4.531 1 93.5 190 GLU B O 1
ATOM 3346 N N . LEU B 1 191 ? 3.287 -9.781 3.902 1 96.31 191 LEU B N 1
ATOM 3347 C CA . LEU B 1 191 ? 4.035 -10.922 3.383 1 96.31 191 LEU B CA 1
ATOM 3348 C C . LEU B 1 191 ? 4.371 -11.906 4.5 1 96.31 191 LEU B C 1
ATOM 3350 O O . LEU B 1 191 ? 4.352 -13.117 4.289 1 96.31 191 LEU B O 1
ATOM 3354 N N . GLU B 1 192 ? 4.664 -11.336 5.57 1 96.12 192 GLU B N 1
ATOM 3355 C CA . GLU B 1 192 ? 5.02 -12.172 6.715 1 96.12 192 GLU B CA 1
ATOM 3356 C C . GLU B 1 192 ? 3.852 -13.07 7.125 1 96.12 192 GLU B C 1
ATOM 3358 O O . GLU B 1 192 ? 4.059 -14.188 7.586 1 96.12 192 GLU B O 1
ATOM 3363 N N . LYS B 1 193 ? 2.697 -12.586 6.961 1 95.81 193 LYS B N 1
ATOM 3364 C CA . LYS B 1 193 ? 1.507 -13.336 7.34 1 95.81 193 LYS B CA 1
ATOM 3365 C C . LYS B 1 193 ? 1.205 -14.43 6.316 1 95.81 193 LYS B C 1
ATOM 3367 O O . LYS B 1 193 ? 0.465 -15.375 6.609 1 95.81 193 LYS B O 1
ATOM 3372 N N . LEU B 1 194 ? 1.805 -14.352 5.156 1 97.81 194 LEU B N 1
ATOM 3373 C CA . LEU B 1 194 ? 1.401 -15.219 4.059 1 97.81 194 LEU B CA 1
ATOM 3374 C C . LEU B 1 194 ? 2.51 -16.203 3.711 1 97.81 194 LEU B C 1
ATOM 3376 O O . LEU B 1 194 ? 2.254 -17.406 3.547 1 97.81 194 LEU B O 1
ATOM 3380 N N . ALA B 1 195 ? 3.688 -15.766 3.66 1 98.38 195 ALA B N 1
ATOM 3381 C CA . ALA B 1 195 ? 4.75 -16.453 2.941 1 98.38 195 ALA B CA 1
ATOM 3382 C C . ALA B 1 195 ? 5.324 -17.594 3.779 1 98.38 195 ALA B C 1
ATOM 3384 O O . ALA B 1 195 ? 5.449 -17.484 5 1 98.38 195 ALA B O 1
ATOM 3385 N N . HIS B 1 196 ? 5.656 -18.672 3.152 1 98.5 196 HIS B N 1
ATOM 3386 C CA . HIS B 1 196 ? 6.484 -19.719 3.732 1 98.5 196 HIS B CA 1
ATOM 3387 C C . HIS B 1 196 ? 7.969 -19.438 3.512 1 98.5 196 HIS B C 1
ATOM 3389 O O . HIS B 1 196 ? 8.789 -19.656 4.406 1 98.5 196 HIS B O 1
ATOM 3395 N N . ARG B 1 197 ? 8.242 -19.016 2.305 1 98.56 197 ARG B N 1
ATOM 3396 C CA . ARG B 1 197 ? 9.602 -18.766 1.823 1 98.56 197 ARG B CA 1
ATOM 3397 C C . ARG B 1 197 ? 9.758 -17.344 1.293 1 98.56 197 ARG B C 1
ATOM 3399 O O . ARG B 1 197 ? 8.797 -16.766 0.778 1 98.56 197 ARG B O 1
ATOM 3406 N N . VAL B 1 198 ? 10.977 -16.797 1.432 1 98.44 198 VAL B N 1
ATOM 3407 C CA . VAL B 1 198 ? 11.25 -15.422 1.034 1 98.44 198 VAL B CA 1
ATOM 3408 C C . VAL B 1 198 ? 12.469 -15.383 0.123 1 98.44 198 VAL B C 1
ATOM 3410 O O . VAL B 1 198 ? 13.516 -15.961 0.446 1 98.44 198 VAL B O 1
ATOM 3413 N N . ILE B 1 199 ? 12.297 -14.75 -0.969 1 98.44 199 ILE B N 1
ATOM 3414 C CA . ILE B 1 199 ? 13.391 -14.461 -1.886 1 98.44 199 ILE B CA 1
ATOM 3415 C C . ILE B 1 199 ? 13.594 -12.945 -1.974 1 98.44 199 ILE B C 1
ATOM 3417 O O . ILE B 1 199 ? 12.672 -12.203 -2.303 1 98.44 199 ILE B O 1
ATOM 3421 N N . LEU B 1 200 ? 14.75 -12.523 -1.637 1 98.19 200 LEU B N 1
ATOM 3422 C CA . LEU B 1 200 ? 15.094 -11.102 -1.693 1 98.19 200 LEU B CA 1
ATOM 3423 C C . LEU B 1 200 ? 16.016 -10.812 -2.867 1 98.19 200 LEU B C 1
ATOM 3425 O O . LEU B 1 200 ? 17.109 -11.398 -2.965 1 98.19 200 LEU B O 1
ATOM 3429 N N . ILE B 1 201 ? 15.586 -9.914 -3.674 1 97.38 201 ILE B N 1
ATOM 3430 C CA . ILE B 1 201 ? 16.328 -9.57 -4.879 1 97.38 201 ILE B CA 1
ATOM 3431 C C . ILE B 1 201 ? 16.75 -8.102 -4.828 1 97.38 201 ILE B C 1
ATOM 3433 O O . ILE B 1 201 ? 15.984 -7.25 -4.367 1 97.38 201 ILE B O 1
ATOM 3437 N N . LYS B 1 202 ? 17.891 -7.859 -5.281 1 96.31 202 LYS B N 1
ATOM 3438 C CA . LYS B 1 202 ? 18.438 -6.512 -5.418 1 96.31 202 LYS B CA 1
ATOM 3439 C C . LYS B 1 202 ? 19.266 -6.383 -6.684 1 96.31 202 LYS B C 1
ATOM 3441 O O . LYS B 1 202 ? 20.156 -7.199 -6.93 1 96.31 202 LYS B O 1
ATOM 3446 N N . GLU B 1 203 ? 18.984 -5.387 -7.422 1 95 203 GLU B N 1
ATOM 3447 C CA . GLU B 1 203 ? 19.75 -5.086 -8.633 1 95 203 GLU B CA 1
ATOM 3448 C C . GLU B 1 203 ? 19.906 -6.328 -9.508 1 95 203 GLU B C 1
ATOM 3450 O O . GLU B 1 203 ? 21 -6.617 -9.984 1 95 203 GLU B O 1
ATOM 3455 N N . GLY B 1 204 ? 18.859 -7.094 -9.516 1 96.75 204 GLY B N 1
ATOM 3456 C CA . GLY B 1 204 ? 18.797 -8.219 -10.438 1 96.75 204 GLY B CA 1
ATOM 3457 C C . GLY B 1 204 ? 19.469 -9.469 -9.891 1 96.75 204 GLY B C 1
ATOM 3458 O O . GLY B 1 204 ? 19.625 -10.453 -10.609 1 96.75 204 GLY B O 1
ATOM 3459 N N . LYS B 1 205 ? 19.859 -9.398 -8.625 1 97.69 205 LYS B N 1
ATOM 3460 C CA . LYS B 1 205 ? 20.516 -10.539 -7.996 1 97.69 205 LYS B CA 1
ATOM 3461 C C . LYS B 1 205 ? 19.75 -11.008 -6.766 1 97.69 205 LYS B C 1
ATOM 3463 O O . LYS B 1 205 ? 19.203 -10.188 -6.016 1 97.69 205 LYS B O 1
ATOM 3468 N N . ILE B 1 206 ? 19.734 -12.312 -6.578 1 98 206 ILE B N 1
ATOM 3469 C CA . ILE B 1 206 ? 19.109 -12.867 -5.387 1 98 206 ILE B CA 1
ATOM 3470 C C . ILE B 1 206 ? 20.078 -12.82 -4.215 1 98 206 ILE B C 1
ATOM 3472 O O . ILE B 1 206 ? 21.188 -13.383 -4.293 1 98 206 ILE B O 1
ATOM 3476 N N . LEU B 1 207 ? 19.672 -12.227 -3.174 1 97.81 207 LEU B N 1
ATOM 3477 C CA . LEU B 1 207 ? 20.531 -12.062 -2.016 1 97.81 207 LEU B CA 1
ATOM 3478 C C . LEU B 1 207 ? 20.141 -13.023 -0.896 1 97.81 207 LEU B C 1
ATOM 3480 O O . LEU B 1 207 ? 20.984 -13.422 -0.09 1 97.81 207 LEU B O 1
ATOM 3484 N N . VAL B 1 208 ? 18.938 -13.273 -0.784 1 98 208 VAL B N 1
ATOM 3485 C CA . VAL B 1 208 ? 18.391 -14.164 0.232 1 98 208 VAL B CA 1
ATOM 3486 C C . VAL B 1 208 ? 17.375 -15.109 -0.403 1 98 208 VAL B C 1
ATOM 3488 O O . VAL B 1 208 ? 16.578 -14.695 -1.253 1 98 208 VAL B O 1
ATOM 3491 N N . ASP B 1 209 ? 17.406 -16.328 -0.095 1 98.38 209 ASP B N 1
ATOM 3492 C CA . ASP B 1 209 ? 16.438 -17.359 -0.434 1 98.38 209 ASP B CA 1
ATOM 3493 C C . ASP B 1 209 ? 16.312 -18.375 0.694 1 98.38 209 ASP B C 1
ATOM 3495 O O . ASP B 1 209 ? 17.078 -19.359 0.742 1 98.38 209 ASP B O 1
ATOM 3499 N N . ASP B 1 210 ? 15.367 -18.094 1.546 1 98.25 210 ASP B N 1
ATOM 3500 C CA . ASP B 1 210 ? 15.273 -18.906 2.754 1 98.25 210 ASP B CA 1
ATOM 3501 C C . ASP B 1 210 ? 13.828 -19.031 3.221 1 98.25 210 ASP B C 1
ATOM 3503 O O . ASP B 1 210 ? 12.977 -18.234 2.844 1 98.25 210 ASP B O 1
ATOM 3507 N N . MET B 1 211 ? 13.602 -20.047 3.957 1 98.31 211 MET B N 1
ATOM 3508 C CA . MET B 1 211 ? 12.305 -20.156 4.621 1 98.31 211 MET B CA 1
ATOM 3509 C C . MET B 1 211 ? 12.102 -19.031 5.621 1 98.31 211 MET B C 1
ATOM 3511 O O . MET B 1 211 ? 13.047 -18.594 6.281 1 98.31 211 MET B O 1
ATOM 3515 N N . LYS B 1 212 ? 10.875 -18.562 5.68 1 98.12 212 LYS B N 1
ATOM 3516 C CA . LYS B 1 212 ? 10.562 -17.469 6.598 1 98.12 212 LYS B CA 1
ATOM 3517 C C . LYS B 1 212 ? 10.961 -17.828 8.023 1 98.12 212 LYS B C 1
ATOM 3519 O O . LYS B 1 212 ? 11.484 -16.984 8.758 1 98.12 212 LYS B O 1
ATOM 3524 N N . SER B 1 213 ? 10.742 -19.078 8.406 1 97.69 213 SER B N 1
ATOM 3525 C CA . SER B 1 213 ? 11.062 -19.516 9.758 1 97.69 213 SER B CA 1
ATOM 3526 C C . SER B 1 213 ? 12.547 -19.328 10.055 1 97.69 213 SER B C 1
ATOM 3528 O O . SER B 1 213 ? 12.914 -18.906 11.156 1 97.69 213 SER B O 1
ATOM 3530 N N . GLU B 1 214 ? 13.336 -19.594 9.109 1 97.88 214 GLU B N 1
ATOM 3531 C CA . GLU B 1 214 ? 14.781 -19.422 9.273 1 97.88 214 GLU B CA 1
ATOM 3532 C C . GLU B 1 214 ? 15.148 -17.953 9.352 1 97.88 214 GLU B C 1
ATOM 3534 O O . GLU B 1 214 ? 16.016 -17.562 10.148 1 97.88 214 GLU B O 1
ATOM 3539 N N . ILE B 1 215 ? 14.508 -17.188 8.594 1 97.69 215 ILE B N 1
ATOM 3540 C CA . ILE B 1 215 ? 14.758 -15.75 8.57 1 97.69 215 ILE B CA 1
ATOM 3541 C C . ILE B 1 215 ? 14.375 -15.133 9.914 1 97.69 215 ILE B C 1
ATOM 3543 O O . ILE B 1 215 ? 15.141 -14.344 10.477 1 97.69 215 ILE B O 1
ATOM 3547 N N . LEU B 1 216 ? 13.242 -15.523 10.391 1 97.25 216 LEU B N 1
ATOM 3548 C CA . LEU B 1 216 ? 12.734 -14.938 11.625 1 97.25 216 LEU B CA 1
ATOM 3549 C C . LEU B 1 216 ? 13.484 -15.477 12.836 1 97.25 216 LEU B C 1
ATOM 3551 O O . LEU B 1 216 ? 13.297 -14.984 13.953 1 97.25 216 LEU B O 1
ATOM 3555 N N . GLY B 1 217 ? 14.273 -16.484 12.641 1 97.12 217 GLY B N 1
ATOM 3556 C CA . GLY B 1 217 ? 15.211 -16.906 13.672 1 97.12 217 GLY B CA 1
ATOM 3557 C C . GLY B 1 217 ? 16.375 -15.945 13.844 1 97.12 217 GLY B C 1
ATOM 3558 O O . GLY B 1 217 ? 17.016 -15.922 14.891 1 97.12 217 GLY B O 1
ATOM 3559 N N . LYS B 1 218 ? 16.578 -15.172 12.836 1 97.06 218 LYS B N 1
ATOM 3560 C CA . LYS B 1 218 ? 17.734 -14.273 12.82 1 97.06 218 LYS B CA 1
ATOM 3561 C C . LYS B 1 218 ? 17.297 -12.82 12.898 1 97.06 218 LYS B C 1
ATOM 3563 O O . LYS B 1 218 ? 18.047 -11.961 13.383 1 97.06 218 LYS B O 1
ATOM 3568 N N . TYR B 1 219 ? 16.156 -12.594 12.406 1 97.06 219 TYR B N 1
ATOM 3569 C CA . TYR B 1 219 ? 15.633 -11.242 12.359 1 97.06 219 TYR B CA 1
ATOM 3570 C C . TYR B 1 219 ? 14.297 -11.148 13.086 1 97.06 219 TYR B C 1
ATOM 3572 O O . TYR B 1 219 ? 13.516 -12.102 13.078 1 97.06 219 TYR B O 1
ATOM 3580 N N . ARG B 1 220 ? 13.984 -9.969 13.617 1 95.19 220 ARG B N 1
ATOM 3581 C CA . ARG B 1 220 ? 12.719 -9.742 14.312 1 95.19 220 ARG B CA 1
ATOM 3582 C C . ARG B 1 220 ? 11.539 -9.836 13.344 1 95.19 220 ARG B C 1
ATOM 3584 O O . ARG B 1 220 ? 10.469 -10.336 13.711 1 95.19 220 ARG B O 1
ATOM 3591 N N . ASP B 1 221 ? 11.719 -9.312 12.203 1 95.88 221 ASP B N 1
ATOM 3592 C CA . ASP B 1 221 ? 10.703 -9.312 11.148 1 95.88 221 ASP B CA 1
ATOM 3593 C C . ASP B 1 221 ? 11.336 -9.125 9.773 1 95.88 221 ASP B C 1
ATOM 3595 O O . ASP B 1 221 ? 12.555 -8.984 9.664 1 95.88 221 ASP B O 1
ATOM 3599 N N . LEU B 1 222 ? 10.57 -9.133 8.773 1 96.44 222 LEU B N 1
ATOM 3600 C CA . LEU B 1 222 ? 11.062 -9.023 7.406 1 96.44 222 LEU B CA 1
ATOM 3601 C C . LEU B 1 222 ? 11.594 -7.625 7.129 1 96.44 222 LEU B C 1
ATOM 3603 O O . LEU B 1 222 ? 12.453 -7.445 6.262 1 96.44 222 LEU B O 1
ATOM 3607 N N . GLU B 1 223 ? 11.008 -6.648 7.84 1 94.62 223 GLU B N 1
ATOM 3608 C CA . GLU B 1 223 ? 11.516 -5.293 7.66 1 94.62 223 GLU B CA 1
ATOM 3609 C C . GLU B 1 223 ? 12.977 -5.195 8.086 1 94.62 223 GLU B C 1
ATOM 3611 O O . GLU B 1 223 ? 13.789 -4.578 7.391 1 94.62 223 GLU B O 1
ATOM 3616 N N . GLU B 1 224 ? 13.258 -5.773 9.211 1 95.69 224 GLU B N 1
ATOM 3617 C CA . GLU B 1 224 ? 14.641 -5.77 9.672 1 95.69 224 GLU B CA 1
ATOM 3618 C C . GLU B 1 224 ? 15.562 -6.469 8.672 1 95.69 224 GLU B C 1
ATOM 3620 O O . GLU B 1 224 ? 16.656 -5.98 8.375 1 95.69 224 GLU B O 1
ATOM 3625 N N . LEU B 1 225 ? 15.117 -7.586 8.133 1 96.38 225 LEU B N 1
ATOM 3626 C CA . LEU B 1 225 ? 15.875 -8.266 7.09 1 96.38 225 LEU B CA 1
ATOM 3627 C C . LEU B 1 225 ? 16.125 -7.344 5.902 1 96.38 225 LEU B C 1
ATOM 3629 O O . LEU B 1 225 ? 17.266 -7.211 5.441 1 96.38 225 LEU B O 1
ATOM 3633 N N . PHE B 1 226 ? 15.078 -6.777 5.48 1 96.25 226 PHE B N 1
ATOM 3634 C CA . PHE B 1 226 ? 15.117 -5.93 4.293 1 96.25 226 PHE B CA 1
ATOM 3635 C C . PHE B 1 226 ? 16.094 -4.777 4.484 1 96.25 226 PHE B C 1
ATOM 3637 O O . PHE B 1 226 ? 16.953 -4.531 3.627 1 96.25 226 PHE B O 1
ATOM 3644 N N . LEU B 1 227 ? 15.953 -4.125 5.602 1 94.38 227 LEU B N 1
ATOM 3645 C CA . LEU B 1 227 ? 16.797 -2.971 5.887 1 94.38 227 LEU B CA 1
ATOM 3646 C C . LEU B 1 227 ? 18.25 -3.387 6.043 1 94.38 227 LEU B C 1
ATOM 3648 O O . LEU B 1 227 ? 19.156 -2.68 5.59 1 94.38 227 LEU B O 1
ATOM 3652 N N . ASP B 1 228 ? 18.453 -4.477 6.66 1 94.75 228 ASP B N 1
ATOM 3653 C CA . ASP B 1 228 ? 19.812 -4.973 6.879 1 94.75 228 ASP B CA 1
ATOM 3654 C C . ASP B 1 228 ? 20.484 -5.324 5.555 1 94.75 228 ASP B C 1
ATOM 3656 O O . ASP B 1 228 ? 21.609 -4.895 5.293 1 94.75 228 ASP B O 1
ATOM 3660 N N . VAL B 1 229 ? 19.75 -6.043 4.742 1 94.12 229 VAL B N 1
ATOM 3661 C CA . VAL B 1 229 ? 20.344 -6.605 3.531 1 94.12 229 VAL B CA 1
ATOM 3662 C C . VAL B 1 229 ? 20.375 -5.543 2.434 1 94.12 229 VAL B C 1
ATOM 3664 O O . VAL B 1 229 ? 21.344 -5.461 1.674 1 94.12 229 VAL B O 1
ATOM 3667 N N . ILE B 1 230 ? 19.359 -4.746 2.361 1 90.62 230 ILE B N 1
ATOM 3668 C CA . ILE B 1 230 ? 19.234 -3.775 1.277 1 90.62 230 ILE B CA 1
ATOM 3669 C C . ILE B 1 230 ? 19.875 -2.453 1.696 1 90.62 230 ILE B C 1
ATOM 3671 O O . ILE B 1 230 ? 20.516 -1.783 0.885 1 90.62 230 ILE B O 1
ATOM 3675 N N . GLY B 1 231 ? 19.562 -1.845 2.945 1 77.56 231 GLY B N 1
ATOM 3676 C CA . GLY B 1 231 ? 20.047 -0.568 3.449 1 77.56 231 GLY B CA 1
ATOM 3677 C C . GLY B 1 231 ? 21.547 -0.526 3.631 1 77.56 231 GLY B C 1
ATOM 3678 O O . GLY B 1 231 ? 22.156 0.544 3.576 1 77.56 231 GLY B O 1
ATOM 3679 N N . GLY B 1 232 ? 22.281 -1.671 4.195 1 60.31 232 GLY B N 1
ATOM 3680 C CA . GLY B 1 232 ? 23.719 -1.722 4.469 1 60.31 232 GLY B CA 1
ATOM 3681 C C . GLY B 1 232 ? 24.562 -1.58 3.223 1 60.31 232 GLY B C 1
ATOM 3682 O O . GLY B 1 232 ? 25.797 -1.603 3.301 1 60.31 232 GLY B O 1
ATOM 3683 N N . GLY B 1 233 ? 24.078 -1.658 2.031 1 44.62 233 GLY B N 1
ATOM 3684 C CA . GLY B 1 233 ? 25 -1.46 0.926 1 44.62 233 GLY B CA 1
ATOM 3685 C C . GLY B 1 233 ? 25.094 -0.014 0.477 1 44.62 233 GLY B C 1
ATOM 3686 O O . GLY B 1 233 ? 24.219 0.794 0.786 1 44.62 233 GLY B O 1
#